Protein 4E21 (pdb70)

Organism: Geobacter metallireducens (strain ATCC 53774 / DSM 7210 / GS-15) (NCBI:txid269799)

B-factor: mean 31.99, std 9.59, range [15.33, 77.96]

Nearest PDB structures (foldseek):
  4e21-assembly1_B-2  TM=1.000E+00  e=9.948E-56  Geobacter metallireducens GS-15
  4e21-assembly1_A-2  TM=9.882E-01  e=4.015E-51  Geobacter metallireducens GS-15
  6vpb-assembly1_B-2  TM=9.529E-01  e=5.854E-33  Gluconacetobacter diazotrophicus PA1 5
  6vpb-assembly1_A-2  TM=9.419E-01  e=1.540E-30  Gluconacetobacter diazotrophicus PA1 5
  6xeq-assembly1_C  TM=8.898E-01  e=8.244E-30  Gluconobacter oxydans

Foldseek 3Di:
DEEEEAQDLVVLVLLQVVVPYAYEYEYPDVVSQVVVVVVVHHYADDPLRRLVVADPLYEYEEHPQVCPVCVVVCPSHAANHEYEYADQYAQVVQVVVQVVVVRNYWYKYKDWADPPNQSPQAIQMTAADPVVVVVCVVVNLSRFRQLVSDDDDVCCVVDDACVSGRYHHQYHRSRNSLVNVVVLVVLLLVVVVVVVVCVCQLCVEVHCRRNDDDQSLVVLVVCCPPHPSHDPVSVVVNVCCVVPVPNVVHLADDDCPLVVSVVVCVVVVHDDVRSVVSVVVSVVSNVVCVVVVVVVVCD/DEEEEDQPLVVLVLLCVVLPYAYEYEYPDVVRQVVVVVVVHHYDDDVQVRLVVADPLYHYEDDPQVCPVCVVSCPSHAAPHEYEYADQHQQVVQVVVQVVVVRNYWYKYKDWADPNNQSVQAIQMTAADPVVVVVCVVVRLSRFRQLVNDDDDVCCVVDDDCVSRRYHHQYHRSRNSLVNVVVLVVLLLVVVVVVLVCVCQLCVLVPPDNVRRRDPDQSLVVLVVCCPDHPSHDPVSVVVNVCCVVPVPNVVHLADDDCSLVVSVVVCVVVVHDDVRSVVSVVVSVVSNVVCVVVVVVVVVCVVD

Secondary structure (DSSP, 8-state):
--B----------HHHHHTT--BB---S-HHHHHHHHTTT-B--SSHHHHHHHSPSSPEEE---GGGS------TT--TT-EEEE-SS--HHHHHHHHH--TTSPEEEE---B-GGGHHHH--B--BS-HHHHHHTHHHHHHHS--GGGSPPPTTGGG--SSGGGT----BSTTHHHHH--HHHHHHH--HHHHHHHHHHTTT---GGG------HHHHHHHHTTTSTT-BHHHHHHHHHHHH-TT-TT------SHHHHHHHHHHHHT---HHHHHHHHHHHHHTTTTHHHHHHHH--/--B----------HHHHHTT--BB---SSHHHHHHHHHTT-B--SSHHHHHHHSPSSPEEE---GGGS------TT--TT-EEEE-S---HHHHHHHHH--TTS-EEEE---B-GGGHHHH--B--BS-HHHHHHTHHHHHHHS--GGGSPPPTTGGG--SSGGGT----BSTTHHHHH--HHHHHHH--HHHHHHHHHHTTT----S-GGGS-----HHHHHHHHTTTSTT-BHHHHHHHHHHHH-TT-TT------SHHHHHHHHHHHHT---HHHHHHHHHHHHHTTTTHHHHHHHH-----

Sequence (604 aa):
SQIGIGLGRGADVRRLRKGGHECVVYDLNVNAVQALEREGIAGARSIEEFCAKLVKPRVVWLVPAAVVDSLQRTPLLAANDIVIDGGNSHYQDDIRRADQRAQGITYVDVGTSGGIFGLERGYCLIGGEKQAVERLDPVFRTLAPGIGAAPRTPGREKREGTAELGYLHCGPSGAGHFVKVHNGIEYGLAAYAEGLNILHHANAGNPDFYRYDLDLADITEVWRRGSVISSWLLDLSATALLDSPDLQEFRVSDSGEGRWTVAAAIDEGVPAHVLSSALYERFSSRGEDDFANRLLSARSQIGIGLGRGADVRRLRKGGHECVVYDLNVNAVQALEREGIAGARSIEEFCAKLVKPRVVWLVPAAVVDSLQRTPLLAANDIVIDGGNSHYQDDIRRADQRAQGITYVDVGTSGGIFGLERGYCLIGGEKQAVERLDPVFRTLAPGIGAAPRTPGREKREGTAELGYLHCGPSGAGHFVKVHNGIEYGLAAYAEGLNILHHANAGPLRNPDFYRYDLDLADITEVWRRGSVISSWLLDLSATALLDSPDLQEFRVSDSGEGRWTVAAAIDEGVPAHVLSSALYERFSSRGEDDFANRLLSARYEF

InterPro domains:
  IPR002204 3-hydroxyisobutyrate dehydrogenase-related, conserved site [PS00895] (5-18)
  IPR004849 6-phosphogluconate dehydrogenase, YqeC-type [TIGR00872] (1-335)
  IPR006114 6-phosphogluconate dehydrogenase, C-terminal [PF00393] (184-212)
  IPR006114 6-phosphogluconate dehydrogenase, C-terminal [PF00393] (234-332)
  IPR006114 6-phosphogluconate dehydrogenase, C-terminal [SM01350] (184-334)
  IPR006115 6-phosphogluconate dehydrogenase, NADP-binding [PF03446] (2-152)
  IPR006183 6-phosphogluconate dehydrogenase [PR00076] (1-24)
  IPR006183 6-phosphogluconate dehydrogenase [PR00076] (173-201)
  IPR006183 6-phosphogluconate dehydrogenase [PTHR11811] (2-316)
  IPR008927 6-phosphogluconate dehydrogenase-like, C-terminal domain superfamily [SSF48179] (182-332)
  IPR013328 6-phosphogluconate dehydrogenase, domain 2 [G3DSA:1.10.1040.10] (183-336)
  IPR036291 NAD(P)-binding domain superfamily [SSF51735] (1-157)

CATH classification: 3.40.50.720 (+1 more: 1.10.1040.10)

Solvent-accessible surface area: 28226 Å² total

Radius of gyration: 28.16 Å; Cα contacts (8 Å, |Δi|>4): 1150; chains: 2; bounding box: 64×90×51 Å

Structure (mmCIF, N/CA/C/O backbone):
data_4E21
#
_entry.id   4E21
#
_cell.length_a   101.297
_cell.length_b   184.832
_cell.length_c   93.496
_cell.angle_alpha   90.00
_cell.angle_beta   90.00
_cell.angle_gamma   90.00
#
_symmetry.space_group_name_H-M   'C 2 2 21'
#
loop_
_entity.id
_entity.type
_entity.pdbx_description
1 polymer '6-phosphogluconate dehydrogenase (Decarboxylating)'
2 non-polymer (4R)-2-METHYLPENTANE-2,4-DIOL
3 water water
#
loop_
_atom_site.group_PDB
_atom_site.id
_atom_site.type_symbol
_atom_site.label_atom_id
_atom_site.label_alt_id
_atom_site.label_comp_id
_atom_site.label_asym_id
_atom_site.label_entity_id
_atom_site.label_seq_id
_atom_site.pdbx_PDB_ins_code
_atom_site.Cartn_x
_atom_site.Cartn_y
_atom_site.Cartn_z
_atom_site.occupancy
_atom_site.B_iso_or_equiv
_atom_site.auth_seq_id
_atom_site.auth_comp_id
_atom_site.auth_asym_id
_atom_site.auth_atom_id
_atom_site.pdbx_PDB_model_num
ATOM 1 N N . SER A 1 22 ? -10.524 51.694 -23.010 1.00 39.52 0 SER A N 1
ATOM 2 C CA . SER A 1 22 ? -10.836 52.059 -21.623 1.00 41.25 0 SER A CA 1
ATOM 3 C C . SER A 1 22 ? -11.756 53.288 -21.490 1.00 45.71 0 SER A C 1
ATOM 4 O O . SER A 1 22 ? -11.528 54.337 -22.106 1.00 45.19 0 SER A O 1
ATOM 15 N N . GLN A 1 24 ? -15.072 55.473 -18.972 1.00 34.70 2 GLN A N 1
ATOM 16 C CA . GLN A 1 24 ? -15.725 55.784 -17.709 1.00 35.74 2 GLN A CA 1
ATOM 17 C C . GLN A 1 24 ? -17.216 55.445 -17.789 1.00 35.89 2 GLN A C 1
ATOM 18 O O . GLN A 1 24 ? -17.936 55.923 -18.677 1.00 33.35 2 GLN A O 1
ATOM 24 N N . ILE A 1 25 ? -17.676 54.632 -16.848 1.00 33.52 3 ILE A N 1
ATOM 25 C CA . ILE A 1 25 ? -19.045 54.164 -16.858 1.00 31.76 3 ILE A CA 1
ATOM 26 C C . ILE A 1 25 ? -19.699 54.504 -15.528 1.00 31.18 3 ILE A C 1
ATOM 27 O O . ILE A 1 25 ? -19.170 54.154 -14.475 1.00 31.64 3 ILE A O 1
ATOM 32 N N . GLY A 1 26 ? -20.830 55.206 -15.569 1.00 26.11 4 GLY A N 1
ATOM 33 C CA . GLY A 1 26 ? -21.608 55.409 -14.365 1.00 28.76 4 GLY A CA 1
ATOM 34 C C . GLY A 1 26 ? -22.572 54.245 -14.220 1.00 30.64 4 GLY A C 1
ATOM 35 O O . GLY A 1 26 ? -23.138 53.793 -15.215 1.00 32.04 4 GLY A O 1
ATOM 44 N N . ILE A 1 28 ? -26.006 53.059 -12.009 1.00 29.97 6 ILE A N 1
ATOM 45 C CA . ILE A 1 28 ? -27.046 53.381 -11.040 1.00 30.86 6 ILE A CA 1
ATOM 46 C C . ILE A 1 28 ? -27.836 52.115 -10.752 1.00 32.90 6 ILE A C 1
ATOM 47 O O . ILE A 1 28 ? -28.408 51.510 -11.667 1.00 32.36 6 ILE A O 1
ATOM 52 N N . GLY A 1 29 ? -27.873 51.709 -9.489 1.00 31.19 7 GLY A N 1
ATOM 53 C CA . GLY A 1 29 ? -28.572 50.494 -9.112 1.00 32.21 7 GLY A CA 1
ATOM 54 C C . GLY A 1 29 ? -27.528 49.492 -8.689 1.00 31.93 7 GLY A C 1
ATOM 55 O O . GLY A 1 29 ? -26.895 48.863 -9.530 1.00 32.04 7 GLY A O 1
ATOM 56 N N . LEU A 1 30 ? -27.345 49.355 -7.379 1.00 32.03 8 LEU A N 1
ATOM 57 C CA . LEU A 1 30 ? -26.205 48.621 -6.853 1.00 34.85 8 LEU A CA 1
ATOM 58 C C . LEU A 1 30 ? -26.630 47.362 -6.108 1.00 35.12 8 LEU A C 1
ATOM 59 O O . LEU A 1 30 ? -26.056 47.008 -5.080 1.00 34.59 8 LEU A O 1
ATOM 64 N N . GLY A 1 31 ? -27.648 46.692 -6.637 1.00 34.10 9 GLY A N 1
ATOM 65 C CA . GLY A 1 31 ? -27.983 45.365 -6.179 1.00 32.76 9 GLY A CA 1
ATOM 66 C C . GLY A 1 31 ? -26.850 44.451 -6.618 1.00 36.04 9 GLY A C 1
ATOM 67 O O . GLY A 1 31 ? -25.798 44.914 -7.092 1.00 36.07 9 GLY A O 1
ATOM 68 N N . ARG A 1 32 ? -27.076 43.151 -6.496 1.00 32.37 10 ARG A N 1
ATOM 69 C CA . ARG A 1 32 ? -26.069 42.154 -6.820 1.00 35.44 10 ARG A CA 1
ATOM 70 C C . ARG A 1 32 ? -25.537 42.268 -8.254 1.00 35.12 10 ARG A C 1
ATOM 71 O O . ARG A 1 32 ? -24.327 42.262 -8.472 1.00 35.32 10 ARG A O 1
ATOM 87 N N . GLY A 1 34 ? -25.807 44.920 -10.487 1.00 33.76 12 GLY A N 1
ATOM 88 C CA . GLY A 1 34 ? -25.154 46.205 -10.703 1.00 34.14 12 GLY A CA 1
ATOM 89 C C . GLY A 1 34 ? -23.760 46.221 -10.102 1.00 35.24 12 GLY A C 1
ATOM 90 O O . GLY A 1 34 ? -22.787 46.585 -10.763 1.00 34.86 12 GLY A O 1
ATOM 91 N N . ALA A 1 35 ? -23.669 45.787 -8.846 1.00 35.15 13 ALA A N 1
ATOM 92 C CA . ALA A 1 35 ? -22.401 45.718 -8.137 1.00 34.75 13 ALA A CA 1
ATOM 93 C C . ALA A 1 35 ? -21.431 44.734 -8.811 1.00 35.03 13 ALA A C 1
ATOM 94 O O . ALA A 1 35 ? -20.245 45.021 -8.948 1.00 34.56 13 ALA A O 1
ATOM 96 N N . ASP A 1 36 ? -21.936 43.585 -9.262 1.00 36.16 14 ASP A N 1
ATOM 97 C CA . ASP A 1 36 ? -21.083 42.613 -9.955 1.00 34.69 14 ASP A CA 1
ATOM 98 C C . ASP A 1 36 ? -20.563 43.123 -11.289 1.00 35.25 14 ASP A C 1
ATOM 99 O O . ASP A 1 36 ? -19.423 42.833 -11.659 1.00 34.68 14 ASP A O 1
ATOM 112 N N . VAL A 1 38 ? -20.071 46.302 -12.050 1.00 35.19 16 VAL A N 1
ATOM 113 C CA . VAL A 1 38 ? -19.044 47.281 -11.691 1.00 36.20 16 VAL A CA 1
ATOM 114 C C . VAL A 1 38 ? -17.735 46.570 -11.355 1.00 35.06 16 VAL A C 1
ATOM 115 O O . VAL A 1 38 ? -16.676 46.999 -11.778 1.00 35.74 16 VAL A O 1
ATOM 119 N N . ARG A 1 39 ? -17.803 45.461 -10.630 1.00 36.75 17 ARG A N 1
ATOM 120 C CA . ARG A 1 39 ? -16.571 44.731 -10.318 1.00 35.78 17 ARG A CA 1
ATOM 121 C C . ARG A 1 39 ? -15.899 44.173 -11.566 1.00 34.76 17 ARG A C 1
ATOM 122 O O . ARG A 1 39 ? -14.680 44.262 -11.717 1.00 34.31 17 ARG A O 1
ATOM 130 N N . ARG A 1 40 ? -16.690 43.623 -12.480 1.00 35.46 18 ARG A N 1
ATOM 131 C CA . ARG A 1 40 ? -16.112 43.083 -13.704 1.00 35.03 18 ARG A CA 1
ATOM 132 C C . ARG A 1 40 ? -15.556 44.187 -14.602 1.00 36.16 18 ARG A C 1
ATOM 133 O O . ARG A 1 40 ? -14.510 44.013 -15.215 1.00 36.98 18 ARG A O 1
ATOM 141 N N . LEU A 1 41 ? -16.260 45.318 -14.681 1.00 35.29 19 LEU A N 1
ATOM 142 C CA . LEU A 1 41 ? -15.860 46.412 -15.566 1.00 35.65 19 LEU A CA 1
ATOM 143 C C . LEU A 1 41 ? -14.504 46.961 -15.125 1.00 36.53 19 LEU A C 1
ATOM 144 O O . LEU A 1 41 ? -13.587 47.129 -15.937 1.00 35.41 19 LEU A O 1
ATOM 149 N N . ARG A 1 42 ? -14.394 47.212 -13.824 1.00 36.25 20 ARG A N 1
ATOM 150 C CA . ARG A 1 42 ? -13.209 47.806 -13.223 1.00 39.18 20 ARG A CA 1
ATOM 151 C C . ARG A 1 42 ? -12.024 46.838 -13.271 1.00 41.32 20 ARG A C 1
ATOM 152 O O . ARG A 1 42 ? -10.913 47.226 -13.639 1.00 40.38 20 ARG A O 1
ATOM 160 N N . LYS A 1 43 ? -12.272 45.575 -12.912 1.00 41.33 21 LYS A N 1
ATOM 161 C CA . LYS A 1 43 ? -11.272 44.516 -13.054 1.00 41.71 21 LYS A CA 1
ATOM 162 C C . LYS A 1 43 ? -10.791 44.442 -14.501 1.00 40.27 21 LYS A C 1
ATOM 163 O O . LYS A 1 43 ? -9.729 43.896 -14.775 1.00 44.24 21 LYS A O 1
ATOM 169 N N . GLY A 1 44 ? -11.578 44.998 -15.420 1.00 39.34 22 GLY A N 1
ATOM 170 C CA . GLY A 1 44 ? -11.236 45.005 -16.833 1.00 36.52 22 GLY A CA 1
ATOM 171 C C . GLY A 1 44 ? -10.662 46.330 -17.302 1.00 39.08 22 GLY A C 1
ATOM 172 O O . GLY A 1 44 ? -10.434 46.531 -18.504 1.00 36.65 22 GLY A O 1
ATOM 173 N N . GLY A 1 45 ? -10.434 47.247 -16.361 1.00 36.32 23 GLY A N 1
ATOM 174 C CA . GLY A 1 45 ? -9.700 48.462 -16.672 1.00 38.42 23 GLY A CA 1
ATOM 175 C C . GLY A 1 45 ? -10.520 49.723 -16.886 1.00 40.37 23 GLY A C 1
ATOM 176 O O . GLY A 1 45 ? -9.968 50.757 -17.245 1.00 42.35 23 GLY A O 1
ATOM 177 N N . HIS A 1 46 ? -11.830 49.649 -16.658 1.00 39.10 24 HIS A N 1
ATOM 178 C CA . HIS A 1 46 ? -12.693 50.802 -16.846 1.00 37.69 24 HIS A CA 1
ATOM 179 C C . HIS A 1 46 ? -12.881 51.545 -15.537 1.00 37.50 24 HIS A C 1
ATOM 180 O O . HIS A 1 46 ? -12.654 51.002 -14.461 1.00 39.55 24 HIS A O 1
ATOM 187 N N . GLU A 1 47 ? -13.304 52.792 -15.639 1.00 38.19 25 GLU A N 1
ATOM 188 C CA . GLU A 1 47 ? -13.500 53.624 -14.467 1.00 39.87 25 GLU A CA 1
ATOM 189 C C . GLU A 1 47 ? -14.984 53.741 -14.178 1.00 35.25 25 GLU A C 1
ATOM 190 O O . GLU A 1 47 ? -15.769 54.052 -15.060 1.00 35.51 25 GLU A O 1
ATOM 196 N N . CYS A 1 48 ? -15.369 53.500 -12.937 1.00 34.70 26 CYS A N 1
ATOM 197 C CA . CYS A 1 48 ? -16.778 53.465 -12.602 1.00 35.57 26 CYS A CA 1
ATOM 198 C C . CYS A 1 48 ? -17.164 54.474 -11.546 1.00 36.46 26 CYS A C 1
ATOM 199 O O . CYS A 1 48 ? -16.462 54.655 -10.556 1.00 41.70 26 CYS A O 1
ATOM 202 N N . VAL A 1 49 ? -18.292 55.129 -11.766 1.00 34.62 27 VAL A N 1
ATOM 203 C CA . VAL A 1 49 ? -18.910 55.938 -10.742 1.00 35.29 27 VAL A CA 1
ATOM 204 C C . VAL A 1 49 ? -20.247 55.272 -10.451 1.00 32.98 27 VAL A C 1
ATOM 205 O O . VAL A 1 49 ? -21.001 54.992 -11.365 1.00 32.60 27 VAL A O 1
ATOM 209 N N . VAL A 1 50 ? -20.534 55.003 -9.186 1.00 32.82 28 VAL A N 1
ATOM 210 C CA . VAL A 1 50 ? -21.763 54.315 -8.832 1.00 33.18 28 VAL A CA 1
ATOM 211 C C . VAL A 1 50 ? -22.696 55.217 -8.052 1.00 32.12 28 VAL A C 1
ATOM 212 O O . VAL A 1 50 ? -22.264 56.147 -7.386 1.00 31.42 28 VAL A O 1
ATOM 216 N N . TYR A 1 51 ? -23.989 54.931 -8.142 1.00 33.12 29 TYR A N 1
ATOM 217 C CA . TYR A 1 51 ? -24.978 55.672 -7.391 1.00 30.75 29 TYR A CA 1
ATOM 218 C C . TYR A 1 51 ? -26.126 54.757 -7.042 1.00 33.03 29 TYR A C 1
ATOM 219 O O . TYR A 1 51 ? -26.416 53.815 -7.774 1.00 33.82 29 TYR A O 1
ATOM 228 N N . ASP A 1 52 ? -26.782 55.037 -5.924 1.00 33.46 30 ASP A N 1
ATOM 229 C CA . ASP A 1 52 ? -27.962 54.286 -5.533 1.00 35.03 30 ASP A CA 1
ATOM 230 C C . ASP A 1 52 ? -28.747 55.096 -4.520 1.00 36.05 30 ASP A C 1
ATOM 231 O O . ASP A 1 52 ? -28.169 55.832 -3.725 1.00 39.65 30 ASP A O 1
ATOM 236 N N . LEU A 1 53 ? -30.068 54.984 -4.566 1.00 37.95 31 LEU A N 1
ATOM 237 C CA . LEU A 1 53 ? -30.926 55.687 -3.623 1.00 38.95 31 LEU A CA 1
ATOM 238 C C . LEU A 1 53 ? -30.564 55.246 -2.210 1.00 39.03 31 LEU A C 1
ATOM 239 O O . LEU A 1 53 ? -30.886 55.912 -1.231 1.00 40.69 31 LEU A O 1
ATOM 244 N N . ASN A 1 54 ? -29.883 54.110 -2.122 1.00 38.47 32 ASN A N 1
ATOM 245 C CA . ASN A 1 54 ? -29.582 53.466 -0.854 1.00 39.72 32 ASN A CA 1
ATOM 246 C C . ASN A 1 54 ? -28.106 53.668 -0.523 1.00 38.51 32 ASN A C 1
ATOM 247 O O . ASN A 1 54 ? -27.242 53.046 -1.131 1.00 40.10 32 ASN A O 1
ATOM 252 N N . VAL A 1 55 ? -27.820 54.544 0.437 1.00 40.78 33 VAL A N 1
ATOM 253 C CA . VAL A 1 55 ? -26.435 54.943 0.731 1.00 40.62 33 VAL A CA 1
ATOM 254 C C . VAL A 1 55 ? -25.547 53.782 1.216 1.00 38.11 33 VAL A C 1
ATOM 255 O O . VAL A 1 55 ? -24.369 53.699 0.862 1.00 38.10 33 VAL A O 1
ATOM 259 N N . ASN A 1 56 ? -26.104 52.871 2.000 1.00 38.13 34 ASN A N 1
ATOM 260 C CA . ASN A 1 56 ? -25.331 51.685 2.381 1.00 40.12 34 ASN A CA 1
ATOM 261 C C . ASN A 1 56 ? -24.798 50.906 1.167 1.00 39.77 34 ASN A C 1
ATOM 262 O O . ASN A 1 56 ? -23.624 50.508 1.126 1.00 37.31 34 ASN A O 1
ATOM 267 N N . ALA A 1 57 ? -25.664 50.718 0.170 1.00 39.80 35 ALA A N 1
ATOM 268 C CA . ALA A 1 57 ? -25.267 50.126 -1.099 1.00 37.06 35 ALA A CA 1
ATOM 269 C C . ALA A 1 57 ? -24.131 50.917 -1.756 1.00 35.77 35 ALA A C 1
ATOM 270 O O . ALA A 1 57 ? -23.115 50.349 -2.144 1.00 34.18 35 ALA A O 1
ATOM 272 N N . VAL A 1 58 ? -24.280 52.235 -1.870 1.00 38.12 36 VAL A N 1
ATOM 273 C CA . VAL A 1 58 ? -23.194 53.031 -2.448 1.00 36.69 36 VAL A CA 1
ATOM 274 C C . VAL A 1 58 ? -21.919 52.860 -1.626 1.00 36.78 36 VAL A C 1
ATOM 275 O O . VAL A 1 58 ? -20.820 52.740 -2.170 1.00 36.23 36 VAL A O 1
ATOM 279 N N . GLN A 1 59 ? -22.078 52.845 -0.307 1.00 37.66 37 GLN A N 1
ATOM 280 C CA . GLN A 1 59 ? -20.933 52.783 0.597 1.00 40.43 37 GLN A CA 1
ATOM 281 C C . GLN A 1 59 ? -20.212 51.422 0.571 1.00 39.49 37 GLN A C 1
ATOM 282 O O . GLN A 1 59 ? -18.984 51.372 0.678 1.00 39.40 37 GLN A O 1
ATOM 288 N N . ALA A 1 60 ? -20.967 50.335 0.400 1.00 36.70 38 ALA A N 1
ATOM 289 C CA . ALA A 1 60 ? -20.352 49.023 0.203 1.00 39.03 38 ALA A CA 1
ATOM 290 C C . ALA A 1 60 ? -19.317 49.082 -0.907 1.00 39.36 38 ALA A C 1
ATOM 291 O O . ALA A 1 60 ? -18.198 48.615 -0.735 1.00 42.28 38 ALA A O 1
ATOM 293 N N . LEU A 1 61 ? -19.677 49.680 -2.038 1.00 39.08 39 LEU A N 1
ATOM 294 C CA . LEU A 1 61 ? -18.759 49.757 -3.177 1.00 38.67 39 LEU A CA 1
ATOM 295 C C . LEU A 1 61 ? -17.618 50.747 -2.958 1.00 42.23 39 LEU A C 1
ATOM 296 O O . LEU A 1 61 ? -16.516 50.565 -3.502 1.00 41.56 39 LEU A O 1
ATOM 301 N N . GLU A 1 62 ? -17.873 51.808 -2.194 1.00 39.74 40 GLU A N 1
ATOM 302 C CA . GLU A 1 62 ? -16.790 52.730 -1.873 1.00 40.90 40 GLU A CA 1
ATOM 303 C C . GLU A 1 62 ? -15.747 52.006 -1.035 1.00 40.23 40 GLU A C 1
ATOM 304 O O . GLU A 1 62 ? -14.553 52.102 -1.299 1.00 42.44 40 GLU A O 1
ATOM 310 N N . ARG A 1 63 ? -16.209 51.237 -0.059 1.00 41.88 41 ARG A N 1
ATOM 311 C CA . ARG A 1 63 ? -15.338 50.325 0.680 1.00 42.21 41 ARG A CA 1
ATOM 312 C C . ARG A 1 63 ? -14.462 49.440 -0.204 1.00 43.05 41 ARG A C 1
ATOM 313 O O . ARG A 1 63 ? -13.477 48.892 0.275 1.00 44.96 41 ARG A O 1
ATOM 321 N N . GLU A 1 64 ? -14.826 49.267 -1.476 1.00 44.62 42 GLU A N 1
ATOM 322 C CA . GLU A 1 64 ? -14.028 48.436 -2.389 1.00 42.25 42 GLU A CA 1
ATOM 323 C C . GLU A 1 64 ? -13.179 49.265 -3.343 1.00 43.10 42 GLU A C 1
ATOM 324 O O . GLU A 1 64 ? -12.565 48.713 -4.254 1.00 39.78 42 GLU A O 1
ATOM 330 N N . GLY A 1 65 ? -13.158 50.585 -3.132 1.00 43.38 43 GLY A N 1
ATOM 331 C CA . GLY A 1 65 ? -12.300 51.481 -3.888 1.00 41.45 43 GLY A CA 1
ATOM 332 C C . GLY A 1 65 ? -12.936 52.079 -5.133 1.00 45.46 43 GLY A C 1
ATOM 333 O O . GLY A 1 65 ? -12.228 52.576 -6.017 1.00 44.62 43 GLY A O 1
ATOM 334 N N . ILE A 1 66 ? -14.269 52.037 -5.204 1.00 44.64 44 ILE A N 1
ATOM 335 C CA . ILE A 1 66 ? -15.007 52.526 -6.377 1.00 43.61 44 ILE A CA 1
ATOM 336 C C . ILE A 1 66 ? -15.649 53.886 -6.072 1.00 39.32 44 ILE A C 1
ATOM 337 O O . ILE A 1 66 ? -16.261 54.069 -5.014 1.00 39.59 44 ILE A O 1
ATOM 342 N N . ALA A 1 67 ? -15.504 54.839 -6.985 1.00 37.24 45 ALA A N 1
ATOM 343 C CA . ALA A 1 67 ? -16.041 56.188 -6.752 1.00 36.88 45 ALA A CA 1
ATOM 344 C C . ALA A 1 67 ? -17.564 56.193 -6.566 1.00 37.35 45 ALA A C 1
ATOM 345 O O . ALA A 1 67 ? -18.297 55.589 -7.346 1.00 37.52 45 ALA A O 1
ATOM 347 N N . GLY A 1 68 ? -18.048 56.865 -5.530 1.00 36.56 46 GLY A N 1
ATOM 348 C CA . GLY A 1 68 ? -19.479 56.964 -5.321 1.00 36.48 46 GLY A CA 1
ATOM 349 C C . GLY A 1 68 ? -20.022 58.351 -5.651 1.00 37.53 46 GLY A C 1
ATOM 350 O O . GLY A 1 68 ? -19.298 59.217 -6.140 1.00 38.91 46 GLY A O 1
ATOM 351 N N . ALA A 1 69 ? -21.306 58.555 -5.384 1.00 32.79 47 ALA A N 1
ATOM 352 C CA . ALA A 1 69 ? -21.940 59.843 -5.574 1.00 35.65 47 ALA A CA 1
ATOM 353 C C . ALA A 1 69 ? -23.132 59.864 -4.652 1.00 36.12 47 ALA A C 1
ATOM 354 O O . ALA A 1 69 ? -23.826 58.854 -4.502 1.00 35.91 47 ALA A O 1
ATOM 356 N N . ARG A 1 70 ? -23.369 60.999 -4.007 1.00 36.33 48 ARG A N 1
ATOM 357 C CA . ARG A 1 70 ? -24.424 61.036 -2.997 1.00 39.83 48 ARG A CA 1
ATOM 358 C C . ARG A 1 70 ? -25.763 61.508 -3.540 1.00 36.62 48 ARG A C 1
ATOM 359 O O . ARG A 1 70 ? -26.745 61.564 -2.808 1.00 36.67 48 ARG A O 1
ATOM 367 N N . SER A 1 71 ? -25.813 61.812 -4.830 1.00 34.45 49 SER A N 1
ATOM 368 C CA . SER A 1 71 ? -27.053 62.276 -5.435 1.00 34.87 49 SER A CA 1
ATOM 369 C C . SER A 1 71 ? -26.925 62.081 -6.911 1.00 34.64 49 SER A C 1
ATOM 370 O O . SER A 1 71 ? -25.835 61.787 -7.403 1.00 33.89 49 SER A O 1
ATOM 373 N N . ILE A 1 72 ? -28.036 62.260 -7.620 1.00 36.75 50 ILE A N 1
ATOM 374 C CA . ILE A 1 72 ? -28.036 62.166 -9.076 1.00 35.84 50 ILE A CA 1
ATOM 375 C C . ILE A 1 72 ? -27.296 63.346 -9.709 1.00 36.58 50 ILE A C 1
ATOM 376 O O . ILE A 1 72 ? -26.771 63.224 -10.821 1.00 33.45 50 ILE A O 1
ATOM 381 N N . GLU A 1 73 ? -27.258 64.476 -8.991 1.00 34.69 51 GLU A N 1
ATOM 382 C CA . GLU A 1 73 ? -26.546 65.682 -9.439 1.00 36.90 51 GLU A CA 1
ATOM 383 C C . GLU A 1 73 ? -25.039 65.493 -9.363 1.00 34.17 51 GLU A C 1
ATOM 384 O O . GLU A 1 73 ? -24.307 65.866 -10.286 1.00 32.56 51 GLU A O 1
ATOM 390 N N . GLU A 1 74 ? -24.575 64.923 -8.256 1.00 32.72 52 GLU A N 1
ATOM 391 C CA . GLU A 1 74 ? -23.156 64.671 -8.122 1.00 34.72 52 GLU A CA 1
ATOM 392 C C . GLU A 1 74 ? -22.712 63.622 -9.129 1.00 33.73 52 GLU A C 1
ATOM 393 O O . GLU A 1 74 ? -21.656 63.747 -9.757 1.00 32.65 52 GLU A O 1
ATOM 399 N N . PHE A 1 75 ? -23.531 62.582 -9.271 1.00 32.69 53 PHE A N 1
ATOM 400 C CA . PHE A 1 75 ? -23.232 61.478 -10.171 1.00 31.83 53 PHE A CA 1
ATOM 401 C C . PHE A 1 75 ? -23.013 62.025 -11.585 1.00 30.54 53 PHE A C 1
ATOM 402 O O . PHE A 1 75 ? -21.977 61.771 -12.206 1.00 29.63 53 PHE A O 1
ATOM 410 N N . CYS A 1 76 ? -23.975 62.807 -12.075 1.00 29.36 54 CYS A N 1
ATOM 411 C CA . CYS A 1 76 ? -23.840 63.446 -13.387 1.00 32.09 54 CYS A CA 1
ATOM 412 C C . CYS A 1 76 ? -22.658 64.414 -13.440 1.00 33.66 54 CYS A C 1
ATOM 413 O O . CYS A 1 76 ? -21.963 64.493 -14.458 1.00 34.45 54 CYS A O 1
ATOM 416 N N . ALA A 1 77 ? -22.442 65.164 -12.361 1.00 30.24 55 ALA A N 1
ATOM 417 C CA . ALA A 1 77 ? -21.244 65.996 -12.271 1.00 34.77 55 ALA A CA 1
ATOM 418 C C . ALA A 1 77 ? -19.941 65.180 -12.443 1.00 33.34 55 ALA A C 1
ATOM 419 O O . ALA A 1 77 ? -19.002 65.620 -13.126 1.00 34.24 55 ALA A O 1
ATOM 421 N N . LYS A 1 78 ? -19.875 63.996 -11.837 1.00 30.66 56 LYS A N 1
ATOM 422 C CA . LYS A 1 78 ? -18.611 63.262 -11.849 1.00 32.13 56 LYS A CA 1
ATOM 423 C C . LYS A 1 78 ? -18.324 62.593 -13.189 1.00 33.14 56 LYS A C 1
ATOM 424 O O . LYS A 1 78 ? -17.200 62.165 -13.427 1.00 34.19 56 LYS A O 1
ATOM 430 N N . LEU A 1 79 ? -19.326 62.501 -14.064 1.00 30.79 57 LEU A N 1
ATOM 431 C CA . LEU A 1 79 ? -19.140 61.803 -15.334 1.00 32.18 57 LEU A CA 1
ATOM 432 C C . LEU A 1 79 ? -18.824 62.755 -16.465 1.00 31.19 57 LEU A C 1
ATOM 433 O O . LEU A 1 79 ? -19.615 63.650 -16.755 1.00 32.84 57 LEU A O 1
ATOM 438 N N . VAL A 1 80 ? -17.682 62.543 -17.114 1.00 31.24 58 VAL A N 1
ATOM 439 C CA . VAL A 1 80 ? -17.219 63.388 -18.224 1.00 29.93 58 VAL A CA 1
ATOM 440 C C . VAL A 1 80 ? -18.037 63.141 -19.494 1.00 32.17 58 VAL A C 1
ATOM 441 O O . VAL A 1 80 ? -18.356 61.988 -19.821 1.00 32.03 58 VAL A O 1
ATOM 445 N N . LYS A 1 81 ? -18.385 64.214 -20.204 1.00 29.75 59 LYS A N 1
ATOM 446 C CA . LYS A 1 81 ? -19.159 64.106 -21.444 1.00 30.30 59 LYS A CA 1
ATOM 447 C C . LYS A 1 81 ? -18.287 63.724 -22.648 1.00 30.75 59 LYS A C 1
ATOM 448 O O . LYS A 1 81 ? -17.146 64.167 -22.743 1.00 31.13 59 LYS A O 1
ATOM 454 N N . PRO A 1 82 ? -18.809 62.880 -23.570 1.00 33.02 60 PRO A N 1
ATOM 455 C CA . PRO A 1 82 ? -20.121 62.215 -23.574 1.00 31.45 60 PRO A CA 1
ATOM 456 C C . PRO A 1 82 ? -20.170 61.163 -22.479 1.00 29.66 60 PRO A C 1
ATOM 457 O O . PRO A 1 82 ? -19.205 60.438 -22.308 1.00 30.69 60 PRO A O 1
ATOM 461 N N . ARG A 1 83 ? -21.261 61.107 -21.731 1.00 27.87 61 ARG A N 1
ATOM 462 C CA . ARG A 1 83 ? -21.385 60.147 -20.650 1.00 27.30 61 ARG A CA 1
ATOM 463 C C . ARG A 1 83 ? -21.921 58.816 -21.150 1.00 28.15 61 ARG A C 1
ATOM 464 O O . ARG A 1 83 ? -22.557 58.740 -22.201 1.00 26.48 61 ARG A O 1
ATOM 472 N N . VAL A 1 84 ? -21.631 57.775 -20.379 1.00 27.60 62 VAL A N 1
ATOM 473 C CA . VAL A 1 84 ? -22.246 56.470 -20.520 1.00 27.18 62 VAL A CA 1
ATOM 474 C C . VAL A 1 84 ? -22.857 56.081 -19.180 1.00 25.42 62 VAL A C 1
ATOM 475 O O . VAL A 1 84 ? -22.138 55.806 -18.232 1.00 26.18 62 VAL A O 1
ATOM 479 N N . VAL A 1 85 ? -24.181 56.064 -19.099 1.00 26.50 63 VAL A N 1
ATOM 480 C CA . VAL A 1 85 ? -24.869 55.696 -17.861 1.00 28.08 63 VAL A CA 1
ATOM 481 C C . VAL A 1 85 ? -25.545 54.328 -17.997 1.00 28.48 63 VAL A C 1
ATOM 482 O O . VAL A 1 85 ? -26.356 54.117 -18.901 1.00 28.58 63 VAL A O 1
ATOM 486 N N . TRP A 1 86 ? -25.204 53.408 -17.100 1.00 27.19 64 TRP A N 1
ATOM 487 C CA . TRP A 1 86 ? -25.810 52.075 -17.081 1.00 28.06 64 TRP A CA 1
ATOM 488 C C . TRP A 1 86 ? -26.811 51.975 -15.929 1.00 29.36 64 TRP A C 1
ATOM 489 O O . TRP A 1 86 ? -26.501 52.342 -14.792 1.00 29.13 64 TRP A O 1
ATOM 500 N N . LEU A 1 87 ? -28.024 51.517 -16.231 1.00 28.27 65 LEU A N 1
ATOM 501 C CA . LEU A 1 87 ? -29.046 51.339 -15.206 1.00 28.36 65 LEU A CA 1
ATOM 502 C C . LEU A 1 87 ? -29.293 49.858 -14.886 1.00 32.01 65 LEU A C 1
ATOM 503 O O . LEU A 1 87 ? -29.504 49.031 -15.789 1.00 29.83 65 LEU A O 1
ATOM 516 N N . VAL A 1 89 ? -31.643 49.071 -12.156 1.00 30.30 67 VAL A N 1
ATOM 517 C CA . VAL A 1 89 ? -32.637 49.334 -11.136 1.00 32.90 67 VAL A CA 1
ATOM 518 C C . VAL A 1 89 ? -33.885 48.503 -11.435 1.00 33.60 67 VAL A C 1
ATOM 519 O O . VAL A 1 89 ? -34.047 47.999 -12.543 1.00 32.21 67 VAL A O 1
ATOM 523 N N . PRO A 1 90 ? -34.757 48.332 -10.432 1.00 34.96 68 PRO A N 1
ATOM 524 C CA . PRO A 1 90 ? -36.048 47.686 -10.664 1.00 33.80 68 PRO A CA 1
ATOM 525 C C . PRO A 1 90 ? -36.761 48.355 -11.820 1.00 33.84 68 PRO A C 1
ATOM 526 O O . PRO A 1 90 ? -36.692 49.572 -11.970 1.00 32.81 68 PRO A O 1
ATOM 530 N N . ALA A 1 91 ? -37.440 47.548 -12.621 1.00 30.80 69 ALA A N 1
ATOM 531 C CA . ALA A 1 91 ? -38.162 48.015 -13.789 1.00 31.84 69 ALA A CA 1
ATOM 532 C C . ALA A 1 91 ? -39.076 49.205 -13.495 1.00 32.31 69 ALA A C 1
ATOM 533 O O . ALA A 1 91 ? -39.145 50.149 -14.281 1.00 32.90 69 ALA A O 1
ATOM 535 N N . ALA A 1 92 ? -39.772 49.157 -12.365 1.00 30.32 70 ALA A N 1
ATOM 536 C CA . ALA A 1 92 ? -40.789 50.153 -12.044 1.00 33.55 70 ALA A CA 1
ATOM 537 C C . ALA A 1 92 ? -40.173 51.486 -11.605 1.00 32.65 70 ALA A C 1
ATOM 538 O O . ALA A 1 92 ? -40.871 52.477 -11.439 1.00 32.67 70 ALA A O 1
ATOM 540 N N . VAL A 1 93 ? -38.860 51.489 -11.441 1.00 33.34 71 VAL A N 1
ATOM 541 C CA . VAL A 1 93 ? -38.106 52.658 -11.002 1.00 35.26 71 VAL A CA 1
ATOM 542 C C . VAL A 1 93 ? -37.492 53.445 -12.181 1.00 34.54 71 VAL A C 1
ATOM 543 O O . VAL A 1 93 ? -36.983 54.557 -12.018 1.00 34.23 71 VAL A O 1
ATOM 547 N N . VAL A 1 94 ? -37.540 52.865 -13.373 1.00 32.92 72 VAL A N 1
ATOM 548 C CA . VAL A 1 94 ? -36.760 53.383 -14.493 1.00 33.41 72 VAL A CA 1
ATOM 549 C C . VAL A 1 94 ? -37.210 54.760 -14.993 1.00 33.52 72 VAL A C 1
ATOM 550 O O . VAL A 1 94 ? -36.396 55.665 -15.153 1.00 33.55 72 VAL A O 1
ATOM 554 N N . ASP A 1 95 ? -38.499 54.914 -15.252 1.00 33.03 73 ASP A N 1
ATOM 555 C CA . ASP A 1 95 ? -39.007 56.170 -15.781 1.00 33.71 73 ASP A CA 1
ATOM 556 C C . ASP A 1 95 ? -38.772 57.357 -14.846 1.00 37.15 73 ASP A C 1
ATOM 557 O O . ASP A 1 95 ? -38.454 58.455 -15.302 1.00 37.44 73 ASP A O 1
ATOM 562 N N . SER A 1 96 ? -38.945 57.128 -13.549 1.00 37.12 74 SER A N 1
ATOM 563 C CA . SER A 1 96 ? -38.708 58.151 -12.540 1.00 38.04 74 SER A CA 1
ATOM 564 C C . SER A 1 96 ? -37.215 58.484 -12.509 1.00 39.25 74 SER A C 1
ATOM 565 O O . SER A 1 96 ? -36.813 59.654 -12.388 1.00 37.09 74 SER A O 1
ATOM 576 N N . LEU A 1 98 ? -35.114 58.246 -15.100 1.00 33.93 76 LEU A N 1
ATOM 577 C CA . LEU A 1 98 ? -34.843 59.055 -16.277 1.00 34.37 76 LEU A CA 1
ATOM 578 C C . LEU A 1 98 ? -35.349 60.494 -16.114 1.00 35.78 76 LEU A C 1
ATOM 579 O O . LEU A 1 98 ? -34.738 61.431 -16.612 1.00 33.81 76 LEU A O 1
ATOM 584 N N . GLN A 1 99 ? -36.461 60.666 -15.412 1.00 36.60 77 GLN A N 1
ATOM 585 C CA . GLN A 1 99 ? -37.036 61.993 -15.253 1.00 38.51 77 GLN A CA 1
ATOM 586 C C . GLN A 1 99 ? -36.151 62.854 -14.371 1.00 38.10 77 GLN A C 1
ATOM 587 O O . GLN A 1 99 ? -35.916 64.025 -14.662 1.00 37.65 77 GLN A O 1
ATOM 593 N N . ARG A 1 100 ? -35.642 62.259 -13.306 1.00 37.39 78 ARG A N 1
ATOM 594 C CA . ARG A 1 100 ? -34.829 62.983 -12.354 1.00 38.34 78 ARG A CA 1
ATOM 595 C C . ARG A 1 100 ? -33.478 63.348 -12.962 1.00 39.36 78 ARG A C 1
ATOM 596 O O . ARG A 1 100 ? -32.867 64.355 -12.604 1.00 42.15 78 ARG A O 1
ATOM 612 N N . THR A 1 102 ? -32.410 63.247 -16.648 1.00 31.88 80 THR A N 1
ATOM 613 C CA . THR A 1 102 ? -32.270 63.820 -17.981 1.00 32.65 80 THR A CA 1
ATOM 614 C C . THR A 1 102 ? -31.972 65.343 -18.003 1.00 32.10 80 THR A C 1
ATOM 615 O O . THR A 1 102 ? -31.237 65.810 -18.862 1.00 30.53 80 THR A O 1
ATOM 619 N N . PRO A 1 103 ? -32.530 66.116 -17.055 1.00 32.38 81 PRO A N 1
ATOM 620 C CA . PRO A 1 103 ? -32.212 67.549 -17.116 1.00 34.20 81 PRO A CA 1
ATOM 621 C C . PRO A 1 103 ? -30.736 67.873 -16.825 1.00 33.25 81 PRO A C 1
ATOM 622 O O . PRO A 1 103 ? -30.309 68.973 -17.143 1.00 31.74 81 PRO A O 1
ATOM 626 N N . LEU A 1 104 ? -29.968 66.939 -16.267 1.00 32.11 82 LEU A N 1
ATOM 627 C CA . LEU A 1 104 ? -28.542 67.187 -16.062 1.00 32.61 82 LEU A CA 1
ATOM 628 C C . LEU A 1 104 ? -27.707 66.514 -17.143 1.00 33.75 82 LEU A C 1
ATOM 629 O O . LEU A 1 104 ? -26.479 66.632 -17.147 1.00 34.66 82 LEU A O 1
ATOM 634 N N . LEU A 1 105 ? -28.356 65.790 -18.047 1.00 30.10 83 LEU A N 1
ATOM 635 C CA . LEU A 1 105 ? -27.615 65.089 -19.089 1.00 30.17 83 LEU A CA 1
ATOM 636 C C . LEU A 1 105 ? -27.443 66.009 -20.288 1.00 28.61 83 LEU A C 1
ATOM 637 O O . LEU A 1 105 ? -28.034 67.091 -20.341 1.00 27.97 83 LEU A O 1
ATOM 642 N N . ALA A 1 106 ? -26.644 65.572 -21.254 1.00 26.49 84 ALA A N 1
ATOM 643 C CA . ALA A 1 106 ? -26.314 66.400 -22.405 1.00 27.55 84 ALA A CA 1
ATOM 644 C C . ALA A 1 106 ? -26.433 65.611 -23.689 1.00 27.76 84 ALA A C 1
ATOM 645 O O . ALA A 1 106 ? -26.197 64.401 -23.696 1.00 28.57 84 ALA A O 1
ATOM 647 N N . ALA A 1 107 ? -26.780 66.286 -24.777 1.00 25.59 85 ALA A N 1
ATOM 648 C CA . ALA A 1 107 ? -26.709 65.662 -26.089 1.00 27.80 85 ALA A CA 1
ATOM 649 C C . ALA A 1 107 ? -25.404 64.859 -26.270 1.00 28.92 85 ALA A C 1
ATOM 650 O O . ALA A 1 107 ? -24.351 65.232 -25.755 1.00 27.74 85 ALA A O 1
ATOM 652 N N . ASN A 1 108 ? -25.487 63.751 -27.007 1.00 31.14 86 ASN A N 1
ATOM 653 C CA . ASN A 1 108 ? -24.363 62.823 -27.203 1.00 28.35 86 ASN A CA 1
ATOM 654 C C . ASN A 1 108 ? -24.136 61.863 -26.048 1.00 27.85 86 ASN A C 1
ATOM 655 O O . ASN A 1 108 ? -23.382 60.897 -26.196 1.00 30.95 86 ASN A O 1
ATOM 660 N N . ASP A 1 109 ? -24.766 62.106 -24.903 1.00 25.71 87 ASP A N 1
ATOM 661 C CA . ASP A 1 109 ? -24.736 61.100 -23.828 1.00 27.98 87 ASP A CA 1
ATOM 662 C C . ASP A 1 109 ? -25.434 59.798 -24.264 1.00 26.88 87 ASP A C 1
ATOM 663 O O . ASP A 1 109 ? -26.321 59.794 -25.115 1.00 26.40 87 ASP A O 1
ATOM 668 N N . ILE A 1 110 ? -24.996 58.692 -23.690 1.00 25.91 88 ILE A N 1
ATOM 669 C CA . ILE A 1 110 ? -25.640 57.411 -23.888 1.00 26.24 88 ILE A CA 1
ATOM 670 C C . ILE A 1 110 ? -26.156 56.930 -22.536 1.00 27.04 88 ILE A C 1
ATOM 671 O O . ILE A 1 110 ? -25.417 56.949 -21.547 1.00 25.18 88 ILE A O 1
ATOM 676 N N . VAL A 1 111 ? -27.425 56.525 -22.496 1.00 25.92 89 VAL A N 1
ATOM 677 C CA . VAL A 1 111 ? -28.000 55.876 -21.322 1.00 24.98 89 VAL A CA 1
ATOM 678 C C . VAL A 1 111 ? -28.375 54.433 -21.703 1.00 26.87 89 VAL A C 1
ATOM 679 O O . VAL A 1 111 ? -28.989 54.185 -22.750 1.00 24.00 89 VAL A O 1
ATOM 683 N N . ILE A 1 112 ? -27.959 53.487 -20.867 1.00 26.52 90 ILE A N 1
ATOM 684 C CA . ILE A 1 112 ? -28.246 52.073 -21.078 1.00 27.26 90 ILE A CA 1
ATOM 685 C C . ILE A 1 112 ? -29.121 51.504 -19.957 1.00 26.46 90 ILE A C 1
ATOM 686 O O . ILE A 1 112 ? -28.803 51.667 -18.781 1.00 26.69 90 ILE A O 1
ATOM 691 N N . ASP A 1 113 ? -30.225 50.864 -20.319 1.00 23.79 91 ASP A N 1
ATOM 692 C CA . ASP A 1 113 ? -31.034 50.153 -19.339 1.00 26.47 91 ASP A CA 1
ATOM 693 C C . ASP A 1 113 ? -30.725 48.668 -19.460 1.00 25.86 91 ASP A C 1
ATOM 694 O O . ASP A 1 113 ? -31.121 48.015 -20.429 1.00 25.80 91 ASP A O 1
ATOM 699 N N . GLY A 1 114 ? -30.006 48.137 -18.488 1.00 27.95 92 GLY A N 1
ATOM 700 C CA . GLY A 1 114 ? -29.574 46.756 -18.548 1.00 26.45 92 GLY A CA 1
ATOM 701 C C . GLY A 1 114 ? -30.507 45.851 -17.774 1.00 29.03 92 GLY A C 1
ATOM 702 O O . GLY A 1 114 ? -30.287 44.652 -17.718 1.00 28.91 92 GLY A O 1
ATOM 703 N N . GLY A 1 115 ? -31.561 46.420 -17.195 1.00 27.34 93 GLY A N 1
ATOM 704 C CA . GLY A 1 115 ? -32.429 45.666 -16.318 1.00 29.87 93 GLY A CA 1
ATOM 705 C C . GLY A 1 115 ? -33.516 44.866 -17.010 1.00 30.55 93 GLY A C 1
ATOM 706 O O . GLY A 1 115 ? -33.474 44.614 -18.208 1.00 28.32 93 GLY A O 1
ATOM 707 N N . ASN A 1 116 ? -34.509 44.471 -16.226 1.00 32.38 94 ASN A N 1
ATOM 708 C CA . ASN A 1 116 ? -35.618 43.672 -16.721 1.00 33.67 94 ASN A CA 1
ATOM 709 C C . ASN A 1 116 ? -36.821 44.518 -17.112 1.00 30.36 94 ASN A C 1
ATOM 710 O O . ASN A 1 116 ? -37.878 44.441 -16.503 1.00 32.87 94 ASN A O 1
ATOM 715 N N . SER A 1 117 ? -36.644 45.343 -18.129 1.00 27.65 95 SER A N 1
ATOM 716 C CA . SER A 1 117 ? -37.717 46.183 -18.608 1.00 27.91 95 SER A CA 1
ATOM 717 C C . SER A 1 117 ? -38.334 45.542 -19.832 1.00 23.86 95 SER A C 1
ATOM 718 O O . SER A 1 117 ? -37.658 44.816 -20.557 1.00 25.26 95 SER A O 1
ATOM 721 N N . HIS A 1 118 ? -39.614 45.798 -20.048 1.00 24.03 96 HIS A N 1
ATOM 722 C CA . HIS A 1 118 ? -40.300 45.298 -21.234 1.00 23.57 96 HIS A CA 1
ATOM 723 C C . HIS A 1 118 ? -39.906 46.154 -22.439 1.00 24.13 96 HIS A C 1
ATOM 724 O O . HIS A 1 118 ? -39.792 47.372 -22.319 1.00 26.00 96 HIS A O 1
ATOM 731 N N . TYR A 1 119 ? -39.706 45.530 -23.593 1.00 21.81 97 TYR A N 1
ATOM 732 C CA . TYR A 1 119 ? -39.142 46.219 -24.752 1.00 21.81 97 TYR A CA 1
ATOM 733 C C . TYR A 1 119 ? -40.010 47.348 -25.308 1.00 22.69 97 TYR A C 1
ATOM 734 O O . TYR A 1 119 ? -39.510 48.256 -25.963 1.00 22.10 97 TYR A O 1
ATOM 743 N N . GLN A 1 120 ? -41.308 47.310 -25.065 1.00 23.17 98 GLN A N 1
ATOM 744 C CA . GLN A 1 120 ? -42.154 48.407 -25.532 1.00 24.03 98 GLN A CA 1
ATOM 745 C C . GLN A 1 120 ? -41.889 49.688 -24.741 1.00 26.42 98 GLN A C 1
ATOM 746 O O . GLN A 1 120 ? -42.006 50.800 -25.280 1.00 26.55 98 GLN A O 1
ATOM 752 N N . ASP A 1 121 ? -41.512 49.540 -23.473 1.00 24.47 99 ASP A N 1
ATOM 753 C CA . ASP A 1 121 ? -41.069 50.692 -22.712 1.00 25.95 99 ASP A CA 1
ATOM 754 C C . ASP A 1 121 ? -39.782 51.267 -23.291 1.00 26.58 99 ASP A C 1
ATOM 755 O O . ASP A 1 121 ? -39.650 52.493 -23.370 1.00 27.46 99 ASP A O 1
ATOM 760 N N . ASP A 1 122 ? -38.847 50.406 -23.695 1.00 23.77 100 ASP A N 1
ATOM 761 C CA . ASP A 1 122 ? -37.616 50.881 -24.345 1.00 25.02 100 ASP A CA 1
ATOM 762 C C . ASP A 1 122 ? -37.930 51.742 -25.560 1.00 25.40 100 ASP A C 1
ATOM 763 O O . ASP A 1 122 ? -37.253 52.733 -25.811 1.00 27.10 100 ASP A O 1
ATOM 768 N N . ILE A 1 123 ? -38.928 51.342 -26.340 1.00 24.30 101 ILE A N 1
ATOM 769 C CA . ILE A 1 123 ? -39.205 52.032 -27.591 1.00 26.40 101 ILE A CA 1
ATOM 770 C C . ILE A 1 123 ? -39.716 53.445 -27.331 1.00 28.45 101 ILE A C 1
ATOM 771 O O . ILE A 1 123 ? -39.353 54.388 -28.045 1.00 27.68 101 ILE A O 1
ATOM 776 N N . ARG A 1 124 ? -40.558 53.569 -26.310 1.00 26.53 102 ARG A N 1
ATOM 777 C CA . ARG A 1 124 ? -41.086 54.848 -25.911 1.00 27.70 102 ARG A CA 1
ATOM 778 C C . ARG A 1 124 ? -39.951 55.680 -25.300 1.00 30.28 102 ARG A C 1
ATOM 779 O O . ARG A 1 124 ? -39.739 56.845 -25.684 1.00 30.68 102 ARG A O 1
ATOM 787 N N . ARG A 1 125 ? -39.219 55.084 -24.363 1.00 27.29 103 ARG A N 1
ATOM 788 C CA . ARG A 1 125 ? -38.131 55.798 -23.702 1.00 29.82 103 ARG A CA 1
ATOM 789 C C . ARG A 1 125 ? -37.087 56.310 -24.678 1.00 29.65 103 ARG A C 1
ATOM 790 O O . ARG A 1 125 ? -36.613 57.436 -24.538 1.00 27.94 103 ARG A O 1
ATOM 798 N N . ALA A 1 126 ? -36.717 55.473 -25.652 1.00 28.40 104 ALA A N 1
ATOM 799 C CA . ALA A 1 126 ? -35.656 55.830 -26.591 1.00 28.08 104 ALA A CA 1
ATOM 800 C C . ALA A 1 126 ? -36.109 57.024 -27.400 1.00 27.16 104 ALA A C 1
ATOM 801 O O . ALA A 1 126 ? -35.321 57.879 -27.761 1.00 27.08 104 ALA A O 1
ATOM 803 N N . ASP A 1 127 ? -37.397 57.069 -27.673 1.00 27.97 105 ASP A N 1
ATOM 804 C CA . ASP A 1 127 ? -37.979 58.197 -28.374 1.00 32.50 105 ASP A CA 1
ATOM 805 C C . ASP A 1 127 ? -37.848 59.516 -27.631 1.00 31.32 105 ASP A C 1
ATOM 806 O O . ASP A 1 127 ? -37.435 60.516 -28.205 1.00 32.41 105 ASP A O 1
ATOM 811 N N . GLN A 1 128 ? -38.219 59.513 -26.359 1.00 30.54 106 GLN A N 1
ATOM 812 C CA . GLN A 1 128 ? -38.178 60.720 -25.550 1.00 31.07 106 GLN A CA 1
ATOM 813 C C . GLN A 1 128 ? -36.744 61.220 -25.370 1.00 30.27 106 GLN A C 1
ATOM 814 O O . GLN A 1 128 ? -36.500 62.417 -25.404 1.00 32.29 106 GLN A O 1
ATOM 828 N N . ARG A 1 130 ? -34.262 60.699 -27.399 1.00 27.80 108 ARG A N 1
ATOM 829 C CA . ARG A 1 130 ? -33.741 61.156 -28.670 1.00 31.34 108 ARG A CA 1
ATOM 830 C C . ARG A 1 130 ? -34.110 62.614 -28.900 1.00 31.92 108 ARG A C 1
ATOM 831 O O . ARG A 1 130 ? -33.355 63.356 -29.536 1.00 32.96 108 ARG A O 1
ATOM 839 N N . ALA A 1 131 ? -35.267 63.017 -28.381 1.00 30.21 109 ALA A N 1
ATOM 840 C CA . ALA A 1 131 ? -35.702 64.410 -28.469 1.00 31.72 109 ALA A CA 1
ATOM 841 C C . ALA A 1 131 ? -34.773 65.341 -27.705 1.00 30.82 109 ALA A C 1
ATOM 842 O O . ALA A 1 131 ? -34.896 66.538 -27.809 1.00 33.64 109 ALA A O 1
ATOM 844 N N . GLN A 1 132 ? -33.845 64.788 -26.933 1.00 31.32 110 GLN A N 1
ATOM 845 C CA . GLN A 1 132 ? -32.864 65.611 -26.257 1.00 28.97 110 GLN A CA 1
ATOM 846 C C . GLN A 1 132 ? -31.461 65.229 -26.635 1.00 29.79 110 GLN A C 1
ATOM 847 O O . GLN A 1 132 ? -30.530 65.503 -25.871 1.00 28.66 110 GLN A O 1
ATOM 853 N N . GLY A 1 133 ? -31.307 64.577 -27.786 1.00 26.79 111 GLY A N 1
ATOM 854 C CA . GLY A 1 133 ? -29.989 64.227 -28.276 1.00 27.41 111 GLY A CA 1
ATOM 855 C C . GLY A 1 133 ? -29.264 63.163 -27.466 1.00 28.70 111 GLY A C 1
ATOM 856 O O . GLY A 1 133 ? -28.047 62.988 -27.601 1.00 29.31 111 GLY A O 1
ATOM 857 N N . ILE A 1 134 ? -30.006 62.444 -26.627 1.00 27.98 112 ILE A N 1
ATOM 858 C CA . ILE A 1 134 ? -29.444 61.352 -25.836 1.00 27.40 112 ILE A CA 1
ATOM 859 C C . ILE A 1 134 ? -29.830 59.977 -26.413 1.00 25.94 112 ILE A C 1
ATOM 860 O O . ILE A 1 134 ? -30.996 59.713 -26.661 1.00 24.89 112 ILE A O 1
ATOM 865 N N . THR A 1 135 ? -28.849 59.112 -26.644 1.00 25.39 113 THR A N 1
ATOM 866 C CA . THR A 1 135 ? -29.140 57.810 -27.222 1.00 27.77 113 THR A CA 1
ATOM 867 C C . THR A 1 135 ? -29.411 56.785 -26.131 1.00 27.19 113 THR A C 1
ATOM 868 O O . THR A 1 135 ? -28.592 56.599 -25.230 1.00 29.82 113 THR A O 1
ATOM 872 N N . TYR A 1 136 ? -30.553 56.128 -26.222 1.00 23.81 114 TYR A N 1
ATOM 873 C CA . TYR A 1 136 ? -30.978 55.145 -25.219 1.00 27.51 114 TYR A CA 1
ATOM 874 C C . TYR A 1 136 ? -30.784 53.720 -25.725 1.00 23.94 114 TYR A C 1
ATOM 875 O O . TYR A 1 136 ? -31.370 53.342 -26.728 1.00 22.10 114 TYR A O 1
ATOM 884 N N . VAL A 1 137 ? -29.954 52.951 -25.020 1.00 24.10 115 VAL A N 1
ATOM 885 C CA . VAL A 1 137 ? -29.595 51.585 -25.406 1.00 22.10 115 VAL A CA 1
ATOM 886 C C . VAL A 1 137 ? -30.196 50.567 -24.446 1.00 23.62 115 VAL A C 1
ATOM 887 O O . VAL A 1 137 ? -30.052 50.697 -23.228 1.00 25.40 115 VAL A O 1
ATOM 891 N N . ASP A 1 138 ? -30.896 49.571 -24.984 1.00 22.65 116 ASP A N 1
ATOM 892 C CA . ASP A 1 138 ? -31.418 48.493 -24.136 1.00 23.64 116 ASP A CA 1
ATOM 893 C C . ASP A 1 138 ? -30.506 47.259 -24.151 1.00 23.82 116 ASP A C 1
ATOM 894 O O . ASP A 1 138 ? -30.041 46.813 -25.205 1.00 22.56 116 ASP A O 1
ATOM 899 N N . VAL A 1 139 ? -30.228 46.727 -22.970 1.00 22.45 117 VAL A N 1
ATOM 900 C CA . VAL A 1 139 ? -29.419 45.522 -22.882 1.00 23.50 117 VAL A CA 1
ATOM 901 C C . VAL A 1 139 ? -30.113 44.426 -22.050 1.00 25.12 117 VAL A C 1
ATOM 902 O O . VAL A 1 139 ? -30.501 44.644 -20.900 1.00 25.02 117 VAL A O 1
ATOM 906 N N . GLY A 1 140 ? -30.323 43.269 -22.669 1.00 23.22 118 GLY A N 1
ATOM 907 C CA . GLY A 1 140 ? -30.788 42.101 -21.950 1.00 22.35 118 GLY A CA 1
ATOM 908 C C . GLY A 1 140 ? -29.564 41.338 -21.482 1.00 23.88 118 GLY A C 1
ATOM 909 O O . GLY A 1 140 ? -28.673 41.029 -22.273 1.00 24.05 118 GLY A O 1
ATOM 910 N N . THR A 1 141 ? -29.513 41.046 -20.192 1.00 23.74 119 THR A N 1
ATOM 911 C CA . THR A 1 141 ? -28.331 40.442 -19.607 1.00 25.37 119 THR A CA 1
ATOM 912 C C . THR A 1 141 ? -28.651 39.024 -19.174 1.00 29.35 119 THR A C 1
ATOM 913 O O . THR A 1 141 ? -29.671 38.777 -18.530 1.00 31.80 119 THR A O 1
ATOM 917 N N . SER A 1 142 ? -27.806 38.075 -19.547 1.00 29.07 120 SER A N 1
ATOM 918 C CA . SER A 1 142 ? -27.982 36.720 -19.069 1.00 27.08 120 SER A CA 1
ATOM 919 C C . SER A 1 142 ? -26.716 36.298 -18.323 1.00 28.50 120 SER A C 1
ATOM 920 O O . SER A 1 142 ? -25.610 36.738 -18.649 1.00 29.12 120 SER A O 1
ATOM 923 N N . GLY A 1 143 ? -26.861 35.457 -17.308 1.00 31.82 121 GLY A N 1
ATOM 924 C CA . GLY A 1 143 ? -25.688 34.968 -16.608 1.00 31.55 121 GLY A CA 1
ATOM 925 C C . GLY A 1 143 ? -25.735 35.113 -15.104 1.00 31.39 121 GLY A C 1
ATOM 926 O O . GLY A 1 143 ? -25.072 34.364 -14.393 1.00 33.46 121 GLY A O 1
ATOM 927 N N . GLY A 1 144 ? -26.512 36.066 -14.610 1.00 30.75 122 GLY A N 1
ATOM 928 C CA . GLY A 1 144 ? -26.689 36.229 -13.176 1.00 30.57 122 GLY A CA 1
ATOM 929 C C . GLY A 1 144 ? -25.382 36.238 -12.414 1.00 33.40 122 GLY A C 1
ATOM 930 O O . GLY A 1 144 ? -24.393 36.810 -12.870 1.00 33.33 122 GLY A O 1
ATOM 931 N N . ILE A 1 145 ? -25.367 35.586 -11.258 1.00 34.65 123 ILE A N 1
ATOM 932 C CA . ILE A 1 145 ? -24.199 35.602 -10.378 1.00 35.94 123 ILE A CA 1
ATOM 933 C C . ILE A 1 145 ? -22.915 35.050 -11.008 1.00 35.01 123 ILE A C 1
ATOM 934 O O . ILE A 1 145 ? -21.817 35.277 -10.498 1.00 34.61 123 ILE A O 1
ATOM 939 N N . PHE A 1 146 ? -23.052 34.325 -12.112 1.00 34.33 124 PHE A N 1
ATOM 940 C CA . PHE A 1 146 ? -21.907 33.672 -12.746 1.00 34.30 124 PHE A CA 1
ATOM 941 C C . PHE A 1 146 ? -21.176 34.629 -13.672 1.00 34.42 124 PHE A C 1
ATOM 942 O O . PHE A 1 146 ? -20.068 34.336 -14.118 1.00 33.96 124 PHE A O 1
ATOM 950 N N . GLY A 1 147 ? -21.817 35.758 -13.973 1.00 31.68 125 GLY A N 1
ATOM 951 C CA . GLY A 1 147 ? -21.295 36.698 -14.943 1.00 32.83 125 GLY A CA 1
ATOM 952 C C . GLY A 1 147 ? -20.011 37.381 -14.492 1.00 32.64 125 GLY A C 1
ATOM 953 O O . GLY A 1 147 ? -19.113 37.632 -15.308 1.00 31.70 125 GLY A O 1
ATOM 954 N N . LEU A 1 148 ? -19.925 37.670 -13.195 1.00 31.98 126 LEU A N 1
ATOM 955 C CA . LEU A 1 148 ? -18.726 38.277 -12.604 1.00 34.07 126 LEU A CA 1
ATOM 956 C C . LEU A 1 148 ? -17.454 37.666 -13.196 1.00 37.07 126 LEU A C 1
ATOM 957 O O . LEU A 1 148 ? -16.637 38.378 -13.787 1.00 36.14 126 LEU A O 1
ATOM 962 N N . GLU A 1 149 ? -17.308 36.338 -13.058 1.00 39.42 127 GLU A N 1
ATOM 963 C CA . GLU A 1 149 ? -16.106 35.625 -13.516 1.00 38.11 127 GLU A CA 1
ATOM 964 C C . GLU A 1 149 ? -16.159 35.100 -14.956 1.00 38.10 127 GLU A C 1
ATOM 965 O O . GLU A 1 149 ? -15.136 35.062 -15.648 1.00 40.13 127 GLU A O 1
ATOM 971 N N . ARG A 1 150 ? -17.337 34.694 -15.414 1.00 35.68 128 ARG A N 1
ATOM 972 C CA . ARG A 1 150 ? -17.438 34.081 -16.733 1.00 35.36 128 ARG A CA 1
ATOM 973 C C . ARG A 1 150 ? -17.982 35.022 -17.798 1.00 36.14 128 ARG A C 1
ATOM 974 O O . ARG A 1 150 ? -18.010 34.665 -18.976 1.00 36.57 128 ARG A O 1
ATOM 982 N N . GLY A 1 151 ? -18.395 36.228 -17.402 1.00 31.62 129 GLY A N 1
ATOM 983 C CA . GLY A 1 151 ? -18.961 37.151 -18.358 1.00 30.39 129 GLY A CA 1
ATOM 984 C C . GLY A 1 151 ? -20.447 36.908 -18.570 1.00 32.04 129 GLY A C 1
ATOM 985 O O . GLY A 1 151 ? -20.954 35.808 -18.333 1.00 31.89 129 GLY A O 1
ATOM 986 N N . TYR A 1 152 ? -21.141 37.945 -19.019 1.00 27.94 130 TYR A N 1
ATOM 987 C CA . TYR A 1 152 ? -22.576 37.907 -19.207 1.00 27.01 130 TYR A CA 1
ATOM 988 C C . TYR A 1 152 ? -22.878 37.805 -20.693 1.00 27.06 130 TYR A C 1
ATOM 989 O O . TYR A 1 152 ? -22.176 38.402 -21.506 1.00 28.32 130 TYR A O 1
ATOM 998 N N . CYS A 1 153 ? -23.897 37.030 -21.055 1.00 26.49 131 CYS A N 1
ATOM 999 C CA . CYS A 1 153 ? -24.416 37.062 -22.419 1.00 26.24 131 CYS A CA 1
ATOM 1000 C C . CYS A 1 153 ? -25.247 38.355 -22.590 1.00 25.01 131 CYS A C 1
ATOM 1001 O O . CYS A 1 153 ? -26.076 38.669 -21.736 1.00 26.34 131 CYS A O 1
ATOM 1004 N N . LEU A 1 154 ? -25.022 39.107 -23.660 1.00 21.39 132 LEU A N 1
ATOM 1005 C CA . LEU A 1 154 ? -25.636 40.449 -23.784 1.00 27.25 132 LEU A CA 1
ATOM 1006 C C . LEU A 1 154 ? -26.418 40.626 -25.064 1.00 25.79 132 LEU A C 1
ATOM 1007 O O . LEU A 1 154 ? -25.900 40.411 -26.152 1.00 25.59 132 LEU A O 1
ATOM 1020 N N . ILE A 1 156 ? -28.401 43.323 -27.244 1.00 22.27 134 ILE A N 1
ATOM 1021 C CA . ILE A 1 156 ? -28.313 44.773 -27.299 1.00 22.79 134 ILE A CA 1
ATOM 1022 C C . ILE A 1 156 ? -29.225 45.378 -28.355 1.00 21.84 134 ILE A C 1
ATOM 1023 O O . ILE A 1 156 ? -29.196 44.980 -29.514 1.00 22.55 134 ILE A O 1
ATOM 1028 N N . GLY A 1 157 ? -30.055 46.325 -27.935 1.00 21.96 135 GLY A N 1
ATOM 1029 C CA . GLY A 1 157 ? -30.894 47.064 -28.861 1.00 22.23 135 GLY A CA 1
ATOM 1030 C C . GLY A 1 157 ? -30.568 48.543 -28.851 1.00 24.15 135 GLY A C 1
ATOM 1031 O O . GLY A 1 157 ? -30.209 49.093 -27.799 1.00 24.64 135 GLY A O 1
ATOM 1032 N N . GLY A 1 158 ? -30.697 49.200 -30.008 1.00 25.55 136 GLY A N 1
ATOM 1033 C CA . GLY A 1 158 ? -30.495 50.643 -30.090 1.00 25.48 136 GLY A CA 1
ATOM 1034 C C . GLY A 1 158 ? -29.797 51.101 -31.360 1.00 27.18 136 GLY A C 1
ATOM 1035 O O . GLY A 1 158 ? -29.539 50.299 -32.252 1.00 26.92 136 GLY A O 1
ATOM 1036 N N . GLU A 1 159 ? -29.474 52.389 -31.437 1.00 27.75 137 GLU A N 1
ATOM 1037 C CA . GLU A 1 159 ? -28.808 52.948 -32.614 1.00 28.56 137 GLU A CA 1
ATOM 1038 C C . GLU A 1 159 ? -27.400 52.402 -32.807 1.00 26.40 137 GLU A C 1
ATOM 1039 O O . GLU A 1 159 ? -26.613 52.341 -31.870 1.00 26.26 137 GLU A O 1
ATOM 1045 N N . LYS A 1 160 ? -27.060 52.062 -34.037 1.00 27.01 138 LYS A N 1
ATOM 1046 C CA . LYS A 1 160 ? -25.742 51.489 -34.315 1.00 32.12 138 LYS A CA 1
ATOM 1047 C C . LYS A 1 160 ? -24.530 52.286 -33.763 1.00 32.22 138 LYS A C 1
ATOM 1048 O O . LYS A 1 160 ? -23.569 51.697 -33.244 1.00 30.04 138 LYS A O 1
ATOM 1054 N N . GLN A 1 161 ? -24.584 53.614 -33.864 1.00 29.99 139 GLN A N 1
ATOM 1055 C CA . GLN A 1 161 ? -23.458 54.464 -33.471 1.00 33.44 139 GLN A CA 1
ATOM 1056 C C . GLN A 1 161 ? -23.155 54.351 -31.985 1.00 31.78 139 GLN A C 1
ATOM 1057 O O . GLN A 1 161 ? -21.999 54.258 -31.571 1.00 30.84 139 GLN A O 1
ATOM 1063 N N . ALA A 1 162 ? -24.210 54.412 -31.183 1.00 31.60 140 ALA A N 1
ATOM 1064 C CA . ALA A 1 162 ? -24.080 54.262 -29.749 1.00 30.90 140 ALA A CA 1
ATOM 1065 C C . ALA A 1 162 ? -23.493 52.883 -29.448 1.00 28.72 140 ALA A C 1
ATOM 1066 O O . ALA A 1 162 ? -22.530 52.745 -28.694 1.00 28.93 140 ALA A O 1
ATOM 1068 N N . VAL A 1 163 ? -24.065 51.859 -30.061 1.00 29.41 141 VAL A N 1
ATOM 1069 C CA . VAL A 1 163 ? -23.665 50.492 -29.733 1.00 29.02 141 VAL A CA 1
ATOM 1070 C C . VAL A 1 163 ? -22.202 50.258 -30.090 1.00 29.56 141 VAL A C 1
ATOM 1071 O O . VAL A 1 163 ? -21.487 49.582 -29.352 1.00 31.58 141 VAL A O 1
ATOM 1075 N N . GLU A 1 164 ? -21.763 50.827 -31.210 1.00 29.60 142 GLU A N 1
ATOM 1076 C CA . GLU A 1 164 ? -20.359 50.745 -31.613 1.00 32.31 142 GLU A CA 1
ATOM 1077 C C . GLU A 1 164 ? -19.435 51.502 -30.655 1.00 31.12 142 GLU A C 1
ATOM 1078 O O . GLU A 1 164 ? -18.356 51.017 -30.313 1.00 31.21 142 GLU A O 1
ATOM 1084 N N . ARG A 1 165 ? -19.865 52.673 -30.202 1.00 29.46 143 ARG A N 1
ATOM 1085 C CA . ARG A 1 165 ? -19.107 53.398 -29.184 1.00 31.90 143 ARG A CA 1
ATOM 1086 C C . ARG A 1 165 ? -19.036 52.609 -27.881 1.00 32.29 143 ARG A C 1
ATOM 1087 O O . ARG A 1 165 ? -18.104 52.779 -27.099 1.00 32.08 143 ARG A O 1
ATOM 1095 N N . LEU A 1 166 ? -20.031 51.758 -27.645 1.00 31.07 144 LEU A N 1
ATOM 1096 C CA . LEU A 1 166 ? -20.111 50.995 -26.400 1.00 30.03 144 LEU A CA 1
ATOM 1097 C C . LEU A 1 166 ? -19.254 49.735 -26.458 1.00 29.01 144 LEU A C 1
ATOM 1098 O O . LEU A 1 166 ? -19.038 49.075 -25.442 1.00 29.13 144 LEU A O 1
ATOM 1103 N N . ASP A 1 167 ? -18.760 49.413 -27.644 1.00 27.89 145 ASP A N 1
ATOM 1104 C CA . ASP A 1 167 ? -18.049 48.158 -27.847 1.00 29.51 145 ASP A CA 1
ATOM 1105 C C . ASP A 1 167 ? -17.052 47.767 -26.743 1.00 30.50 145 ASP A C 1
ATOM 1106 O O . ASP A 1 167 ? -17.056 46.630 -26.284 1.00 32.44 145 ASP A O 1
ATOM 1111 N N . PRO A 1 168 ? -16.193 48.697 -26.302 1.00 31.17 146 PRO A N 1
ATOM 1112 C CA . PRO A 1 168 ? -15.245 48.271 -25.270 1.00 30.51 146 PRO A CA 1
ATOM 1113 C C . PRO A 1 168 ? -15.920 47.832 -23.970 1.00 31.15 146 PRO A C 1
ATOM 1114 O O . PRO A 1 168 ? -15.395 46.968 -23.275 1.00 31.04 146 PRO A O 1
ATOM 1118 N N . VAL A 1 169 ? -17.054 48.426 -23.627 1.00 30.40 147 VAL A N 1
ATOM 1119 C CA . VAL A 1 169 ? -17.761 47.998 -22.427 1.00 30.28 147 VAL A CA 1
ATOM 1120 C C . VAL A 1 169 ? -18.321 46.571 -22.599 1.00 30.20 147 VAL A C 1
ATOM 1121 O O . VAL A 1 169 ? -18.203 45.724 -21.698 1.00 29.13 147 VAL A O 1
ATOM 1125 N N . PHE A 1 170 ? -18.894 46.303 -23.769 1.00 29.00 148 PHE A N 1
ATOM 1126 C CA . PHE A 1 170 ? -19.496 45.002 -24.031 1.00 30.47 148 PHE A CA 1
ATOM 1127 C C . PHE A 1 170 ? -18.432 43.908 -24.049 1.00 31.18 148 PHE A C 1
ATOM 1128 O O . PHE A 1 170 ? -18.661 42.811 -23.540 1.00 29.56 148 PHE A O 1
ATOM 1136 N N . ARG A 1 171 ? -17.268 44.219 -24.614 1.00 31.74 149 ARG A N 1
ATOM 1137 C CA . ARG A 1 171 ? -16.178 43.249 -24.678 1.00 33.46 149 ARG A CA 1
ATOM 1138 C C . ARG A 1 171 ? -15.715 42.797 -23.297 1.00 33.16 149 ARG A C 1
ATOM 1139 O O . ARG A 1 171 ? -15.474 41.607 -23.078 1.00 37.24 149 ARG A O 1
ATOM 1147 N N . THR A 1 172 ? -15.600 43.739 -22.368 1.00 31.60 150 THR A N 1
ATOM 1148 C CA . THR A 1 172 ? -15.260 43.407 -20.987 1.00 31.03 150 THR A CA 1
ATOM 1149 C C . THR A 1 172 ? -16.348 42.560 -20.335 1.00 34.05 150 THR A C 1
ATOM 1150 O O . THR A 1 172 ? -16.055 41.619 -19.586 1.00 36.04 150 THR A O 1
ATOM 1154 N N . LEU A 1 173 ? -17.607 42.900 -20.596 1.00 32.16 151 LEU A N 1
ATOM 1155 C CA . LEU A 1 173 ? -18.707 42.228 -19.913 1.00 31.65 151 LEU A CA 1
ATOM 1156 C C . LEU A 1 173 ? -18.941 40.807 -20.437 1.00 30.25 151 LEU A C 1
ATOM 1157 O O . LEU A 1 173 ? -19.259 39.916 -19.665 1.00 29.42 151 LEU A O 1
ATOM 1162 N N . ALA A 1 174 ? -18.749 40.609 -21.739 1.00 28.77 152 ALA A N 1
ATOM 1163 C CA . ALA A 1 174 ? -19.035 39.337 -22.384 1.00 30.10 152 ALA A CA 1
ATOM 1164 C C . ALA A 1 174 ? -17.994 38.264 -22.045 1.00 32.40 152 ALA A C 1
ATOM 1165 O O . ALA A 1 174 ? -16.895 38.579 -21.558 1.00 32.32 152 ALA A O 1
ATOM 1167 N N . PRO A 1 175 ? -18.348 36.986 -22.278 1.00 32.84 153 PRO A N 1
ATOM 1168 C CA . PRO A 1 175 ? -17.455 35.857 -21.983 1.00 31.56 153 PRO A CA 1
ATOM 1169 C C . PRO A 1 175 ? -16.211 35.831 -22.874 1.00 31.50 153 PRO A C 1
ATOM 1170 O O . PRO A 1 175 ? -15.151 35.436 -22.411 1.00 36.80 153 PRO A O 1
ATOM 1174 N N . GLY A 1 176 ? -16.326 36.245 -24.127 1.00 30.30 154 GLY A N 1
ATOM 1175 C CA . GLY A 1 176 ? -15.221 36.097 -25.052 1.00 28.44 154 GLY A CA 1
ATOM 1176 C C . GLY A 1 176 ? -15.329 34.741 -25.721 1.00 32.93 154 GLY A C 1
ATOM 1177 O O . GLY A 1 176 ? -15.937 33.830 -25.168 1.00 31.59 154 GLY A O 1
ATOM 1178 N N . ILE A 1 177 ? -14.750 34.612 -26.911 1.00 31.25 155 ILE A N 1
ATOM 1179 C CA . ILE A 1 177 ? -14.972 33.454 -27.765 1.00 32.88 155 ILE A CA 1
ATOM 1180 C C . ILE A 1 177 ? -14.542 32.134 -27.092 1.00 34.39 155 ILE A C 1
ATOM 1181 O O . ILE A 1 177 ? -15.126 31.072 -27.342 1.00 33.66 155 ILE A O 1
ATOM 1186 N N . GLY A 1 178 ? -13.546 32.216 -26.213 1.00 33.37 156 GLY A N 1
ATOM 1187 C CA . GLY A 1 178 ? -13.024 31.046 -25.524 1.00 33.40 156 GLY A CA 1
ATOM 1188 C C . GLY A 1 178 ? -14.027 30.312 -24.656 1.00 35.50 156 GLY A C 1
ATOM 1189 O O . GLY A 1 178 ? -13.785 29.181 -24.229 1.00 36.03 156 GLY A O 1
ATOM 1190 N N . ALA A 1 179 ? -15.170 30.939 -24.402 1.00 34.48 157 ALA A N 1
ATOM 1191 C CA . ALA A 1 179 ? -16.183 30.325 -23.548 1.00 34.43 157 ALA A CA 1
ATOM 1192 C C . ALA A 1 179 ? -16.814 29.046 -24.157 1.00 34.60 157 ALA A C 1
ATOM 1193 O O . ALA A 1 179 ? -17.520 28.306 -23.476 1.00 34.86 157 ALA A O 1
ATOM 1195 N N . ALA A 1 180 ? -16.547 28.786 -25.434 1.00 34.87 158 ALA A N 1
ATOM 1196 C CA . ALA A 1 180 ? -17.111 27.622 -26.117 1.00 33.23 158 ALA A CA 1
ATOM 1197 C C . ALA A 1 180 ? -16.429 27.351 -27.453 1.00 34.64 158 ALA A C 1
ATOM 1198 O O . ALA A 1 180 ? -15.993 28.285 -28.135 1.00 35.24 158 ALA A O 1
ATOM 1200 N N . PRO A 1 181 ? -16.389 26.070 -27.859 1.00 35.95 159 PRO A N 1
ATOM 1201 C CA . PRO A 1 181 ? -15.881 25.693 -29.183 1.00 35.82 159 PRO A CA 1
ATOM 1202 C C . PRO A 1 181 ? -16.553 26.507 -30.284 1.00 34.94 159 PRO A C 1
ATOM 1203 O O . PRO A 1 181 ? -17.736 26.855 -30.169 1.00 35.52 159 PRO A O 1
ATOM 1207 N N . ARG A 1 182 ? -15.809 26.807 -31.344 1.00 33.75 160 ARG A N 1
ATOM 1208 C CA . ARG A 1 182 ? -16.378 27.532 -32.461 1.00 33.95 160 ARG A CA 1
ATOM 1209 C C . ARG A 1 182 ? -17.341 26.674 -33.260 1.00 35.59 160 ARG A C 1
ATOM 1210 O O . ARG A 1 182 ? -17.131 25.477 -33.454 1.00 38.04 160 ARG A O 1
ATOM 1218 N N . THR A 1 183 ? -18.408 27.302 -33.720 1.00 33.79 161 THR A N 1
ATOM 1219 C CA . THR A 1 183 ? -19.311 26.669 -34.656 1.00 34.94 161 THR A CA 1
ATOM 1220 C C . THR A 1 183 ? -18.648 26.590 -36.020 1.00 39.32 161 THR A C 1
ATOM 1221 O O . THR A 1 183 ? -18.291 27.614 -36.604 1.00 36.51 161 THR A O 1
ATOM 1225 N N . PRO A 1 184 ? -18.459 25.359 -36.522 1.00 41.15 162 PRO A N 1
ATOM 1226 C CA . PRO A 1 184 ? -17.939 25.080 -37.866 1.00 41.75 162 PRO A CA 1
ATOM 1227 C C . PRO A 1 184 ? -18.544 26.010 -38.910 1.00 41.65 162 PRO A C 1
ATOM 1228 O O . PRO A 1 184 ? -19.746 25.936 -39.169 1.00 39.60 162 PRO A O 1
ATOM 1232 N N . GLY A 1 185 ? -17.717 26.872 -39.495 1.00 42.28 163 GLY A N 1
ATOM 1233 C CA . GLY A 1 185 ? -18.164 27.743 -40.569 1.00 44.99 163 GLY A CA 1
ATOM 1234 C C . GLY A 1 185 ? -18.423 29.169 -40.125 1.00 43.68 163 GLY A C 1
ATOM 1235 O O . GLY A 1 185 ? -18.759 30.034 -40.939 1.00 43.92 163 GLY A O 1
ATOM 1236 N N . ARG A 1 186 ? -18.248 29.410 -38.830 1.00 43.20 164 ARG A N 1
ATOM 1237 C CA . ARG A 1 186 ? -18.557 30.695 -38.212 1.00 40.53 164 ARG A CA 1
ATOM 1238 C C . ARG A 1 186 ? -17.645 31.764 -38.814 1.00 45.75 164 ARG A C 1
ATOM 1239 O O . ARG A 1 186 ? -17.978 32.958 -38.854 1.00 45.77 164 ARG A O 1
ATOM 1247 N N . GLU A 1 187 ? -16.489 31.321 -39.294 1.00 47.19 165 GLU A N 1
ATOM 1248 C CA . GLU A 1 187 ? -15.548 32.203 -39.970 1.00 48.84 165 GLU A CA 1
ATOM 1249 C C . GLU A 1 187 ? -16.133 32.802 -41.256 1.00 48.64 165 GLU A C 1
ATOM 1250 O O . GLU A 1 187 ? -15.586 33.744 -41.813 1.00 48.25 165 GLU A O 1
ATOM 1256 N N . LYS A 1 188 ? -17.261 32.258 -41.701 1.00 49.30 166 LYS A N 1
ATOM 1257 C CA . LYS A 1 188 ? -17.969 32.741 -42.881 1.00 46.94 166 LYS A CA 1
ATOM 1258 C C . LYS A 1 188 ? -18.741 34.037 -42.570 1.00 47.73 166 LYS A C 1
ATOM 1259 O O . LYS A 1 188 ? -19.257 34.713 -43.46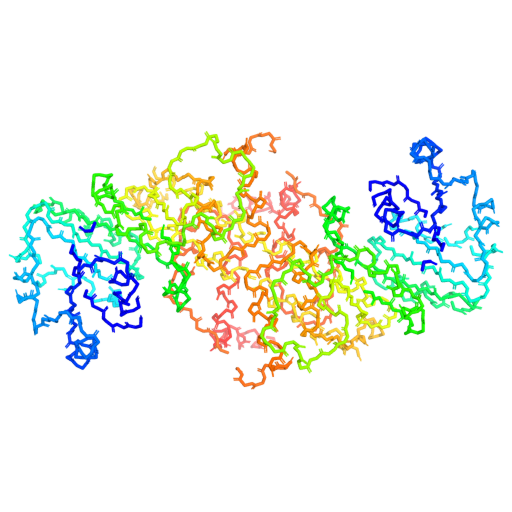9 1.00 43.26 166 LYS A O 1
ATOM 1265 N N . ARG A 1 189 ? -18.830 34.379 -41.288 1.00 45.62 167 ARG A N 1
ATOM 1266 C CA . ARG A 1 189 ? -19.623 35.529 -40.874 1.00 43.55 167 ARG A CA 1
ATOM 1267 C C . ARG A 1 189 ? -18.789 36.528 -40.086 1.00 44.15 167 ARG A C 1
ATOM 1268 O O . ARG A 1 189 ? -17.740 36.186 -39.522 1.00 43.33 167 ARG A O 1
ATOM 1276 N N . GLU A 1 190 ? -19.260 37.769 -40.052 1.00 40.00 168 GLU A N 1
ATOM 1277 C CA . GLU A 1 190 ? -18.651 38.770 -39.193 1.00 42.92 168 GLU A CA 1
ATOM 1278 C C . GLU A 1 190 ? -19.585 39.138 -38.038 1.00 40.38 168 GLU A C 1
ATOM 1279 O O . GLU A 1 190 ? -20.601 38.484 -37.826 1.00 43.40 168 GLU A O 1
ATOM 1285 N N . GLY A 1 191 ? -19.242 40.185 -37.297 1.00 38.64 169 GLY A N 1
ATOM 1286 C CA . GLY A 1 191 ? -20.031 40.592 -36.148 1.00 32.55 169 GLY A CA 1
ATOM 1287 C C . GLY A 1 191 ? -19.483 39.971 -34.880 1.00 31.15 169 GLY A C 1
ATOM 1288 O O . GLY A 1 191 ? -18.470 39.278 -34.894 1.00 31.51 169 GLY A O 1
ATOM 1289 N N . THR A 1 192 ? -20.172 40.183 -33.776 1.00 28.63 170 THR A N 1
ATOM 1290 C CA . THR A 1 192 ? -19.624 39.814 -32.487 1.00 25.38 170 THR A CA 1
ATOM 1291 C C . THR A 1 192 ? -20.327 38.613 -31.874 1.00 26.55 170 THR A C 1
ATOM 1292 O O . THR A 1 192 ? -20.034 38.264 -30.743 1.00 27.38 170 THR A O 1
ATOM 1296 N N . ALA A 1 193 ? -21.236 37.970 -32.606 1.00 24.13 171 ALA A N 1
ATOM 1297 C CA . ALA A 1 193 ? -22.050 36.924 -31.993 1.00 26.10 171 ALA A CA 1
ATOM 1298 C C . ALA A 1 193 ? -21.193 35.900 -31.233 1.00 28.10 171 ALA A C 1
ATOM 1299 O O . ALA A 1 193 ? -21.577 35.472 -30.151 1.00 26.58 171 ALA A O 1
ATOM 1301 N N . GLU A 1 194 ? -20.017 35.556 -31.768 1.00 28.48 172 GLU A N 1
ATOM 1302 C CA . GLU A 1 194 ? -19.133 34.562 -31.128 1.00 29.98 172 GLU A CA 1
ATOM 1303 C C . GLU A 1 194 ? -18.466 35.016 -29.842 1.00 30.30 172 GLU A C 1
ATOM 1304 O O . GLU A 1 194 ? -17.830 34.216 -29.153 1.00 31.54 172 GLU A O 1
ATOM 1310 N N . LEU A 1 195 ? -18.586 36.295 -29.521 1.00 29.61 173 LEU A N 1
ATOM 1311 C CA . LEU A 1 195 ? -17.938 36.810 -28.334 1.00 29.72 173 LEU A CA 1
ATOM 1312 C C . LEU A 1 195 ? -18.880 36.770 -27.136 1.00 30.80 173 LEU A C 1
ATOM 1313 O O . LEU A 1 195 ? -18.450 37.036 -26.003 1.00 29.90 173 LEU A O 1
ATOM 1318 N N . GLY A 1 196 ? -20.155 36.434 -27.384 1.00 29.93 174 GLY A N 1
ATOM 1319 C CA . GLY A 1 196 ? -21.174 36.435 -26.335 1.00 27.58 174 GLY A CA 1
ATOM 1320 C C . GLY A 1 196 ? -22.016 37.710 -26.151 1.00 27.67 174 GLY A C 1
ATOM 1321 O O . GLY A 1 196 ? -22.794 37.829 -25.185 1.00 25.84 174 GLY A O 1
ATOM 1322 N N . TYR A 1 197 ? -21.881 38.666 -27.065 1.00 26.46 175 TYR A N 1
ATOM 1323 C CA . TYR A 1 197 ? -22.781 39.822 -27.072 1.00 25.86 175 TYR A CA 1
ATOM 1324 C C . TYR A 1 197 ? -23.167 40.158 -28.503 1.00 27.42 175 TYR A C 1
ATOM 1325 O O . TYR A 1 197 ? -22.409 39.885 -29.427 1.00 26.32 175 TYR A O 1
ATOM 1334 N N . LEU A 1 198 ? -24.333 40.766 -28.685 1.00 24.62 176 LEU A N 1
ATOM 1335 C CA . LEU A 1 198 ? -24.913 40.866 -30.012 1.00 25.10 176 LEU A CA 1
ATOM 1336 C C . LEU A 1 198 ? -25.812 42.080 -30.109 1.00 25.48 176 LEU A C 1
ATOM 1337 O O . LEU A 1 198 ? -26.730 42.251 -29.291 1.00 25.35 176 LEU A O 1
ATOM 1342 N N . HIS A 1 199 ? -25.576 42.897 -31.128 1.00 24.00 177 HIS A N 1
ATOM 1343 C CA . HIS A 1 199 ? -26.471 43.987 -31.436 1.00 22.00 177 HIS A CA 1
ATOM 1344 C C . HIS A 1 199 ? -27.620 43.358 -32.201 1.00 24.59 177 HIS A C 1
ATOM 1345 O O . HIS A 1 199 ? -27.463 42.916 -33.346 1.00 24.68 177 HIS A O 1
ATOM 1352 N N . CYS A 1 200 ? -28.772 43.281 -31.543 1.00 22.30 178 CYS A N 1
ATOM 1353 C CA . CYS A 1 200 ? -29.897 42.541 -32.084 1.00 23.28 178 CYS A CA 1
ATOM 1354 C C . CYS A 1 200 ? -30.768 43.344 -33.038 1.00 24.77 178 CYS A C 1
ATOM 1355 O O . CYS A 1 200 ? -31.485 42.772 -33.852 1.00 25.21 178 CYS A O 1
ATOM 1358 N N . GLY A 1 201 ? -30.719 44.668 -32.937 1.00 23.06 179 GLY A N 1
ATOM 1359 C CA . GLY A 1 201 ? -31.602 45.494 -33.731 1.00 20.86 179 GLY A CA 1
ATOM 1360 C C . GLY A 1 201 ? -31.765 46.873 -33.129 1.00 23.27 179 GLY A C 1
ATOM 1361 O O . GLY A 1 201 ? -30.998 47.278 -32.242 1.00 22.71 179 GLY A O 1
ATOM 1362 N N . PRO A 1 202 ? -32.764 47.612 -33.623 1.00 22.38 180 PRO A N 1
ATOM 1363 C CA . PRO A 1 202 ? -33.066 48.953 -33.120 1.00 22.18 180 PRO A CA 1
ATOM 1364 C C . PRO A 1 202 ? -33.639 48.849 -31.714 1.00 23.11 180 PRO A C 1
ATOM 1365 O O . PRO A 1 202 ? -33.801 47.748 -31.195 1.00 23.07 180 PRO A O 1
ATOM 1369 N N . SER A 1 203 ? -33.951 49.994 -31.117 1.00 24.67 181 SER A N 1
ATOM 1370 C CA . SER A 1 203 ? -34.412 50.064 -29.741 1.00 23.82 181 SER A CA 1
ATOM 1371 C C . SER A 1 203 ? -35.470 48.983 -29.362 1.00 21.65 181 SER A C 1
ATOM 1372 O O . SER A 1 203 ? -36.455 48.775 -30.066 1.00 20.76 181 SER A O 1
ATOM 1375 N N . GLY A 1 204 ? -35.244 48.299 -28.245 1.00 21.70 182 GLY A N 1
ATOM 1376 C CA . GLY A 1 204 ? -36.133 47.235 -27.796 1.00 22.06 182 GLY A CA 1
ATOM 1377 C C . GLY A 1 204 ? -35.665 45.827 -28.155 1.00 20.69 182 GLY A C 1
ATOM 1378 O O . GLY A 1 204 ? -35.898 44.874 -27.410 1.00 22.90 182 GLY A O 1
ATOM 1379 N N . ALA A 1 205 ? -34.989 45.685 -29.288 1.00 20.67 183 ALA A N 1
ATOM 1380 C CA . ALA A 1 205 ? -34.589 44.366 -29.779 1.00 21.02 183 ALA A CA 1
ATOM 1381 C C . ALA A 1 205 ? -33.777 43.551 -28.758 1.00 21.10 183 ALA A C 1
ATOM 1382 O O . ALA A 1 205 ? -33.864 42.312 -28.718 1.00 19.61 183 ALA A O 1
ATOM 1384 N N . GLY A 1 206 ? -32.975 44.244 -27.950 1.00 21.38 184 GLY A N 1
ATOM 1385 C CA . GLY A 1 206 ? -32.160 43.593 -26.938 1.00 21.14 184 GLY A CA 1
ATOM 1386 C C . GLY A 1 206 ? -33.057 42.954 -25.898 1.00 23.16 184 GLY A C 1
ATOM 1387 O O . GLY A 1 206 ? -32.946 41.751 -25.634 1.00 21.74 184 GLY A O 1
ATOM 1388 N N . HIS A 1 207 ? -33.951 43.749 -25.298 1.00 22.55 185 HIS A N 1
ATOM 1389 C CA . HIS A 1 207 ? -34.854 43.199 -24.291 1.00 21.93 185 HIS A CA 1
ATOM 1390 C C . HIS A 1 207 ? -35.836 42.200 -24.917 1.00 20.51 185 HIS A C 1
ATOM 1391 O O . HIS A 1 207 ? -36.277 41.267 -24.267 1.00 20.46 185 HIS A O 1
ATOM 1398 N N . PHE A 1 208 ? -36.171 42.396 -26.181 1.00 20.36 186 PHE A N 1
ATOM 1399 C CA . PHE A 1 208 ? -37.063 41.465 -26.846 1.00 21.22 186 PHE A CA 1
ATOM 1400 C C . PHE A 1 208 ? -36.405 40.076 -26.959 1.00 21.69 186 PHE A C 1
ATOM 1401 O O . PHE A 1 208 ? -37.047 39.038 -26.721 1.00 22.61 186 PHE A O 1
ATOM 1409 N N . VAL A 1 209 ? -35.124 40.043 -27.295 1.00 19.64 187 VAL A N 1
ATOM 1410 C CA . VAL A 1 209 ? -34.439 38.757 -27.420 1.00 20.19 187 VAL A CA 1
ATOM 1411 C C . VAL A 1 209 ? -34.195 38.110 -26.038 1.00 22.04 187 VAL A C 1
ATOM 1412 O O . VAL A 1 209 ? -34.261 36.883 -25.894 1.00 21.04 187 VAL A O 1
ATOM 1416 N N . LYS A 1 210 ? -33.921 38.944 -25.033 1.00 20.36 188 LYS A N 1
ATOM 1417 C CA . LYS A 1 210 ? -33.769 38.512 -23.645 1.00 20.25 188 LYS A CA 1
ATOM 1418 C C . LYS A 1 210 ? -35.049 37.895 -23.085 1.00 20.65 188 LYS A C 1
ATOM 1419 O O . LYS A 1 210 ? -35.007 36.879 -22.388 1.00 21.39 188 LYS A O 1
ATOM 1433 N N . VAL A 1 212 ? -37.475 36.389 -24.789 1.00 17.76 190 VAL A N 1
ATOM 1434 C CA . VAL A 1 212 ? -37.699 35.101 -25.401 1.00 20.89 190 VAL A CA 1
ATOM 1435 C C . VAL A 1 212 ? -36.692 34.057 -24.880 1.00 20.24 190 VAL A C 1
ATOM 1436 O O . VAL A 1 212 ? -37.056 32.913 -24.642 1.00 18.34 190 VAL A O 1
ATOM 1440 N N . HIS A 1 213 ? -35.449 34.482 -24.671 1.00 19.17 191 HIS A N 1
ATOM 1441 C CA . HIS A 1 213 ? -34.461 33.697 -23.950 1.00 19.87 191 HIS A CA 1
ATOM 1442 C C . HIS A 1 213 ? -35.018 33.083 -22.665 1.00 21.03 191 HIS A C 1
ATOM 1443 O O . HIS A 1 213 ? -34.842 31.876 -22.419 1.00 18.90 191 HIS A O 1
ATOM 1450 N N . ASN A 1 214 ? -35.684 33.903 -21.851 1.00 18.94 192 ASN A N 1
ATOM 1451 C CA . ASN A 1 214 ? -36.225 33.437 -20.581 1.00 19.73 192 ASN A CA 1
ATOM 1452 C C . ASN A 1 214 ? -37.407 32.506 -20.794 1.00 19.88 192 ASN A C 1
ATOM 1453 O O . ASN A 1 214 ? -37.558 31.529 -20.079 1.00 18.44 192 ASN A O 1
ATOM 1458 N N . GLY A 1 215 ? -38.241 32.820 -21.784 1.00 19.75 193 GLY A N 1
ATOM 1459 C CA . GLY A 1 215 ? -39.378 31.983 -22.118 1.00 18.38 193 GLY A CA 1
ATOM 1460 C C . GLY A 1 215 ? -38.879 30.594 -22.463 1.00 19.14 193 GLY A C 1
ATOM 1461 O O . GLY A 1 215 ? -39.371 29.604 -21.922 1.00 19.61 193 GLY A O 1
ATOM 1462 N N . ILE A 1 216 ? -37.890 30.529 -23.351 1.00 18.22 194 ILE A N 1
ATOM 1463 C CA . ILE A 1 216 ? -37.244 29.270 -23.723 1.00 18.76 194 ILE A CA 1
ATOM 1464 C C . ILE A 1 216 ? -36.685 28.576 -22.471 1.00 19.34 194 ILE A C 1
ATOM 1465 O O . ILE A 1 216 ? -36.906 27.380 -22.250 1.00 18.79 194 ILE A O 1
ATOM 1470 N N . GLU A 1 217 ? -35.991 29.335 -21.628 1.00 20.05 195 GLU A N 1
ATOM 1471 C CA . GLU A 1 217 ? -35.464 28.786 -20.375 1.00 19.44 195 GLU A CA 1
ATOM 1472 C C . GLU A 1 217 ? -36.529 28.085 -19.517 1.00 19.80 195 GLU A C 1
ATOM 1473 O O . GLU A 1 217 ? -36.249 27.053 -18.920 1.00 18.19 195 GLU A O 1
ATOM 1479 N N . TYR A 1 218 ? -37.730 28.662 -19.444 1.00 18.53 196 TYR A N 1
ATOM 1480 C CA . TYR A 1 218 ? -38.820 28.065 -18.717 1.00 20.01 196 TYR A CA 1
ATOM 1481 C C . TYR A 1 218 ? -39.176 26.709 -19.320 1.00 16.70 196 TYR A C 1
ATOM 1482 O O . TYR A 1 218 ? -39.368 25.751 -18.599 1.00 16.46 196 TYR A O 1
ATOM 1491 N N . GLY A 1 219 ? -39.301 26.680 -20.648 1.00 18.08 197 GLY A N 1
ATOM 1492 C CA . GLY A 1 219 ? -39.601 25.486 -21.423 1.00 16.90 197 GLY A CA 1
ATOM 1493 C C . GLY A 1 219 ? -38.575 24.399 -21.188 1.00 17.80 197 GLY A C 1
ATOM 1494 O O . GLY A 1 219 ? -38.953 23.248 -20.966 1.00 16.21 197 GLY A O 1
ATOM 1495 N N . LEU A 1 220 ? -37.285 24.753 -21.214 1.00 17.43 198 LEU A N 1
ATOM 1496 C CA . LEU A 1 220 ? -36.229 23.754 -20.999 1.00 17.98 198 LEU A CA 1
ATOM 1497 C C . LEU A 1 220 ? -36.322 23.170 -19.599 1.00 18.72 198 LEU A C 1
ATOM 1498 O O . LEU A 1 220 ? -36.275 21.934 -19.423 1.00 16.80 198 LEU A O 1
ATOM 1511 N N . ALA A 1 222 ? -38.923 23.094 -17.620 1.00 18.29 200 ALA A N 1
ATOM 1512 C CA . ALA A 1 222 ? -40.146 22.289 -17.551 1.00 19.35 200 ALA A CA 1
ATOM 1513 C C . ALA A 1 222 ? -39.967 20.902 -18.152 1.00 19.02 200 ALA A C 1
ATOM 1514 O O . ALA A 1 222 ? -40.518 19.922 -17.623 1.00 20.84 200 ALA A O 1
ATOM 1516 N N . ALA A 1 223 ? -39.234 20.819 -19.268 1.00 16.79 201 ALA A N 1
ATOM 1517 C CA . ALA A 1 223 ? -39.011 19.545 -19.950 1.00 18.74 201 ALA A CA 1
ATOM 1518 C C . ALA A 1 223 ? -38.187 18.557 -19.089 1.00 19.93 201 ALA A C 1
ATOM 1519 O O . ALA A 1 223 ? -38.558 17.386 -18.929 1.00 19.85 201 ALA A O 1
ATOM 1521 N N . TYR A 1 224 ? -37.082 19.034 -18.519 1.00 19.25 202 TYR A N 1
ATOM 1522 C CA . TYR A 1 224 ? -36.319 18.237 -17.565 1.00 19.27 202 TYR A CA 1
ATOM 1523 C C . TYR A 1 224 ? -37.160 17.849 -16.365 1.00 19.95 202 TYR A C 1
ATOM 1524 O O . TYR A 1 224 ? -37.184 16.683 -15.994 1.00 22.03 202 TYR A O 1
ATOM 1533 N N . ALA A 1 225 ? -37.842 18.831 -15.766 1.00 18.69 203 ALA A N 1
ATOM 1534 C CA . ALA A 1 225 ? -38.654 18.630 -14.561 1.00 19.79 203 ALA A CA 1
ATOM 1535 C C . ALA A 1 225 ? -39.718 17.558 -14.732 1.00 19.66 203 ALA A C 1
ATOM 1536 O O . ALA A 1 225 ? -39.821 16.657 -13.889 1.00 24.18 203 ALA A O 1
ATOM 1538 N N . GLU A 1 226 ? -40.515 17.658 -15.799 1.00 17.75 204 GLU A N 1
ATOM 1539 C CA . GLU A 1 226 ? -41.536 16.662 -16.095 1.00 19.85 204 GLU A CA 1
ATOM 1540 C C . GLU A 1 226 ? -40.885 15.299 -16.301 1.00 20.80 204 GLU A C 1
ATOM 1541 O O . GLU A 1 226 ? -41.346 14.300 -15.739 1.00 17.43 204 GLU A O 1
ATOM 1547 N N . GLY A 1 227 ? -39.810 15.275 -17.093 1.00 19.15 205 GLY A N 1
ATOM 1548 C CA . GLY A 1 227 ? -39.138 14.021 -17.403 1.00 20.71 205 GLY A CA 1
ATOM 1549 C C . GLY A 1 227 ? -38.621 13.335 -16.154 1.00 21.23 205 GLY A C 1
ATOM 1550 O O . GLY A 1 227 ? -38.902 12.169 -15.928 1.00 20.03 205 GLY A O 1
ATOM 1551 N N . LEU A 1 228 ? -37.871 14.062 -15.334 1.00 21.21 206 LEU A N 1
ATOM 1552 C CA . LEU A 1 228 ? -37.413 13.510 -14.066 1.00 20.80 206 LEU A CA 1
ATOM 1553 C C . LEU A 1 228 ? -38.579 13.109 -13.146 1.00 21.67 206 LEU A C 1
ATOM 1554 O O . LEU A 1 228 ? -38.459 12.163 -12.370 1.00 23.76 206 LEU A O 1
ATOM 1559 N N . ASN A 1 229 ? -39.711 13.806 -13.238 1.00 22.08 207 ASN A N 1
ATOM 1560 C CA . ASN A 1 229 ? -40.873 13.423 -12.438 1.00 21.77 207 ASN A CA 1
ATOM 1561 C C . ASN A 1 229 ? -41.444 12.052 -12.853 1.00 21.95 207 ASN A C 1
ATOM 1562 O O . ASN A 1 229 ? -41.974 11.300 -12.024 1.00 21.74 207 ASN A O 1
ATOM 1567 N N . ILE A 1 230 ? -41.351 11.747 -14.144 1.00 20.57 208 ILE A N 1
ATOM 1568 C CA . ILE A 1 230 ? -41.744 10.436 -14.648 1.00 21.45 208 ILE A CA 1
ATOM 1569 C C . ILE A 1 230 ? -40.797 9.342 -14.098 1.00 21.76 208 ILE A C 1
ATOM 1570 O O . ILE A 1 230 ? -41.244 8.264 -13.700 1.00 20.05 208 ILE A O 1
ATOM 1575 N N . LEU A 1 231 ? -39.497 9.625 -14.077 1.00 20.18 209 LEU A N 1
ATOM 1576 C CA . LEU A 1 231 ? -38.533 8.708 -13.450 1.00 21.91 209 LEU A CA 1
ATOM 1577 C C . LEU A 1 231 ? -38.824 8.518 -11.954 1.00 22.11 209 LEU A C 1
ATOM 1578 O O . LEU A 1 231 ? -38.821 7.401 -11.435 1.00 23.42 209 LEU A O 1
ATOM 1583 N N . HIS A 1 232 ? -39.104 9.622 -11.277 1.00 22.69 210 HIS A N 1
ATOM 1584 C CA . HIS A 1 232 ? -39.352 9.640 -9.848 1.00 23.63 210 HIS A CA 1
ATOM 1585 C C . HIS A 1 232 ? -40.563 8.776 -9.477 1.00 23.01 210 HIS A C 1
ATOM 1586 O O . HIS A 1 232 ? -40.642 8.224 -8.387 1.00 25.44 210 HIS A O 1
ATOM 1593 N N . HIS A 1 233 ? -41.504 8.656 -10.396 1.00 21.38 211 HIS A N 1
ATOM 1594 C CA . HIS A 1 233 ? -42.718 7.875 -10.174 1.00 22.92 211 HIS A CA 1
ATOM 1595 C C . HIS A 1 233 ? -42.654 6.481 -10.825 1.00 23.70 211 HIS A C 1
ATOM 1596 O O . HIS A 1 233 ? -43.694 5.829 -10.970 1.00 24.57 211 HIS A O 1
ATOM 1603 N N . ALA A 1 234 ? -41.458 6.052 -11.243 1.00 23.01 212 ALA A N 1
ATOM 1604 C CA . ALA A 1 234 ? -41.290 4.803 -11.996 1.00 26.25 212 ALA A CA 1
ATOM 1605 C C . ALA A 1 234 ? -41.451 3.588 -11.077 1.00 29.43 212 ALA A C 1
ATOM 1606 O O . ALA A 1 234 ? -41.460 2.448 -11.524 1.00 29.57 212 ALA A O 1
ATOM 1608 N N . ASN A 1 235 ? -41.589 3.859 -9.784 1.00 30.13 213 ASN A N 1
ATOM 1609 C CA . ASN A 1 235 ? -41.897 2.835 -8.801 1.00 31.31 213 ASN A CA 1
ATOM 1610 C C . ASN A 1 235 ? -43.378 2.853 -8.408 1.00 32.45 213 ASN A C 1
ATOM 1611 O O . ASN A 1 235 ? -43.746 2.326 -7.360 1.00 33.06 213 ASN A O 1
ATOM 1616 N N . ALA A 1 236 ? -44.222 3.465 -9.235 1.00 29.07 214 ALA A N 1
ATOM 1617 C CA . ALA A 1 236 ? -45.640 3.598 -8.891 1.00 30.90 214 ALA A CA 1
ATOM 1618 C C . ALA A 1 236 ? -46.269 2.255 -8.571 1.00 33.81 214 ALA A C 1
ATOM 1619 O O . ALA A 1 236 ? -47.143 2.178 -7.720 1.00 34.29 214 ALA A O 1
ATOM 1621 N N . GLY A 1 237 ? -45.846 1.201 -9.269 1.00 35.33 215 GLY A N 1
ATOM 1622 C CA . GLY A 1 237 ? -46.282 -0.154 -8.953 1.00 36.09 215 GLY A CA 1
ATOM 1623 C C . GLY A 1 237 ? -45.695 -0.591 -7.621 1.00 38.81 215 GLY A C 1
ATOM 1624 O O . GLY A 1 237 ? -46.375 -1.214 -6.810 1.00 47.45 215 GLY A O 1
ATOM 1625 N N . ASN A 1 252 ? -50.959 -2.766 -14.883 1.00 47.76 230 ASN A N 1
ATOM 1626 C CA . ASN A 1 252 ? -49.781 -3.623 -14.716 1.00 44.42 230 ASN A CA 1
ATOM 1627 C C . ASN A 1 252 ? -48.697 -3.043 -13.824 1.00 41.71 230 ASN A C 1
ATOM 1628 O O . ASN A 1 252 ? -47.670 -2.568 -14.318 1.00 40.06 230 ASN A O 1
ATOM 1633 N N . PRO A 1 253 ? -48.911 -3.096 -12.505 1.00 42.87 231 PRO A N 1
ATOM 1634 C CA . PRO A 1 253 ? -47.961 -2.530 -11.543 1.00 40.90 231 PRO A CA 1
ATOM 1635 C C . PRO A 1 253 ? -46.564 -3.100 -11.739 1.00 39.74 231 PRO A C 1
ATOM 1636 O O . PRO A 1 253 ? -45.589 -2.416 -11.429 1.00 38.89 231 PRO A O 1
ATOM 1640 N N . ASP A 1 254 ? -46.470 -4.322 -12.254 1.00 40.46 232 ASP A N 1
ATOM 1641 C CA . ASP A 1 254 ? -45.179 -4.948 -12.538 1.00 40.85 232 ASP A CA 1
ATOM 1642 C C . ASP A 1 254 ? -44.300 -4.169 -13.512 1.00 39.95 232 ASP A C 1
ATOM 1643 O O . ASP A 1 254 ? -43.092 -4.404 -13.581 1.00 40.29 232 ASP A O 1
ATOM 1648 N N . PHE A 1 255 ? -44.892 -3.257 -14.277 1.00 35.18 233 PHE A N 1
ATOM 1649 C CA . PHE A 1 255 ? -44.107 -2.458 -15.209 1.00 33.52 233 PHE A CA 1
ATOM 1650 C C . PHE A 1 255 ? -43.653 -1.115 -14.604 1.00 31.43 233 PHE A C 1
ATOM 1651 O O . PHE A 1 255 ? -43.031 -0.300 -15.281 1.00 28.76 233 PHE A O 1
ATOM 1659 N N . TYR A 1 256 ? -43.963 -0.898 -13.331 1.00 28.62 234 TYR A N 1
ATOM 1660 C CA . TYR A 1 256 ? -43.576 0.323 -12.646 1.00 30.18 234 TYR A CA 1
ATOM 1661 C C . TYR A 1 256 ? -43.008 0.001 -11.281 1.00 31.52 234 TYR A C 1
ATOM 1662 O O . TYR A 1 256 ? -43.536 0.401 -10.248 1.00 31.06 234 TYR A O 1
ATOM 1671 N N . ARG A 1 257 ? -41.918 -0.749 -11.287 1.00 34.07 235 ARG A N 1
ATOM 1672 C CA . ARG A 1 257 ? -41.275 -1.137 -10.045 1.00 35.78 235 ARG A CA 1
ATOM 1673 C C . ARG A 1 257 ? -39.807 -0.780 -10.099 1.00 32.86 235 ARG A C 1
ATOM 1674 O O . ARG A 1 257 ? -38.969 -1.477 -9.537 1.00 33.84 235 ARG A O 1
ATOM 1682 N N . TYR A 1 258 ? -39.499 0.308 -10.796 1.00 30.62 236 TYR A N 1
ATOM 1683 C CA . TYR A 1 258 ? -38.129 0.770 -10.881 1.00 28.35 236 TYR A CA 1
ATOM 1684 C C . TYR A 1 258 ? -37.844 1.807 -9.800 1.00 29.59 236 TYR A C 1
ATOM 1685 O O . TYR A 1 258 ? -38.584 2.786 -9.637 1.00 32.08 236 TYR A O 1
ATOM 1694 N N . ASP A 1 259 ? -36.764 1.594 -9.067 1.00 28.34 237 ASP A N 1
ATOM 1695 C CA . ASP A 1 259 ? -36.274 2.572 -8.110 1.00 32.46 237 ASP A CA 1
ATOM 1696 C C . ASP A 1 259 ? -35.061 3.258 -8.716 1.00 30.04 237 ASP A C 1
ATOM 1697 O O . ASP A 1 259 ? -33.941 2.791 -8.549 1.00 28.07 237 ASP A O 1
ATOM 1702 N N . LEU A 1 260 ? -35.272 4.362 -9.420 1.00 26.62 238 LEU A N 1
ATOM 1703 C CA . LEU A 1 260 ? -34.191 4.937 -10.205 1.00 26.40 238 LEU A CA 1
ATOM 1704 C C . LEU A 1 260 ? -33.372 5.919 -9.389 1.00 25.53 238 LEU A C 1
ATOM 1705 O O . LEU A 1 260 ? -33.877 6.527 -8.458 1.00 28.15 238 LEU A O 1
ATOM 1710 N N . ASP A 1 261 ? -32.098 6.055 -9.727 1.00 25.77 239 ASP A N 1
ATOM 1711 C CA . ASP A 1 261 ? -31.239 7.029 -9.051 1.00 28.50 239 ASP A CA 1
ATOM 1712 C C . ASP A 1 261 ? -31.139 8.308 -9.884 1.00 25.57 239 ASP A C 1
ATOM 1713 O O . ASP A 1 261 ? -30.363 8.379 -10.836 1.00 23.96 239 ASP A O 1
ATOM 1718 N N . LEU A 1 262 ? -31.954 9.304 -9.544 1.00 26.82 240 LEU A N 1
ATOM 1719 C CA . LEU A 1 262 ? -32.069 10.499 -10.370 1.00 25.39 240 LEU A CA 1
ATOM 1720 C C . LEU A 1 262 ? -30.745 11.271 -10.419 1.00 28.12 240 LEU A C 1
ATOM 1721 O O . LEU A 1 262 ? -30.345 11.779 -11.489 1.00 27.43 240 LEU A O 1
ATOM 1726 N N . ALA A 1 263 ? -30.043 11.324 -9.287 1.00 25.94 241 ALA A N 1
ATOM 1727 C CA . ALA A 1 263 ? -28.770 12.029 -9.250 1.00 26.98 241 ALA A CA 1
ATOM 1728 C C . ALA A 1 263 ? -27.825 11.395 -10.237 1.00 26.99 241 ALA A C 1
ATOM 1729 O O . ALA A 1 263 ? -27.153 12.097 -11.004 1.00 26.16 241 ALA A O 1
ATOM 1731 N N . ASP A 1 264 ? -27.776 10.064 -10.226 1.00 25.54 242 ASP A N 1
ATOM 1732 C CA . ASP A 1 264 ? -26.879 9.355 -11.119 1.00 27.48 242 ASP A CA 1
ATOM 1733 C C . ASP A 1 264 ? -27.307 9.462 -12.574 1.00 26.25 242 ASP A C 1
ATOM 1734 O O . ASP A 1 264 ? -26.474 9.622 -13.470 1.00 26.25 242 ASP A O 1
ATOM 1739 N N . ILE A 1 265 ? -28.610 9.381 -12.802 1.00 24.70 243 ILE A N 1
ATOM 1740 C CA . ILE A 1 265 ? -29.138 9.481 -14.148 1.00 23.90 243 ILE A CA 1
ATOM 1741 C C . ILE A 1 265 ? -28.848 10.845 -14.766 1.00 24.21 243 ILE A C 1
ATOM 1742 O O . ILE A 1 265 ? -28.321 10.924 -15.871 1.00 25.08 243 ILE A O 1
ATOM 1747 N N . THR A 1 266 ? -29.138 11.926 -14.052 1.00 23.61 244 THR A N 1
ATOM 1748 C CA . THR A 1 266 ? -28.765 13.234 -14.576 1.00 23.55 244 THR A CA 1
ATOM 1749 C C . THR A 1 266 ? -27.245 13.360 -14.772 1.00 25.91 244 THR A C 1
ATOM 1750 O O . THR A 1 266 ? -26.782 13.998 -15.735 1.00 24.38 244 THR A O 1
ATOM 1754 N N . GLU A 1 267 ? -26.465 12.745 -13.885 1.00 23.53 245 GLU A N 1
ATOM 1755 C CA . GLU A 1 267 ? -25.013 12.774 -14.069 1.00 25.33 245 GLU A CA 1
ATOM 1756 C C . GLU A 1 267 ? -24.614 12.082 -15.372 1.00 26.25 245 GLU A C 1
ATOM 1757 O O . GLU A 1 267 ? -23.862 12.644 -16.177 1.00 25.95 245 GLU A O 1
ATOM 1763 N N . VAL A 1 268 ? -25.127 10.865 -15.584 1.00 23.32 246 VAL A N 1
ATOM 1764 C CA . VAL A 1 268 ? -24.826 10.122 -16.805 1.00 23.28 246 VAL A CA 1
ATOM 1765 C C . VAL A 1 268 ? -25.247 10.876 -18.081 1.00 23.72 246 VAL A C 1
ATOM 1766 O O . VAL A 1 268 ? -24.561 10.817 -19.100 1.00 25.09 246 VAL A O 1
ATOM 1770 N N . TRP A 1 269 ? -26.366 11.598 -18.033 1.00 24.11 247 TRP A N 1
ATOM 1771 C CA . TRP A 1 269 ? -26.789 12.377 -19.205 1.00 23.86 247 TRP A CA 1
ATOM 1772 C C . TRP A 1 269 ? -25.854 13.531 -19.586 1.00 24.20 247 TRP A C 1
ATOM 1773 O O . TRP A 1 269 ? -25.930 14.036 -20.692 1.00 24.96 247 TRP A O 1
ATOM 1784 N N . ARG A 1 270 ? -24.984 13.958 -18.679 1.00 23.93 248 ARG A N 1
ATOM 1785 C CA . ARG A 1 270 ? -24.059 15.064 -18.975 1.00 24.16 248 ARG A CA 1
ATOM 1786 C C . ARG A 1 270 ? -23.002 14.690 -20.009 1.00 26.21 248 ARG A C 1
ATOM 1787 O O . ARG A 1 270 ? -22.347 15.572 -20.573 1.0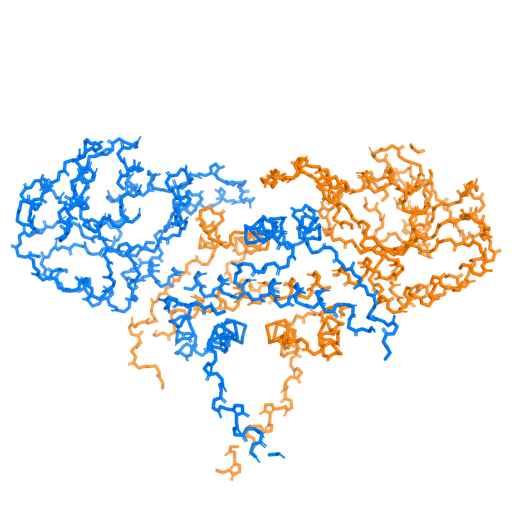0 25.83 248 ARG A O 1
ATOM 1795 N N . ARG A 1 271 ? -22.842 13.384 -20.261 1.00 25.41 249 ARG A N 1
ATOM 1796 C CA . ARG A 1 271 ? -21.794 12.902 -21.151 1.00 26.78 249 ARG A CA 1
ATOM 1797 C C . ARG A 1 271 ? -22.305 11.955 -22.248 1.00 27.95 249 ARG A C 1
ATOM 1798 O O . ARG A 1 271 ? -22.743 10.830 -21.980 1.00 29.12 249 ARG A O 1
ATOM 1806 N N . GLY A 1 272 ? -22.247 12.407 -23.490 1.00 25.76 250 GLY A N 1
ATOM 1807 C CA . GLY A 1 272 ? -22.654 11.580 -24.600 1.00 25.75 250 GLY A CA 1
ATOM 1808 C C . GLY A 1 272 ? -24.123 11.646 -24.986 1.00 27.00 250 GLY A C 1
ATOM 1809 O O . GLY A 1 272 ? -24.485 11.206 -26.074 1.00 29.73 250 GLY A O 1
ATOM 1810 N N . SER A 1 273 ? -24.989 12.181 -24.132 1.00 25.58 251 SER A N 1
ATOM 1811 C CA . SER A 1 273 ? -26.404 12.227 -24.503 1.00 24.89 251 SER A CA 1
ATOM 1812 C C . SER A 1 273 ? -26.764 13.457 -25.356 1.00 24.90 251 SER A C 1
ATOM 1813 O O . SER A 1 273 ? -25.990 14.393 -25.483 1.00 27.58 251 SER A O 1
ATOM 1816 N N . VAL A 1 274 ? -27.954 13.436 -25.928 1.00 25.87 252 VAL A N 1
ATOM 1817 C CA . VAL A 1 274 ? -28.462 14.538 -26.728 1.00 24.93 252 VAL A CA 1
ATOM 1818 C C . VAL A 1 274 ? -28.917 15.723 -25.857 1.00 25.29 252 VAL A C 1
ATOM 1819 O O . VAL A 1 274 ? -28.987 16.861 -26.326 1.00 26.21 252 VAL A O 1
ATOM 1823 N N . ILE A 1 275 ? -29.219 15.467 -24.592 1.00 22.87 253 ILE A N 1
ATOM 1824 C CA . ILE A 1 275 ? -29.829 16.495 -23.757 1.00 21.49 253 ILE A CA 1
ATOM 1825 C C . ILE A 1 275 ? -28.875 17.137 -22.733 1.00 23.05 253 ILE A C 1
ATOM 1826 O O . ILE A 1 275 ? -29.311 17.672 -21.721 1.00 21.14 253 ILE A O 1
ATOM 1831 N N . SER A 1 276 ? -27.572 17.061 -22.975 1.00 22.80 254 SER A N 1
ATOM 1832 C CA . SER A 1 276 ? -26.641 17.713 -22.075 1.00 24.66 254 SER A CA 1
ATOM 1833 C C . SER A 1 276 ? -26.779 19.253 -22.209 1.00 23.85 254 SER A C 1
ATOM 1834 O O . SER A 1 276 ? -27.005 19.774 -23.307 1.00 20.70 254 SER A O 1
ATOM 1837 N N . SER A 1 277 ? -26.663 19.962 -21.087 1.00 20.92 255 SER A N 1
ATOM 1838 C CA . SER A 1 277 ? -26.892 21.407 -21.076 1.00 24.95 255 SER A CA 1
ATOM 1839 C C . SER A 1 277 ? -26.486 21.971 -19.730 1.00 26.09 255 SER A C 1
ATOM 1840 O O . SER A 1 277 ? -26.317 21.224 -18.754 1.00 25.61 255 SER A O 1
ATOM 1843 N N . TRP A 1 278 ? -26.358 23.293 -19.675 1.00 25.49 256 TRP A N 1
ATOM 1844 C CA . TRP A 1 278 ? -26.084 23.978 -18.425 1.00 25.25 256 TRP A CA 1
ATOM 1845 C C . TRP A 1 278 ? -27.175 23.681 -17.397 1.00 25.58 256 TRP A C 1
ATOM 1846 O O . TRP A 1 278 ? -26.890 23.315 -16.246 1.00 27.47 256 TRP A O 1
ATOM 1857 N N . LEU A 1 279 ? -28.431 23.802 -17.820 1.00 25.08 257 LEU A N 1
ATOM 1858 C CA . LEU A 1 279 ? -29.558 23.438 -16.964 1.00 25.76 257 LEU A CA 1
ATOM 1859 C C . LEU A 1 279 ? -29.481 21.981 -16.438 1.00 26.51 257 LEU A C 1
ATOM 1860 O O . LEU A 1 279 ? -29.825 21.719 -15.270 1.00 26.49 257 LEU A O 1
ATOM 1865 N N . LEU A 1 280 ? -29.010 21.046 -17.269 1.00 23.04 258 LEU A N 1
ATOM 1866 C CA . LEU A 1 280 ? -28.817 19.665 -16.797 1.00 25.57 258 LEU A CA 1
ATOM 1867 C C . LEU A 1 280 ? -27.712 19.620 -15.750 1.00 26.16 258 LEU A C 1
ATOM 1868 O O . LEU A 1 280 ? -27.834 18.956 -14.722 1.00 25.38 258 LEU A O 1
ATOM 1873 N N . ASP A 1 281 ? -26.631 20.342 -16.021 1.00 26.43 259 ASP A N 1
ATOM 1874 C CA . ASP A 1 281 ? -25.533 20.450 -15.070 1.00 27.06 259 ASP A CA 1
ATOM 1875 C C . ASP A 1 281 ? -26.022 20.933 -13.713 1.00 28.44 259 ASP A C 1
ATOM 1876 O O . ASP A 1 281 ? -25.573 20.449 -12.681 1.00 30.10 259 ASP A O 1
ATOM 1881 N N . LEU A 1 282 ? -26.937 21.894 -13.712 1.00 27.76 260 LEU A N 1
ATOM 1882 C CA . LEU A 1 282 ? -27.462 22.423 -12.458 1.00 27.89 260 LEU A CA 1
ATOM 1883 C C . LEU A 1 282 ? -28.361 21.416 -11.748 1.00 30.44 260 LEU A C 1
ATOM 1884 O O . LEU A 1 282 ? -28.320 21.285 -10.517 1.00 31.97 260 LEU A O 1
ATOM 1889 N N . SER A 1 283 ? -29.191 20.719 -12.522 1.00 27.98 261 SER A N 1
ATOM 1890 C CA . SER A 1 283 ? -30.038 19.649 -11.987 1.00 29.77 261 SER A CA 1
ATOM 1891 C C . SER A 1 283 ? -29.210 18.566 -11.320 1.00 28.63 261 SER A C 1
ATOM 1892 O O . SER A 1 283 ? -29.534 18.116 -10.214 1.00 27.76 261 SER A O 1
ATOM 1895 N N . ALA A 1 284 ? -28.149 18.136 -11.996 1.00 27.25 262 ALA A N 1
ATOM 1896 C CA . ALA A 1 284 ? -27.288 17.104 -11.427 1.00 28.30 262 ALA A CA 1
ATOM 1897 C C . ALA A 1 284 ? -26.668 17.556 -10.093 1.00 31.66 262 ALA A C 1
ATOM 1898 O O . ALA A 1 284 ? -26.602 16.766 -9.145 1.00 29.79 262 ALA A O 1
ATOM 1900 N N . THR A 1 285 ? -26.247 18.825 -10.010 1.00 30.19 263 THR A N 1
ATOM 1901 C CA . THR A 1 285 ? -25.663 19.365 -8.769 1.00 29.78 263 THR A CA 1
ATOM 1902 C C . THR A 1 285 ? -26.650 19.334 -7.604 1.00 31.81 263 THR A C 1
ATOM 1903 O O . THR A 1 285 ? -26.341 18.815 -6.538 1.00 35.04 263 THR A O 1
ATOM 1907 N N . ALA A 1 286 ? -27.840 19.880 -7.824 1.00 33.78 264 ALA A N 1
ATOM 1908 C CA . ALA A 1 286 ? -28.887 19.922 -6.805 1.00 33.10 264 ALA A CA 1
ATOM 1909 C C . ALA A 1 286 ? -29.279 18.536 -6.333 1.00 34.34 264 ALA A C 1
ATOM 1910 O O . ALA A 1 286 ? -29.419 18.288 -5.135 1.00 37.32 264 ALA A O 1
ATOM 1912 N N . LEU A 1 287 ? -29.485 17.639 -7.287 1.00 32.39 265 LEU A N 1
ATOM 1913 C CA . LEU A 1 287 ? -29.885 16.285 -6.976 1.00 33.06 265 LEU A CA 1
ATOM 1914 C C . LEU A 1 287 ? -28.784 15.530 -6.226 1.00 35.10 265 LEU A C 1
ATOM 1915 O O . LEU A 1 287 ? -29.075 14.659 -5.403 1.00 35.79 265 LEU A O 1
ATOM 1920 N N . LEU A 1 288 ? -27.525 15.865 -6.505 1.00 35.37 266 LEU A N 1
ATOM 1921 C CA . LEU A 1 288 ? -26.413 15.251 -5.779 1.00 37.89 266 LEU A CA 1
ATOM 1922 C C . LEU A 1 288 ? -26.556 15.579 -4.296 1.00 42.29 266 LEU A C 1
ATOM 1923 O O . LEU A 1 288 ? -26.493 14.687 -3.445 1.00 44.80 266 LEU A O 1
ATOM 1928 N N . ASP A 1 289 ? -26.785 16.861 -4.002 1.00 43.14 267 ASP A N 1
ATOM 1929 C CA . ASP A 1 289 ? -26.918 17.339 -2.628 1.00 42.75 267 ASP A CA 1
ATOM 1930 C C . ASP A 1 289 ? -28.135 16.757 -1.962 1.00 44.26 267 ASP A C 1
ATOM 1931 O O . ASP A 1 289 ? -28.094 16.389 -0.794 1.00 47.64 267 ASP A O 1
ATOM 1936 N N . SER A 1 290 ? -29.231 16.687 -2.704 1.00 41.58 268 SER A N 1
ATOM 1937 C CA . SER A 1 290 ? -30.496 16.372 -2.090 1.00 40.64 268 SER A CA 1
ATOM 1938 C C . SER A 1 290 ? -31.358 15.522 -3.005 1.00 42.15 268 SER A C 1
ATOM 1939 O O . SER A 1 290 ? -32.256 16.031 -3.659 1.00 44.09 268 SER A O 1
ATOM 1942 N N . PRO A 1 291 ? -31.096 14.212 -3.041 1.00 42.92 269 PRO A N 1
ATOM 1943 C CA . PRO A 1 291 ? -31.745 13.290 -3.984 1.00 45.61 269 PRO A CA 1
ATOM 1944 C C . PRO A 1 291 ? -33.267 13.388 -3.991 1.00 46.36 269 PRO A C 1
ATOM 1945 O O . PRO A 1 291 ? -33.892 12.951 -4.963 1.00 47.29 269 PRO A O 1
ATOM 1949 N N . ASP A 1 292 ? -33.849 13.932 -2.926 1.00 45.89 270 ASP A N 1
ATOM 1950 C CA . ASP A 1 292 ? -35.299 14.097 -2.852 1.00 44.69 270 ASP A CA 1
ATOM 1951 C C . ASP A 1 292 ? -35.732 15.562 -2.725 1.00 44.41 270 ASP A C 1
ATOM 1952 O O . ASP A 1 292 ? -36.909 15.843 -2.481 1.00 45.08 270 ASP A O 1
ATOM 1957 N N . LEU A 1 293 ? -34.783 16.483 -2.889 1.00 41.78 271 LEU A N 1
ATOM 1958 C CA . LEU A 1 293 ? -35.084 17.915 -2.916 1.00 42.12 271 LEU A CA 1
ATOM 1959 C C . LEU A 1 293 ? -35.999 18.341 -1.772 1.00 43.30 271 LEU A C 1
ATOM 1960 O O . LEU A 1 293 ? -36.858 19.197 -1.952 1.00 41.38 271 LEU A O 1
ATOM 1965 N N . GLN A 1 294 ? -35.831 17.739 -0.599 1.00 44.92 272 GLN A N 1
ATOM 1966 C CA . GLN A 1 294 ? -36.778 17.967 0.486 1.00 46.02 272 GLN A CA 1
ATOM 1967 C C . GLN A 1 294 ? -36.628 19.338 1.133 1.00 46.36 272 GLN A C 1
ATOM 1968 O O . GLN A 1 294 ? -37.524 19.791 1.843 1.00 47.94 272 GLN A O 1
ATOM 1974 N N . GLU A 1 295 ? -35.510 20.009 0.895 1.00 45.87 273 GLU A N 1
ATOM 1975 C CA . GLU A 1 295 ? -35.368 21.363 1.431 1.00 47.83 273 GLU A CA 1
ATOM 1976 C C . GLU A 1 295 ? -35.681 22.455 0.398 1.00 48.25 273 GLU A C 1
ATOM 1977 O O . GLU A 1 295 ? -35.194 23.585 0.514 1.00 49.46 273 GLU A O 1
ATOM 1983 N N . PHE A 1 296 ? -36.491 22.123 -0.605 1.00 44.82 274 PHE A N 1
ATOM 1984 C CA . PHE A 1 296 ? -36.880 23.096 -1.624 1.00 44.38 274 PHE A CA 1
ATOM 1985 C C . PHE A 1 296 ? -38.387 23.260 -1.646 1.00 41.26 274 PHE A C 1
ATOM 1986 O O . PHE A 1 296 ? -39.106 22.332 -1.272 1.00 45.89 274 PHE A O 1
ATOM 1994 N N . ARG A 1 299 ? -43.355 25.501 -4.724 1.00 28.98 277 ARG A N 1
ATOM 1995 C CA . ARG A 1 299 ? -43.816 26.877 -5.048 1.00 27.87 277 ARG A CA 1
ATOM 1996 C C . ARG A 1 299 ? -42.779 27.660 -5.828 1.00 26.19 277 ARG A C 1
ATOM 1997 O O . ARG A 1 299 ? -41.756 28.061 -5.296 1.00 30.48 277 ARG A O 1
ATOM 2005 N N . VAL A 1 300 ? -43.040 27.838 -7.113 1.00 24.52 278 VAL A N 1
ATOM 2006 C CA . VAL A 1 300 ? -42.054 28.404 -8.022 1.00 26.34 278 VAL A CA 1
ATOM 2007 C C . VAL A 1 300 ? -42.517 29.777 -8.474 1.00 27.04 278 VAL A C 1
ATOM 2008 O O . VAL A 1 300 ? -43.606 29.923 -9.033 1.00 26.72 278 VAL A O 1
ATOM 2012 N N . SER A 1 301 ? -41.709 30.795 -8.225 1.00 29.02 279 SER A N 1
ATOM 2013 C CA . SER A 1 301 ? -42.084 32.139 -8.647 1.00 31.54 279 SER A CA 1
ATOM 2014 C C . SER A 1 301 ? -41.661 32.356 -10.104 1.00 29.61 279 SER A C 1
ATOM 2015 O O . SER A 1 301 ? -41.011 31.504 -10.695 1.00 28.03 279 SER A O 1
ATOM 2018 N N . ASP A 1 302 ? -42.054 33.482 -10.690 1.00 28.83 280 ASP A N 1
ATOM 2019 C CA . ASP A 1 302 ? -41.664 33.794 -12.063 1.00 29.63 280 ASP A CA 1
ATOM 2020 C C . ASP A 1 302 ? -41.519 35.307 -12.145 1.00 30.43 280 ASP A C 1
ATOM 2021 O O . ASP A 1 302 ? -42.212 36.013 -11.427 1.00 32.28 280 ASP A O 1
ATOM 2026 N N . SER A 1 303 ? -40.639 35.817 -13.003 1.00 31.19 281 SER A N 1
ATOM 2027 C CA . SER A 1 303 ? -40.270 37.238 -12.921 1.00 31.77 281 SER A CA 1
ATOM 2028 C C . SER A 1 303 ? -40.798 38.157 -14.018 1.00 31.33 281 SER A C 1
ATOM 2029 O O . SER A 1 303 ? -40.549 39.366 -13.981 1.00 34.65 281 SER A O 1
ATOM 2032 N N . GLY A 1 304 ? -41.509 37.617 -15.000 1.00 30.82 282 GLY A N 1
ATOM 2033 C CA . GLY A 1 304 ? -42.102 38.486 -16.002 1.00 29.29 282 GLY A CA 1
ATOM 2034 C C . GLY A 1 304 ? -41.777 38.140 -17.446 1.00 29.28 282 GLY A C 1
ATOM 2035 O O . GLY A 1 304 ? -42.679 38.078 -18.281 1.00 28.08 282 GLY A O 1
ATOM 2036 N N . GLU A 1 305 ? -40.503 37.926 -17.759 1.00 29.88 283 GLU A N 1
ATOM 2037 C CA . GLU A 1 305 ? -40.123 37.627 -19.142 1.00 26.54 283 GLU A CA 1
ATOM 2038 C C . GLU A 1 305 ? -40.858 36.404 -19.707 1.00 26.57 283 GLU A C 1
ATOM 2039 O O . GLU A 1 305 ? -41.211 36.376 -20.880 1.00 24.14 283 GLU A O 1
ATOM 2045 N N . GLY A 1 306 ? -41.102 35.406 -18.863 1.00 25.19 284 GLY A N 1
ATOM 2046 C CA . GLY A 1 306 ? -41.856 34.246 -19.283 1.00 25.40 284 GLY A CA 1
ATOM 2047 C C . GLY A 1 306 ? -43.231 34.677 -19.725 1.00 24.39 284 GLY A C 1
ATOM 2048 O O . GLY A 1 306 ? -43.677 34.326 -20.825 1.00 23.38 284 GLY A O 1
ATOM 2049 N N . ARG A 1 307 ? -43.887 35.453 -18.864 1.00 24.21 285 ARG A N 1
ATOM 2050 C CA . ARG A 1 307 ? -45.191 36.026 -19.156 1.00 23.66 285 ARG A CA 1
ATOM 2051 C C . ARG A 1 307 ? -45.167 36.864 -20.429 1.00 21.62 285 ARG A C 1
ATOM 2052 O O . ARG A 1 307 ? -46.038 36.717 -21.282 1.00 22.35 285 ARG A O 1
ATOM 2060 N N . TRP A 1 308 ? -44.148 37.697 -20.591 1.00 21.45 286 TRP A N 1
ATOM 2061 C CA . TRP A 1 308 ? -44.122 38.605 -21.730 1.00 23.59 286 TRP A CA 1
ATOM 2062 C C . TRP A 1 308 ? -43.894 37.831 -23.019 1.00 20.15 286 TRP A C 1
ATOM 2063 O O . TRP A 1 308 ? -44.378 38.228 -24.077 1.00 18.93 286 TRP A O 1
ATOM 2074 N N . THR A 1 309 ? -43.156 36.733 -22.921 1.00 19.78 287 THR A N 1
ATOM 2075 C CA . THR A 1 309 ? -42.920 35.860 -24.072 1.00 22.20 287 THR A CA 1
ATOM 2076 C C . THR A 1 309 ? -44.229 35.304 -24.640 1.00 20.55 287 THR A C 1
ATOM 2077 O O . THR A 1 309 ? -44.443 35.314 -25.849 1.00 19.69 287 THR A O 1
ATOM 2081 N N . VAL A 1 310 ? -45.098 34.819 -23.761 1.00 18.19 288 VAL A N 1
ATOM 2082 C CA . VAL A 1 310 ? -46.351 34.245 -24.211 1.00 20.31 288 VAL A CA 1
ATOM 2083 C C . VAL A 1 310 ? -47.232 35.338 -24.825 1.00 20.48 288 VAL A C 1
ATOM 2084 O O . VAL A 1 310 ? -47.870 35.096 -25.846 1.00 19.34 288 VAL A O 1
ATOM 2088 N N . ALA A 1 311 ? -47.242 36.534 -24.220 1.00 17.68 289 ALA A N 1
ATOM 2089 C CA . ALA A 1 311 ? -48.004 37.654 -24.762 1.00 19.40 289 ALA A CA 1
ATOM 2090 C C . ALA A 1 311 ? -47.549 38.002 -26.166 1.00 20.74 289 ALA A C 1
ATOM 2091 O O . ALA A 1 311 ? -48.374 38.326 -27.007 1.00 21.48 289 ALA A O 1
ATOM 2093 N N . ALA A 1 312 ? -46.238 37.948 -26.420 1.00 21.13 290 ALA A N 1
ATOM 2094 C CA . ALA A 1 312 ? -45.713 38.245 -27.751 1.00 20.01 290 ALA A CA 1
ATOM 2095 C C . ALA A 1 312 ? -46.098 37.129 -28.717 1.00 19.12 290 ALA A C 1
ATOM 2096 O O . ALA A 1 312 ? -46.488 37.400 -29.846 1.00 19.10 290 ALA A O 1
ATOM 2098 N N . ALA A 1 313 ? -46.024 35.879 -28.267 1.00 18.59 291 ALA A N 1
ATOM 2099 C CA . ALA A 1 313 ? -46.515 34.761 -29.095 1.00 20.59 291 ALA A CA 1
ATOM 2100 C C . ALA A 1 313 ? -47.951 34.986 -29.549 1.00 19.89 291 ALA A C 1
ATOM 2101 O O . ALA A 1 313 ? -48.310 34.754 -30.711 1.00 18.62 291 ALA A O 1
ATOM 2103 N N . ILE A 1 314 ? -48.780 35.408 -28.609 1.00 19.39 292 ILE A N 1
ATOM 2104 C CA . ILE A 1 314 ? -50.186 35.595 -28.900 1.00 21.17 292 ILE A CA 1
ATOM 2105 C C . ILE A 1 314 ? -50.446 36.747 -29.866 1.00 22.20 292 ILE A C 1
ATOM 2106 O O . ILE A 1 314 ? -51.277 36.621 -30.780 1.00 21.74 292 ILE A O 1
ATOM 2111 N N . ASP A 1 315 ? -49.743 37.864 -29.673 1.00 22.16 293 ASP A N 1
ATOM 2112 C CA . ASP A 1 315 ? -49.805 38.962 -30.637 1.00 22.14 293 ASP A CA 1
ATOM 2113 C C . ASP A 1 315 ? -49.394 38.518 -32.037 1.00 20.45 293 ASP A C 1
ATOM 2114 O O . ASP A 1 315 ? -49.986 38.936 -33.010 1.00 22.86 293 ASP A O 1
ATOM 2119 N N . GLU A 1 316 ? -48.360 37.689 -32.130 1.00 19.79 294 GLU A N 1
ATOM 2120 C CA . GLU A 1 316 ? -47.808 37.288 -33.420 1.00 21.92 294 GLU A CA 1
ATOM 2121 C C . GLU A 1 316 ? -48.555 36.102 -34.047 1.00 22.66 294 GLU A C 1
ATOM 2122 O O . GLU A 1 316 ? -48.365 35.807 -35.224 1.00 23.97 294 GLU A O 1
ATOM 2128 N N . GLY A 1 317 ? -49.387 35.423 -33.258 1.00 21.74 295 GLY A N 1
ATOM 2129 C CA . GLY A 1 317 ? -50.080 34.214 -33.706 1.00 20.27 295 GLY A CA 1
ATOM 2130 C C . GLY A 1 317 ? -49.146 33.032 -33.842 1.00 21.28 295 GLY A C 1
ATOM 2131 O O . GLY A 1 317 ? -49.313 32.192 -34.716 1.00 22.87 295 GLY A O 1
ATOM 2132 N N . VAL A 1 318 ? -48.139 32.969 -32.983 1.00 20.93 296 VAL A N 1
ATOM 2133 C CA . VAL A 1 318 ? -47.221 31.847 -32.994 1.00 20.04 296 VAL A CA 1
ATOM 2134 C C . VAL A 1 318 ? -47.654 30.797 -31.946 1.00 21.51 296 VAL A C 1
ATOM 2135 O O . VAL A 1 318 ? -47.848 31.142 -30.771 1.00 20.56 296 VAL A O 1
ATOM 2139 N N . PRO A 1 319 ? -47.789 29.514 -32.353 1.00 20.15 297 PRO A N 1
ATOM 2140 C CA . PRO A 1 319 ? -48.193 28.505 -31.368 1.00 18.77 297 PRO A CA 1
ATOM 2141 C C . PRO A 1 319 ? -47.129 28.405 -30.285 1.00 20.48 297 PRO A C 1
ATOM 2142 O O . PRO A 1 319 ? -45.939 28.397 -30.617 1.00 20.33 297 PRO A O 1
ATOM 2146 N N . ALA A 1 320 ? -47.535 28.337 -29.019 1.00 19.68 298 ALA A N 1
ATOM 2147 C CA . ALA A 1 320 ? -46.573 28.379 -27.919 1.00 18.41 298 ALA A CA 1
ATOM 2148 C C . ALA A 1 320 ? -46.914 27.401 -26.791 1.00 18.00 298 ALA A C 1
ATOM 2149 O O . ALA A 1 320 ? -46.715 27.705 -25.614 1.00 17.83 298 ALA A O 1
ATOM 2151 N N . HIS A 1 321 ? -47.429 26.230 -27.159 1.00 18.43 299 HIS A N 1
ATOM 2152 C CA . HIS A 1 321 ? -47.861 25.221 -26.192 1.00 17.22 299 HIS A CA 1
ATOM 2153 C C . HIS A 1 321 ? -46.859 24.993 -25.063 1.00 17.36 299 HIS A C 1
ATOM 2154 O O . HIS A 1 321 ? -47.206 25.020 -23.885 1.00 15.55 299 HIS A O 1
ATOM 2161 N N . VAL A 1 322 ? -45.608 24.784 -25.430 1.00 15.94 300 VAL A N 1
ATOM 2162 C CA . VAL A 1 322 ? -44.621 24.333 -24.475 1.00 17.10 300 VAL A CA 1
ATOM 2163 C C . VAL A 1 322 ? -44.213 25.457 -23.550 1.00 18.08 300 VAL A C 1
ATOM 2164 O O . VAL A 1 322 ? -44.206 25.312 -22.321 1.00 17.39 300 VAL A O 1
ATOM 2168 N N . LEU A 1 323 ? -43.879 26.588 -24.150 1.00 18.25 301 LEU A N 1
ATOM 2169 C CA . LEU A 1 323 ? -43.561 27.785 -23.388 1.00 19.91 301 LEU A CA 1
ATOM 2170 C C . LEU A 1 323 ? -44.706 28.220 -22.420 1.00 18.25 301 LEU A C 1
ATOM 2171 O O . LEU A 1 323 ? -44.449 28.585 -21.270 1.00 18.54 301 LEU A O 1
ATOM 2176 N N . SER A 1 324 ? -45.951 28.166 -22.876 1.00 16.72 302 SER A N 1
ATOM 2177 C CA . SER A 1 324 ? -47.088 28.578 -22.031 1.00 19.61 302 SER A CA 1
ATOM 2178 C C . SER A 1 324 ? -47.354 27.580 -20.897 1.00 19.13 302 SER A C 1
ATOM 2179 O O . SER A 1 324 ? -47.588 27.980 -19.745 1.00 17.32 302 SER A O 1
ATOM 2182 N N . SER A 1 325 ? -47.325 26.291 -21.228 1.00 17.12 303 SER A N 1
ATOM 2183 C CA . SER A 1 325 ? -47.503 25.260 -20.214 1.00 17.09 303 SER A CA 1
ATOM 2184 C C . SER A 1 325 ? -46.407 25.295 -19.149 1.00 18.01 303 SER A C 1
ATOM 2185 O O . SER A 1 325 ? -46.691 25.079 -17.974 1.00 17.63 303 SER A O 1
ATOM 2188 N N . ALA A 1 326 ? -45.171 25.594 -19.539 1.00 16.91 304 ALA A N 1
ATOM 2189 C CA . ALA A 1 326 ? -44.118 25.788 -18.536 1.00 18.92 304 ALA A CA 1
ATOM 2190 C C . ALA A 1 326 ? -44.520 26.883 -17.548 1.00 18.74 304 ALA A C 1
ATOM 2191 O O . ALA A 1 326 ? -44.478 26.699 -16.321 1.00 18.88 304 ALA A O 1
ATOM 2193 N N . LEU A 1 327 ? -44.949 28.013 -18.096 1.00 18.16 305 LEU A N 1
ATOM 2194 C CA . LEU A 1 327 ? -45.420 29.131 -17.297 1.00 18.27 305 LEU A CA 1
ATOM 2195 C C . LEU A 1 327 ? -46.563 28.708 -16.369 1.00 19.39 305 LEU A C 1
ATOM 2196 O O . LEU A 1 327 ? -46.526 29.001 -15.149 1.00 19.17 305 LEU A O 1
ATOM 2201 N N . TYR A 1 328 ? -47.563 28.023 -16.935 1.00 16.44 306 TYR A N 1
ATOM 2202 C CA . TYR A 1 328 ? -48.773 27.672 -16.178 1.00 19.05 306 TYR A CA 1
ATOM 2203 C C . TYR A 1 328 ? -48.449 26.683 -15.069 1.00 19.96 306 TYR A C 1
ATOM 2204 O O . TYR A 1 328 ? -49.114 26.658 -14.022 1.00 19.84 306 TYR A O 1
ATOM 2213 N N . GLU A 1 329 ? -47.407 25.892 -15.285 1.00 17.63 307 GLU A N 1
ATOM 2214 C CA . GLU A 1 329 ? -46.965 24.982 -14.241 1.00 20.09 307 GLU A CA 1
ATOM 2215 C C . GLU A 1 329 ? -46.451 25.755 -13.035 1.00 19.79 307 GLU A C 1
ATOM 2216 O O . GLU A 1 329 ? -46.756 25.396 -11.894 1.00 20.38 307 GLU A O 1
ATOM 2222 N N . ARG A 1 330 ? -45.695 26.823 -13.277 1.00 18.90 308 ARG A N 1
ATOM 2223 C CA . ARG A 1 330 ? -45.308 27.705 -12.176 1.00 20.44 308 ARG A CA 1
ATOM 2224 C C . ARG A 1 330 ? -46.501 28.333 -11.468 1.00 20.59 308 ARG A C 1
ATOM 2225 O O . ARG A 1 330 ? -46.512 28.374 -10.246 1.00 22.41 308 ARG A O 1
ATOM 2233 N N . PHE A 1 331 ? -47.503 28.804 -12.212 1.00 19.85 309 PHE A N 1
ATOM 2234 C CA . PHE A 1 331 ? -48.705 29.359 -11.584 1.00 19.59 309 PHE A CA 1
ATOM 2235 C C . PHE A 1 331 ? -49.374 28.294 -10.689 1.00 23.13 309 PHE A C 1
ATOM 2236 O O . PHE A 1 331 ? -49.746 28.573 -9.540 1.00 23.24 309 PHE A O 1
ATOM 2244 N N . SER A 1 332 ? -49.573 27.088 -11.216 1.00 19.87 310 SER A N 1
ATOM 2245 C CA . SER A 1 332 ? -50.301 26.085 -10.442 1.00 21.18 310 SER A CA 1
ATOM 2246 C C . SER A 1 332 ? -49.495 25.644 -9.227 1.00 23.21 310 SER A C 1
ATOM 2247 O O . SER A 1 332 ? -50.070 25.259 -8.209 1.00 22.84 310 SER A O 1
ATOM 2250 N N . SER A 1 333 ? -48.168 25.736 -9.325 1.00 21.94 311 SER A N 1
ATOM 2251 C CA . SER A 1 333 ? -47.299 25.356 -8.217 1.00 22.07 311 SER A CA 1
ATOM 2252 C C . SER A 1 333 ? -47.501 26.311 -7.041 1.00 24.66 311 SER A C 1
ATOM 2253 O O . SER A 1 333 ? -47.111 26.020 -5.903 1.00 24.89 311 SER A O 1
ATOM 2256 N N . ARG A 1 334 ? -48.123 27.451 -7.303 1.00 23.20 312 ARG A N 1
ATOM 2257 C CA . ARG A 1 334 ? -48.409 28.347 -6.205 1.00 25.69 312 ARG A CA 1
ATOM 2258 C C . ARG A 1 334 ? -49.847 28.210 -5.778 1.00 23.34 312 ARG A C 1
ATOM 2259 O O . ARG A 1 334 ? -50.303 28.956 -4.936 1.00 25.24 312 ARG A O 1
ATOM 2267 N N . GLY A 1 335 ? -50.563 27.248 -6.348 1.00 24.26 313 GLY A N 1
ATOM 2268 C CA . GLY A 1 335 ? -51.941 27.035 -5.951 1.00 21.32 313 GLY A CA 1
ATOM 2269 C C . GLY A 1 335 ? -52.954 27.909 -6.666 1.00 24.32 313 GLY A C 1
ATOM 2270 O O . GLY A 1 335 ? -54.131 27.895 -6.306 1.00 24.03 313 GLY A O 1
ATOM 2271 N N . GLU A 1 336 ? -52.519 28.663 -7.679 1.00 24.49 314 GLU A N 1
ATOM 2272 C CA . GLU A 1 336 ? -53.443 29.492 -8.463 1.00 23.56 314 GLU A CA 1
ATOM 2273 C C . GLU A 1 336 ? -54.474 28.661 -9.239 1.00 25.32 314 GLU A C 1
ATOM 2274 O O . GLU A 1 336 ? -55.473 29.201 -9.712 1.00 27.84 314 GLU A O 1
ATOM 2280 N N . ASP A 1 337 ? -54.237 27.363 -9.377 1.00 22.87 315 ASP A N 1
ATOM 2281 C CA . ASP A 1 337 ? -55.232 26.475 -9.993 1.00 25.59 315 ASP A CA 1
ATOM 2282 C C . ASP A 1 337 ? -56.392 26.154 -9.055 1.00 25.95 315 ASP A C 1
ATOM 2283 O O . ASP A 1 337 ? -57.406 25.582 -9.472 1.00 26.24 315 ASP A O 1
ATOM 2288 N N . ASP A 1 338 ? -56.241 26.513 -7.785 1.00 26.92 316 ASP A N 1
ATOM 2289 C CA . ASP A 1 338 ? -57.145 26.029 -6.754 1.00 26.35 316 ASP A CA 1
ATOM 2290 C C . ASP A 1 338 ? -58.627 26.186 -7.063 1.00 27.78 316 ASP A C 1
ATOM 2291 O O . ASP A 1 338 ? -59.394 25.242 -6.931 1.00 27.38 316 ASP A O 1
ATOM 2296 N N . PHE A 1 339 ? -59.043 27.375 -7.465 1.00 28.40 317 PHE A N 1
ATOM 2297 C CA . PHE A 1 339 ? -60.465 27.597 -7.724 1.00 26.33 317 PHE A CA 1
ATOM 2298 C C . PHE A 1 339 ? -61.001 26.778 -8.916 1.00 25.25 317 PHE A C 1
ATOM 2299 O O . PHE A 1 339 ? -62.149 26.316 -8.913 1.00 25.54 317 PHE A O 1
ATOM 2307 N N . ALA A 1 340 ? -60.185 26.616 -9.948 1.00 24.08 318 ALA A N 1
ATOM 2308 C CA . ALA A 1 340 ? -60.567 25.752 -11.064 1.00 24.90 318 ALA A CA 1
ATOM 2309 C C . ALA A 1 340 ? -60.758 24.307 -10.567 1.00 26.89 318 ALA A C 1
ATOM 2310 O O . ALA A 1 340 ? -61.659 23.594 -11.035 1.00 27.08 318 ALA A O 1
ATOM 2312 N N . ASN A 1 341 ? -59.917 23.884 -9.619 1.00 25.91 319 ASN A N 1
ATOM 2313 C CA . ASN A 1 341 ? -59.971 22.512 -9.091 1.00 26.34 319 ASN A CA 1
ATOM 2314 C C . ASN A 1 341 ? -61.220 22.284 -8.272 1.00 27.94 319 ASN A C 1
ATOM 2315 O O . ASN A 1 341 ? -61.810 21.209 -8.318 1.00 27.27 319 ASN A O 1
ATOM 2320 N N . ARG A 1 342 ? -61.620 23.297 -7.512 1.00 27.11 320 ARG A N 1
ATOM 2321 C CA . ARG A 1 342 ? -62.828 23.179 -6.719 1.00 30.33 320 ARG A CA 1
ATOM 2322 C C . ARG A 1 342 ? -64.058 23.100 -7.613 1.00 30.74 320 ARG A C 1
ATOM 2323 O O . ARG A 1 342 ? -64.992 22.361 -7.338 1.00 32.71 320 ARG A O 1
ATOM 2331 N N . LEU A 1 343 ? -64.059 23.855 -8.691 1.00 27.66 321 LEU A N 1
ATOM 2332 C CA . LEU A 1 343 ? -65.174 23.786 -9.608 1.00 30.52 321 LEU A CA 1
ATOM 2333 C C . LEU A 1 343 ? -65.230 22.391 -10.232 1.00 31.46 321 LEU A C 1
ATOM 2334 O O . LEU A 1 343 ? -66.312 21.815 -10.387 1.00 33.20 321 LEU A O 1
ATOM 2339 N N . LEU A 1 344 ? -64.073 21.838 -10.583 1.00 28.70 322 LEU A N 1
ATOM 2340 C CA . LEU A 1 344 ? -64.056 20.478 -11.122 1.00 30.61 322 LEU A CA 1
ATOM 2341 C C . LEU A 1 344 ? -64.675 19.496 -10.123 1.00 32.35 322 LEU A C 1
ATOM 2342 O O . LEU A 1 344 ? -65.515 18.683 -10.500 1.00 32.78 322 LEU A O 1
ATOM 2347 N N . SER A 1 345 ? -64.276 19.582 -8.852 1.00 30.88 323 SER A N 1
ATOM 2348 C CA . SER A 1 345 ? -64.860 18.717 -7.813 1.00 33.48 323 SER A CA 1
ATOM 2349 C C . SER A 1 345 ? -66.359 18.928 -7.687 1.00 36.75 323 SER A C 1
ATOM 2350 O O . SER A 1 345 ? -67.123 17.970 -7.552 1.00 39.30 323 SER A O 1
ATOM 2353 N N . ALA A 1 346 ? -66.761 20.198 -7.734 1.00 37.62 324 ALA A N 1
ATOM 2354 C CA . ALA A 1 346 ? -68.159 20.589 -7.666 1.00 38.33 324 ALA A CA 1
ATOM 2355 C C . ALA A 1 346 ? -68.968 19.900 -8.757 1.00 38.83 324 ALA A C 1
ATOM 2356 O O . ALA A 1 346 ? -69.880 19.147 -8.459 1.00 42.61 324 ALA A O 1
ATOM 2366 N N . ARG A 1 348 ? -68.614 17.561 -10.172 1.00 39.15 326 ARG A N 1
ATOM 2367 C CA . ARG A 1 348 ? -68.453 16.131 -10.099 1.00 39.34 326 ARG A CA 1
ATOM 2368 C C . ARG A 1 348 ? -68.345 15.659 -8.658 1.00 45.10 326 ARG A C 1
ATOM 2369 O O . ARG A 1 348 ? -68.967 14.665 -8.283 1.00 48.80 326 ARG A O 1
ATOM 2377 N N . SER B 1 22 ? -9.997 -6.865 -22.292 1.00 39.32 0 SER B N 1
ATOM 2378 C CA . SER B 1 22 ? -10.220 -7.022 -23.738 1.00 40.41 0 SER B CA 1
ATOM 2379 C C . SER B 1 22 ? -11.082 -8.235 -24.114 1.00 43.72 0 SER B C 1
ATOM 2380 O O . SER B 1 22 ? -10.812 -9.369 -23.692 1.00 46.74 0 SER B O 1
ATOM 2391 N N . GLN B 1 24 ? -14.166 -10.440 -26.766 1.00 39.74 2 GLN B N 1
ATOM 2392 C CA . GLN B 1 24 ? -14.760 -10.770 -28.049 1.00 40.85 2 GLN B CA 1
ATOM 2393 C C . GLN B 1 24 ? -16.237 -10.447 -27.969 1.00 39.93 2 GLN B C 1
ATOM 2394 O O . GLN B 1 24 ? -16.920 -10.883 -27.041 1.00 40.01 2 GLN B O 1
ATOM 2400 N N . ILE B 1 25 ? -16.718 -9.679 -28.938 1.00 36.34 3 ILE B N 1
ATOM 2401 C CA . ILE B 1 25 ? -18.088 -9.222 -28.960 1.00 35.29 3 ILE B CA 1
ATOM 2402 C C . ILE B 1 25 ? -18.639 -9.540 -30.336 1.00 35.62 3 ILE B C 1
ATOM 2403 O O . ILE B 1 25 ? -18.032 -9.188 -31.351 1.00 37.90 3 ILE B O 1
ATOM 2408 N N . GLY B 1 26 ? -19.782 -10.208 -30.381 1.00 30.70 4 GLY B N 1
ATOM 2409 C CA . GLY B 1 26 ? -20.470 -10.383 -31.640 1.00 32.76 4 GLY B CA 1
ATOM 2410 C C . GLY B 1 26 ? -21.468 -9.251 -31.771 1.00 34.24 4 GLY B C 1
ATOM 2411 O O . GLY B 1 26 ? -22.083 -8.847 -30.783 1.00 31.32 4 GLY B O 1
ATOM 2420 N N . ILE B 1 28 ? -24.779 -8.021 -34.126 1.00 29.97 6 ILE B N 1
ATOM 2421 C CA . ILE B 1 28 ? -25.731 -8.295 -35.196 1.00 32.37 6 ILE B CA 1
ATOM 2422 C C . ILE B 1 28 ? -26.493 -7.028 -35.513 1.00 32.50 6 ILE B C 1
ATOM 2423 O O . ILE B 1 28 ? -27.020 -6.383 -34.606 1.00 33.27 6 ILE B O 1
ATOM 2428 N N . GLY B 1 29 ? -26.593 -6.687 -36.794 1.00 34.58 7 GLY B N 1
ATOM 2429 C CA . GLY B 1 29 ? -27.227 -5.441 -37.200 1.00 37.77 7 GLY B CA 1
ATOM 2430 C C . GLY B 1 29 ? -26.143 -4.436 -37.532 1.00 38.43 7 GLY B C 1
ATOM 2431 O O . GLY B 1 29 ? -25.536 -3.839 -36.636 1.00 37.48 7 GLY B O 1
ATOM 2432 N N . LEU B 1 30 ? -25.889 -4.265 -38.827 1.00 39.60 8 LEU B N 1
ATOM 2433 C CA . LEU B 1 30 ? -24.698 -3.559 -39.276 1.00 42.04 8 LEU B CA 1
ATOM 2434 C C . LEU B 1 30 ? -25.070 -2.293 -40.026 1.00 42.03 8 LEU B C 1
ATOM 2435 O O . LEU B 1 30 ? -24.422 -1.928 -41.010 1.00 42.13 8 LEU B O 1
ATOM 2440 N N . GLY B 1 31 ? -26.136 -1.646 -39.566 1.00 40.43 9 GLY B N 1
ATOM 2441 C CA . GLY B 1 31 ? -26.448 -0.296 -39.993 1.00 40.64 9 GLY B CA 1
ATOM 2442 C C . GLY B 1 31 ? -25.457 0.683 -39.384 1.00 39.65 9 GLY B C 1
ATOM 2443 O O . GLY B 1 31 ? -24.479 0.293 -38.725 1.00 38.92 9 GLY B O 1
ATOM 2444 N N . ARG B 1 32 ? -25.718 1.965 -39.591 1.00 40.27 10 ARG B N 1
ATOM 2445 C CA . ARG B 1 32 ? -24.777 3.000 -39.183 1.00 41.30 10 ARG B CA 1
ATOM 2446 C C . ARG B 1 32 ? -24.357 2.840 -37.722 1.00 38.08 10 ARG B C 1
ATOM 2447 O O . ARG B 1 32 ? -23.163 2.878 -37.400 1.00 39.83 10 ARG B O 1
ATOM 2463 N N . GLY B 1 34 ? -24.671 0.161 -35.553 1.00 35.44 12 GLY B N 1
ATOM 2464 C CA . GLY B 1 34 ? -23.977 -1.094 -35.276 1.00 36.21 12 GLY B CA 1
ATOM 2465 C C . GLY B 1 34 ? -22.545 -1.099 -35.794 1.00 36.17 12 GLY B C 1
ATOM 2466 O O . GLY B 1 34 ? -21.606 -1.479 -35.078 1.00 33.39 12 GLY B O 1
ATOM 2467 N N . ALA B 1 35 ? -22.375 -0.652 -37.040 1.00 36.17 13 ALA B N 1
ATOM 2468 C CA . ALA B 1 35 ? -21.052 -0.527 -37.645 1.00 35.86 13 ALA B CA 1
ATOM 2469 C C . ALA B 1 35 ? -20.128 0.397 -36.829 1.00 36.87 13 ALA B C 1
ATOM 2470 O O . ALA B 1 35 ? -18.954 0.077 -36.608 1.00 35.75 13 ALA B O 1
ATOM 2472 N N . ASP B 1 36 ? -20.674 1.525 -36.371 1.00 34.35 14 ASP B N 1
ATOM 2473 C CA . ASP B 1 36 ? -19.912 2.521 -35.614 1.00 36.13 14 ASP B CA 1
ATOM 2474 C C . ASP B 1 36 ? -19.451 2.037 -34.251 1.00 35.53 14 ASP B C 1
ATOM 2475 O O . ASP B 1 36 ? -18.354 2.373 -33.798 1.00 35.42 14 ASP B O 1
ATOM 2488 N N . VAL B 1 38 ? -18.941 -1.122 -33.541 1.00 35.00 16 VAL B N 1
ATOM 2489 C CA . VAL B 1 38 ? -17.903 -2.112 -33.829 1.00 37.78 16 VAL B CA 1
ATOM 2490 C C . VAL B 1 38 ? -16.593 -1.381 -34.096 1.00 37.55 16 VAL B C 1
ATOM 2491 O O . VAL B 1 38 ? -15.552 -1.761 -33.558 1.00 36.70 16 VAL B O 1
ATOM 2495 N N . ARG B 1 39 ? -16.652 -0.309 -34.893 1.00 35.84 17 ARG B N 1
ATOM 2496 C CA . ARG B 1 39 ? -15.436 0.446 -35.195 1.00 35.74 17 ARG B CA 1
ATOM 2497 C C . ARG B 1 39 ? -14.840 0.999 -33.921 1.00 36.72 17 ARG B C 1
ATOM 2498 O O . ARG B 1 39 ? -13.632 0.935 -33.717 1.00 38.35 17 ARG B O 1
ATOM 2506 N N . ARG B 1 40 ? -15.694 1.515 -33.043 1.00 37.93 18 ARG B N 1
ATOM 2507 C CA . ARG B 1 40 ? -15.218 2.049 -31.773 1.00 38.09 18 ARG B CA 1
ATOM 2508 C C . ARG B 1 40 ? -14.683 0.931 -30.887 1.00 35.80 18 ARG B C 1
ATOM 2509 O O . ARG B 1 40 ? -13.620 1.058 -30.283 1.00 37.58 18 ARG B O 1
ATOM 2517 N N . LEU B 1 41 ? -15.441 -0.156 -30.806 1.00 36.64 19 LEU B N 1
ATOM 2518 C CA . LEU B 1 41 ? -15.046 -1.353 -30.055 1.00 37.57 19 LEU B CA 1
ATOM 2519 C C . LEU B 1 41 ? -13.667 -1.857 -30.510 1.00 37.41 19 LEU B C 1
ATOM 2520 O O . LEU B 1 41 ? -12.766 -2.045 -29.691 1.00 37.40 19 LEU B O 1
ATOM 2525 N N . ARG B 1 42 ? -13.517 -2.080 -31.817 1.00 36.10 20 ARG B N 1
ATOM 2526 C CA . ARG B 1 42 ? -12.248 -2.531 -32.387 1.00 41.73 20 ARG B CA 1
ATOM 2527 C C . ARG B 1 42 ? -11.122 -1.564 -32.030 1.00 43.47 20 ARG B C 1
ATOM 2528 O O . ARG B 1 42 ? -10.118 -1.942 -31.417 1.00 42.33 20 ARG B O 1
ATOM 2536 N N . LYS B 1 43 ? -11.330 -0.303 -32.401 1.00 43.24 21 LYS B N 1
ATOM 2537 C CA . LYS B 1 43 ? -10.372 0.773 -32.189 1.00 42.32 21 LYS B CA 1
ATOM 2538 C C . LYS B 1 43 ? -9.988 0.889 -30.721 1.00 41.25 21 LYS B C 1
ATOM 2539 O O . LYS B 1 43 ? -8.970 1.478 -30.391 1.00 42.51 21 LYS B O 1
ATOM 2545 N N . GLY B 1 44 ? -10.802 0.329 -29.835 1.00 39.89 22 GLY B N 1
ATOM 2546 C CA . GLY B 1 44 ? -10.527 0.400 -28.407 1.00 37.78 22 GLY B CA 1
ATOM 2547 C C . GLY B 1 44 ? -9.958 -0.907 -27.870 1.00 40.89 22 GLY B C 1
ATOM 2548 O O . GLY B 1 44 ? -9.754 -1.054 -26.658 1.00 35.28 22 GLY B O 1
ATOM 2549 N N . GLY B 1 45 ? -9.722 -1.866 -28.770 1.00 40.10 23 GLY B N 1
ATOM 2550 C CA . GLY B 1 45 ? -8.977 -3.073 -28.433 1.00 41.00 23 GLY B CA 1
ATOM 2551 C C . GLY B 1 45 ? -9.750 -4.364 -28.227 1.00 40.97 23 GLY B C 1
ATOM 2552 O O . GLY B 1 45 ? -9.220 -5.318 -27.664 1.00 44.37 23 GLY B O 1
ATOM 2553 N N . HIS B 1 46 ? -10.995 -4.407 -28.685 1.00 40.56 24 HIS B N 1
ATOM 2554 C CA . HIS B 1 46 ? -11.833 -5.585 -28.516 1.00 40.30 24 HIS B CA 1
ATOM 2555 C C . HIS B 1 46 ? -11.909 -6.356 -29.827 1.00 41.89 24 HIS B C 1
ATOM 2556 O O . HIS B 1 46 ? -11.611 -5.807 -30.886 1.00 41.68 24 HIS B O 1
ATOM 2563 N N . GLU B 1 47 ? -12.339 -7.615 -29.753 1.00 42.26 25 GLU B N 1
ATOM 2564 C CA . GLU B 1 47 ? -12.437 -8.482 -30.930 1.00 44.61 25 GLU B CA 1
ATOM 2565 C C . GLU B 1 47 ? -13.876 -8.671 -31.368 1.00 43.58 25 GLU B C 1
ATOM 2566 O O . GLU B 1 47 ? -14.665 -9.316 -30.673 1.00 44.79 25 GLU B O 1
ATOM 2572 N N . CYS B 1 48 ? -14.216 -8.154 -32.538 1.00 42.62 26 CYS B N 1
ATOM 2573 C CA . CYS B 1 48 ? -15.600 -8.192 -32.979 1.00 41.74 26 CYS B CA 1
ATOM 2574 C C . CYS B 1 48 ? -15.824 -9.182 -34.107 1.00 43.18 26 CYS B C 1
ATOM 2575 O O . CYS B 1 48 ? -14.981 -9.335 -34.992 1.00 45.30 26 CYS B O 1
ATOM 2578 N N . VAL B 1 49 ? -16.971 -9.851 -34.064 1.00 38.53 27 VAL B N 1
ATOM 2579 C CA . VAL B 1 49 ? -17.415 -10.686 -35.160 1.00 39.39 27 VAL B CA 1
ATOM 2580 C C . VAL B 1 49 ? -18.773 -10.124 -35.462 1.00 37.99 27 VAL B C 1
ATOM 2581 O O . VAL B 1 49 ? -19.553 -9.923 -34.542 1.00 37.77 27 VAL B O 1
ATOM 2585 N N . VAL B 1 50 ? -19.063 -9.865 -36.732 1.00 38.23 28 VAL B N 1
ATOM 2586 C CA . VAL B 1 50 ? -20.317 -9.216 -37.081 1.00 40.92 28 VAL B CA 1
ATOM 2587 C C . VAL B 1 50 ? -21.163 -10.059 -38.011 1.00 41.95 28 VAL B C 1
ATOM 2588 O O . VAL B 1 50 ? -20.684 -11.014 -38.623 1.00 43.12 28 VAL B O 1
ATOM 2592 N N . TYR B 1 51 ? -22.432 -9.690 -38.114 1.00 40.12 29 TYR B N 1
ATOM 2593 C CA . TYR B 1 51 ? -23.355 -10.419 -38.952 1.00 39.76 29 TYR B CA 1
ATOM 2594 C C . TYR B 1 51 ? -24.596 -9.577 -39.260 1.00 41.58 29 TYR B C 1
ATOM 2595 O O . TYR B 1 51 ? -25.063 -8.801 -38.421 1.00 39.26 29 TYR B O 1
ATOM 2604 N N . ASP B 1 52 ? -25.133 -9.746 -40.460 1.00 42.22 30 ASP B N 1
ATOM 2605 C CA . ASP B 1 52 ? -26.344 -9.053 -40.852 1.00 46.44 30 ASP B CA 1
ATOM 2606 C C . ASP B 1 52 ? -27.065 -9.838 -41.951 1.00 48.46 30 ASP B C 1
ATOM 2607 O O . ASP B 1 52 ? -26.430 -10.366 -42.869 1.00 47.21 30 ASP B O 1
ATOM 2612 N N . LEU B 1 53 ? -28.390 -9.911 -41.849 1.00 49.72 31 LEU B N 1
ATOM 2613 C CA . LEU B 1 53 ? -29.203 -10.580 -42.861 1.00 49.78 31 LEU B CA 1
ATOM 2614 C C . LEU B 1 53 ? -28.854 -10.062 -44.257 1.00 53.82 31 LEU B C 1
ATOM 2615 O O . LEU B 1 53 ? -29.018 -10.776 -45.249 1.00 56.74 31 LEU B O 1
ATOM 2620 N N . ASN B 1 54 ? -28.369 -8.819 -44.320 1.00 53.25 32 ASN B N 1
ATOM 2621 C CA . ASN B 1 54 ? -27.949 -8.185 -45.574 1.00 53.81 32 ASN B CA 1
ATOM 2622 C C . ASN B 1 54 ? -26.438 -8.335 -45.829 1.00 54.50 32 ASN B C 1
ATOM 2623 O O . ASN B 1 54 ? -25.605 -7.692 -45.179 1.00 52.37 32 ASN B O 1
ATOM 2628 N N . VAL B 1 55 ? -26.098 -9.190 -46.791 1.00 55.99 33 VAL B N 1
ATOM 2629 C CA . VAL B 1 55 ? -24.711 -9.572 -47.022 1.00 54.48 33 VAL B CA 1
ATOM 2630 C C . VAL B 1 55 ? -23.842 -8.401 -47.455 1.00 53.20 33 VAL B C 1
ATOM 2631 O O . VAL B 1 55 ? -22.672 -8.317 -47.066 1.00 52.63 33 VAL B O 1
ATOM 2635 N N . ASN B 1 56 ? -24.411 -7.505 -48.262 1.00 54.90 34 ASN B N 1
ATOM 2636 C CA . ASN B 1 56 ? -23.692 -6.309 -48.704 1.00 53.90 34 ASN B CA 1
ATOM 2637 C C . ASN B 1 56 ? -23.131 -5.572 -47.489 1.00 52.97 34 ASN B C 1
ATOM 2638 O O . ASN B 1 56 ? -21.996 -5.100 -47.514 1.00 49.86 34 ASN B O 1
ATOM 2643 N N . ALA B 1 57 ? -23.921 -5.519 -46.415 1.00 53.23 35 ALA B N 1
ATOM 2644 C CA . ALA B 1 57 ? -23.523 -4.839 -45.176 1.00 53.03 35 ALA B CA 1
ATOM 2645 C C . ALA B 1 57 ? -22.350 -5.517 -44.461 1.00 51.89 35 ALA B C 1
ATOM 2646 O O . ALA B 1 57 ? -21.407 -4.846 -44.024 1.00 49.41 35 ALA B O 1
ATOM 2648 N N . VAL B 1 58 ? -22.412 -6.844 -44.333 1.00 52.38 36 VAL B N 1
ATOM 2649 C CA . VAL B 1 58 ? -21.316 -7.596 -43.715 1.00 50.34 36 VAL B CA 1
ATOM 2650 C C . VAL B 1 58 ? -20.036 -7.404 -44.509 1.00 50.73 36 VAL B C 1
ATOM 2651 O O . VAL B 1 58 ? -18.969 -7.150 -43.946 1.00 49.34 36 VAL B O 1
ATOM 2655 N N . GLN B 1 59 ? -20.155 -7.541 -45.827 1.00 52.40 37 GLN B N 1
ATOM 2656 C CA . GLN B 1 59 ? -19.003 -7.416 -46.709 1.00 55.06 37 GLN B CA 1
ATOM 2657 C C . GLN B 1 59 ? -18.314 -6.067 -46.521 1.00 55.05 37 GLN B C 1
ATOM 2658 O O . GLN B 1 59 ? -17.084 -5.996 -46.376 1.00 53.42 37 GLN B O 1
ATOM 2664 N N . ALA B 1 60 ? -19.114 -5.004 -46.493 1.00 51.66 38 ALA B N 1
ATOM 2665 C CA . ALA B 1 60 ? -18.583 -3.673 -46.269 1.00 51.20 38 ALA B CA 1
ATOM 2666 C C . ALA B 1 60 ? -17.726 -3.601 -44.985 1.00 53.19 38 ALA B C 1
ATOM 2667 O O . ALA B 1 60 ? -16.676 -2.947 -44.961 1.00 52.20 38 ALA B O 1
ATOM 2669 N N . LEU B 1 61 ? -18.155 -4.281 -43.923 1.00 50.83 39 LEU B N 1
ATOM 2670 C CA . LEU B 1 61 ? -17.350 -4.307 -42.699 1.00 53.14 39 LEU B CA 1
ATOM 2671 C C . LEU B 1 61 ? -16.148 -5.240 -42.840 1.00 53.15 39 LEU B C 1
ATOM 2672 O O . LEU B 1 61 ? -15.085 -5.006 -42.242 1.00 50.40 39 LEU B O 1
ATOM 2677 N N . GLU B 1 62 ? -16.337 -6.304 -43.621 1.00 52.91 40 GLU B N 1
ATOM 2678 C CA . GLU B 1 62 ? -15.250 -7.227 -43.935 1.00 54.53 40 GLU B CA 1
ATOM 2679 C C . GLU B 1 62 ? -14.130 -6.522 -44.699 1.00 53.38 40 GLU B C 1
ATOM 2680 O O . GLU B 1 62 ? -12.950 -6.731 -44.400 1.00 51.67 40 GLU B O 1
ATOM 2686 N N . ARG B 1 63 ? -14.506 -5.670 -45.657 1.00 52.61 41 ARG B N 1
ATOM 2687 C CA . ARG B 1 63 ? -13.543 -4.810 -46.343 1.00 53.09 41 ARG B CA 1
ATOM 2688 C C . ARG B 1 63 ? -12.760 -3.950 -45.342 1.00 55.99 41 ARG B C 1
ATOM 2689 O O . ARG B 1 63 ? -11.560 -3.736 -45.508 1.00 55.20 41 ARG B O 1
ATOM 2697 N N . GLU B 1 64 ? -13.431 -3.465 -44.299 1.00 53.81 42 GLU B N 1
ATOM 2698 C CA . GLU B 1 64 ? -12.721 -2.773 -43.228 1.00 55.32 42 GLU B CA 1
ATOM 2699 C C . GLU B 1 64 ? -11.833 -3.714 -42.406 1.00 55.93 42 GLU B C 1
ATOM 2700 O O . GLU B 1 64 ? -11.142 -3.279 -41.485 1.00 56.00 42 GLU B O 1
ATOM 2706 N N . GLY B 1 65 ? -11.850 -5.001 -42.742 1.00 55.95 43 GLY B N 1
ATOM 2707 C CA . GLY B 1 65 ? -11.047 -5.971 -42.029 1.00 54.24 43 GLY B CA 1
ATOM 2708 C C . GLY B 1 65 ? -11.605 -6.335 -40.665 1.00 55.75 43 GLY B C 1
ATOM 2709 O O . GLY B 1 65 ? -10.844 -6.488 -39.704 1.00 53.94 43 GLY B O 1
ATOM 2710 N N . ILE B 1 66 ? -12.931 -6.462 -40.576 1.00 55.31 44 ILE B N 1
ATOM 2711 C CA . ILE B 1 66 ? -13.576 -7.023 -39.380 1.00 56.12 44 ILE B CA 1
ATOM 2712 C C . ILE B 1 66 ? -14.168 -8.404 -39.680 1.00 51.94 44 ILE B C 1
ATOM 2713 O O . ILE B 1 66 ? -14.783 -8.605 -40.732 1.00 52.17 44 ILE B O 1
ATOM 2718 N N . ALA B 1 67 ? -13.983 -9.349 -38.759 1.00 49.91 45 ALA B N 1
ATOM 2719 C CA . ALA B 1 67 ? -14.449 -10.721 -38.975 1.00 50.90 45 ALA B CA 1
ATOM 2720 C C . ALA B 1 67 ? -15.948 -10.751 -39.245 1.00 49.14 45 ALA B C 1
ATOM 2721 O O . ALA B 1 67 ? -16.721 -10.117 -38.532 1.00 48.17 45 ALA B O 1
ATOM 2723 N N . GLY B 1 68 ? -16.350 -11.476 -40.285 1.00 49.21 46 GLY B N 1
ATOM 2724 C CA . GLY B 1 68 ? -17.750 -11.591 -40.632 1.00 46.18 46 GLY B CA 1
ATOM 2725 C C . GLY B 1 68 ? -18.290 -12.986 -40.388 1.00 47.79 46 GLY B C 1
ATOM 2726 O O . GLY B 1 68 ? -17.640 -13.833 -39.777 1.00 48.36 46 GLY B O 1
ATOM 2727 N N . ALA B 1 69 ? -19.498 -13.217 -40.877 1.00 47.98 47 ALA B N 1
ATOM 2728 C CA . ALA B 1 69 ? -20.160 -14.494 -40.752 1.00 47.28 47 ALA B CA 1
ATOM 2729 C C . ALA B 1 69 ? -21.298 -14.470 -41.756 1.00 49.61 47 ALA B C 1
ATOM 2730 O O . ALA B 1 69 ? -21.949 -13.433 -41.935 1.00 44.85 47 ALA B O 1
ATOM 2732 N N . ARG B 1 70 ? -21.528 -15.595 -42.434 1.00 50.06 48 ARG B N 1
ATOM 2733 C CA . ARG B 1 70 ? -22.569 -15.632 -43.461 1.00 50.06 48 ARG B CA 1
ATOM 2734 C C . ARG B 1 70 ? -23.857 -16.286 -43.009 1.00 47.28 48 ARG B C 1
ATOM 2735 O O . ARG B 1 70 ? -24.778 -16.459 -43.799 1.00 48.68 48 ARG B O 1
ATOM 2743 N N . SER B 1 71 ? -23.935 -16.634 -41.735 1.00 45.19 49 SER B N 1
ATOM 2744 C CA . SER B 1 71 ? -25.161 -17.206 -41.215 1.00 45.02 49 SER B CA 1
ATOM 2745 C C . SER B 1 71 ? -25.159 -17.057 -39.717 1.00 41.95 49 SER B C 1
ATOM 2746 O O . SER B 1 71 ? -24.108 -16.910 -39.104 1.00 41.18 49 SER B O 1
ATOM 2749 N N . ILE B 1 72 ? -26.335 -17.107 -39.119 1.00 43.08 50 ILE B N 1
ATOM 2750 C CA . ILE B 1 72 ? -26.389 -17.124 -37.673 1.00 42.39 50 ILE B CA 1
ATOM 2751 C C . ILE B 1 72 ? -25.502 -18.255 -37.122 1.00 42.36 50 ILE B C 1
ATOM 2752 O O . ILE B 1 72 ? -24.829 -18.083 -36.095 1.00 39.26 50 ILE B O 1
ATOM 2757 N N . GLU B 1 73 ? -25.474 -19.387 -37.831 1.00 41.03 51 GLU B N 1
ATOM 2758 C CA . GLU B 1 73 ? -24.720 -20.562 -37.381 1.00 40.50 51 GLU B CA 1
ATOM 2759 C C . GLU B 1 73 ? -23.220 -20.312 -37.271 1.00 39.54 51 GLU B C 1
ATOM 2760 O O . GLU B 1 73 ? -22.622 -20.535 -36.214 1.00 36.98 51 GLU B O 1
ATOM 2766 N N . GLU B 1 74 ? -22.609 -19.848 -38.360 1.00 41.78 52 GLU B N 1
ATOM 2767 C CA . GLU B 1 74 ? -21.190 -19.500 -38.328 1.00 42.07 52 GLU B CA 1
ATOM 2768 C C . GLU B 1 74 ? -20.908 -18.407 -37.291 1.00 40.35 52 GLU B C 1
ATOM 2769 O O . GLU B 1 74 ? -19.867 -18.411 -36.620 1.00 39.81 52 GLU B O 1
ATOM 2775 N N . PHE B 1 75 ? -21.834 -17.462 -37.178 1.00 38.06 53 PHE B N 1
ATOM 2776 C CA . PHE B 1 75 ? -21.712 -16.406 -36.192 1.00 38.11 53 PHE B CA 1
ATOM 2777 C C . PHE B 1 75 ? -21.559 -17.006 -34.791 1.00 35.16 53 PHE B C 1
ATOM 2778 O O . PHE B 1 75 ? -20.574 -16.756 -34.106 1.00 34.99 53 PHE B O 1
ATOM 2786 N N . CYS B 1 76 ? -22.524 -17.803 -34.357 1.00 35.46 54 CYS B N 1
ATOM 2787 C CA . CYS B 1 76 ? -22.437 -18.390 -33.017 1.00 37.26 54 CYS B CA 1
ATOM 2788 C C . CYS B 1 76 ? -21.230 -19.312 -32.872 1.00 37.35 54 CYS B C 1
ATOM 2789 O O . CYS B 1 76 ? -20.569 -19.351 -31.814 1.00 34.60 54 CYS B O 1
ATOM 2792 N N . ALA B 1 77 ? -20.945 -20.034 -33.953 1.00 34.92 55 ALA B N 1
ATOM 2793 C CA . ALA B 1 77 ? -19.797 -20.922 -34.006 1.00 38.10 55 ALA B CA 1
ATOM 2794 C C . ALA B 1 77 ? -18.496 -20.173 -33.706 1.00 39.60 55 ALA B C 1
ATOM 2795 O O . ALA B 1 77 ? -17.620 -20.697 -33.000 1.00 36.81 55 ALA B O 1
ATOM 2797 N N . LYS B 1 78 ? -18.389 -18.950 -34.239 1.00 36.02 56 LYS B N 1
ATOM 2798 C CA . LYS B 1 78 ? -17.164 -18.168 -34.163 1.00 36.15 56 LYS B CA 1
ATOM 2799 C C . LYS B 1 78 ? -16.987 -17.482 -32.815 1.00 37.26 56 LYS B C 1
ATOM 2800 O O . LYS B 1 78 ? -15.894 -16.999 -32.496 1.00 36.98 56 LYS B O 1
ATOM 2806 N N . LEU B 1 79 ? -18.061 -17.412 -32.033 1.00 36.05 57 LEU B N 1
ATOM 2807 C CA . LEU B 1 79 ? -17.993 -16.758 -30.728 1.00 35.86 57 LEU B CA 1
ATOM 2808 C C . LEU B 1 79 ? -17.737 -17.774 -29.614 1.00 35.07 57 LEU B C 1
ATOM 2809 O O . LEU B 1 79 ? -18.549 -18.671 -29.369 1.00 34.83 57 LEU B O 1
ATOM 2814 N N . VAL B 1 80 ? -16.597 -17.617 -28.949 1.00 35.65 58 VAL B N 1
ATOM 2815 C CA . VAL B 1 80 ? -16.174 -18.480 -27.847 1.00 33.56 58 VAL B CA 1
ATOM 2816 C C . VAL B 1 80 ? -17.050 -18.281 -26.602 1.00 32.99 58 VAL B C 1
ATOM 2817 O O . VAL B 1 80 ? -17.369 -17.162 -26.240 1.00 34.60 58 VAL B O 1
ATOM 2821 N N . LYS B 1 81 ? -17.453 -19.368 -25.953 1.00 33.97 59 LYS B N 1
ATOM 2822 C CA . LYS B 1 81 ? -18.330 -19.288 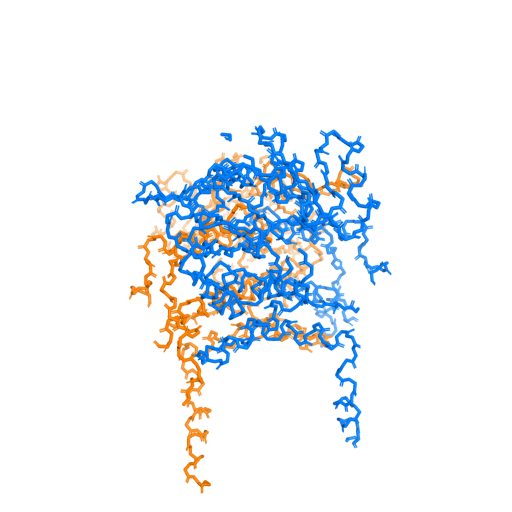-24.782 1.00 32.13 59 LYS B CA 1
ATOM 2823 C C . LYS B 1 81 ? -17.555 -18.930 -23.521 1.00 32.44 59 LYS B C 1
ATOM 2824 O O . LYS B 1 81 ? -16.398 -19.309 -23.406 1.00 32.67 59 LYS B O 1
ATOM 2830 N N . PRO B 1 82 ? -18.171 -18.164 -22.587 1.00 33.15 60 PRO B N 1
ATOM 2831 C CA . PRO B 1 82 ? -19.500 -17.536 -22.661 1.00 31.72 60 PRO B CA 1
ATOM 2832 C C . PRO B 1 82 ? -19.489 -16.413 -23.685 1.00 31.12 60 PRO B C 1
ATOM 2833 O O . PRO B 1 82 ? -18.535 -15.646 -23.753 1.00 32.01 60 PRO B O 1
ATOM 2837 N N . ARG B 1 83 ? -20.539 -16.318 -24.481 1.00 30.11 61 ARG B N 1
ATOM 2838 C CA . ARG B 1 83 ? -20.573 -15.336 -25.547 1.00 31.73 61 ARG B CA 1
ATOM 2839 C C . ARG B 1 83 ? -21.089 -14.001 -25.059 1.00 31.00 61 ARG B C 1
ATOM 2840 O O . ARG B 1 83 ? -21.822 -13.944 -24.075 1.00 29.72 61 ARG B O 1
ATOM 2848 N N . VAL B 1 84 ? -20.680 -12.936 -25.750 1.00 32.13 62 VAL B N 1
ATOM 2849 C CA . VAL B 1 84 ? -21.298 -11.618 -25.615 1.00 30.75 62 VAL B CA 1
ATOM 2850 C C . VAL B 1 84 ? -21.879 -11.174 -26.961 1.00 31.58 62 VAL B C 1
ATOM 2851 O O . VAL B 1 84 ? -21.130 -10.874 -27.899 1.00 32.69 62 VAL B O 1
ATOM 2855 N N . VAL B 1 85 ? -23.208 -11.142 -27.059 1.00 30.86 63 VAL B N 1
ATOM 2856 C CA . VAL B 1 85 ? -23.870 -10.802 -28.321 1.00 30.90 63 VAL B CA 1
ATOM 2857 C C . VAL B 1 85 ? -24.659 -9.487 -28.250 1.00 30.80 63 VAL B C 1
ATOM 2858 O O . VAL B 1 85 ? -25.601 -9.373 -27.475 1.00 30.89 63 VAL B O 1
ATOM 2862 N N . TRP B 1 86 ? -24.283 -8.514 -29.075 1.00 29.43 64 TRP B N 1
ATOM 2863 C CA . TRP B 1 86 ? -24.952 -7.212 -29.114 1.00 28.19 64 TRP B CA 1
ATOM 2864 C C . TRP B 1 86 ? -25.897 -7.111 -30.315 1.00 30.64 64 TRP B C 1
ATOM 2865 O O . TRP B 1 86 ? -25.497 -7.406 -31.448 1.00 31.91 64 TRP B O 1
ATOM 2876 N N . LEU B 1 87 ? -27.155 -6.733 -30.069 1.00 29.98 65 LEU B N 1
ATOM 2877 C CA . LEU B 1 87 ? -28.125 -6.521 -31.149 1.00 30.23 65 LEU B CA 1
ATOM 2878 C C . LEU B 1 87 ? -28.319 -5.025 -31.415 1.00 3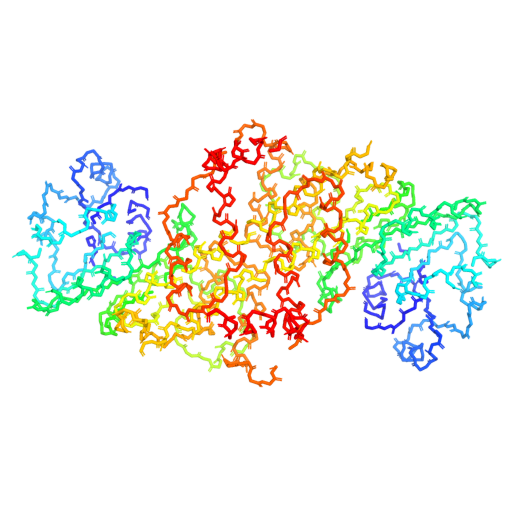2.35 65 LEU B C 1
ATOM 2879 O O . LEU B 1 87 ? -28.552 -4.255 -30.487 1.00 32.76 65 LEU B O 1
ATOM 2892 N N . VAL B 1 89 ? -30.542 -4.220 -34.188 1.00 32.94 67 VAL B N 1
ATOM 2893 C CA . VAL B 1 89 ? -31.534 -4.411 -35.240 1.00 34.17 67 VAL B CA 1
ATOM 2894 C C . VAL B 1 89 ? -32.798 -3.576 -34.964 1.00 34.33 67 VAL B C 1
ATOM 2895 O O . VAL B 1 89 ? -32.966 -3.037 -33.868 1.00 32.89 67 VAL B O 1
ATOM 2899 N N . PRO B 1 90 ? -33.674 -3.436 -35.973 1.00 33.82 68 PRO B N 1
ATOM 2900 C CA . PRO B 1 90 ? -34.988 -2.842 -35.721 1.00 34.11 68 PRO B CA 1
ATOM 2901 C C . PRO B 1 90 ? -35.720 -3.527 -34.581 1.00 33.81 68 PRO B C 1
ATOM 2902 O O . PRO B 1 90 ? -35.547 -4.729 -34.360 1.00 35.33 68 PRO B O 1
ATOM 2906 N N . ALA B 1 91 ? -36.523 -2.755 -33.857 1.00 31.92 69 ALA B N 1
ATOM 2907 C CA . ALA B 1 91 ? -37.264 -3.258 -32.713 1.00 33.61 69 ALA B CA 1
ATOM 2908 C C . ALA B 1 91 ? -38.126 -4.443 -33.112 1.00 33.45 69 ALA B C 1
ATOM 2909 O O . ALA B 1 91 ? -38.332 -5.386 -32.328 1.00 29.88 69 ALA B O 1
ATOM 2911 N N . ALA B 1 92 ? -38.617 -4.373 -34.349 1.00 33.53 70 ALA B N 1
ATOM 2912 C CA . ALA B 1 92 ? -39.623 -5.298 -34.868 1.00 34.38 70 ALA B CA 1
ATOM 2913 C C . ALA B 1 92 ? -39.023 -6.643 -35.273 1.00 32.91 70 ALA B C 1
ATOM 2914 O O . ALA B 1 92 ? -39.745 -7.602 -35.537 1.00 31.80 70 ALA B O 1
ATOM 2916 N N . VAL B 1 93 ? -37.698 -6.686 -35.325 1.00 33.63 71 VAL B N 1
ATOM 2917 C CA . VAL B 1 93 ? -36.959 -7.844 -35.808 1.00 35.08 71 VAL B CA 1
ATOM 2918 C C . VAL B 1 93 ? -36.365 -8.633 -34.632 1.00 34.98 71 VAL B C 1
ATOM 2919 O O . VAL B 1 93 ? -35.910 -9.773 -34.790 1.00 35.61 71 VAL B O 1
ATOM 2923 N N . VAL B 1 94 ? -36.394 -8.019 -33.450 1.00 32.60 72 VAL B N 1
ATOM 2924 C CA . VAL B 1 94 ? -35.725 -8.550 -32.273 1.00 31.84 72 VAL B CA 1
ATOM 2925 C C . VAL B 1 94 ? -36.209 -9.936 -31.871 1.00 32.50 72 VAL B C 1
ATOM 2926 O O . VAL B 1 94 ? -35.416 -10.851 -31.755 1.00 32.37 72 VAL B O 1
ATOM 2930 N N . ASP B 1 95 ? -37.505 -10.085 -31.654 1.00 33.11 73 ASP B N 1
ATOM 2931 C CA . ASP B 1 95 ? -38.030 -11.344 -31.148 1.00 32.59 73 ASP B CA 1
ATOM 2932 C C . ASP B 1 95 ? -37.675 -12.500 -32.090 1.00 36.95 73 ASP B C 1
ATOM 2933 O O . ASP B 1 95 ? -37.361 -13.602 -31.641 1.00 38.19 73 ASP B O 1
ATOM 2938 N N . SER B 1 96 ? -37.694 -12.240 -33.392 1.00 35.88 74 SER B N 1
ATOM 2939 C CA . SER B 1 96 ? -37.438 -13.296 -34.355 1.00 37.86 74 SER B CA 1
ATOM 2940 C C . SER B 1 96 ? -35.938 -13.536 -34.489 1.00 37.13 74 SER B C 1
ATOM 2941 O O . SER B 1 96 ? -35.502 -14.583 -34.963 1.00 36.94 74 SER B O 1
ATOM 2952 N N . LEU B 1 98 ? -34.179 -13.549 -31.786 1.00 35.20 76 LEU B N 1
ATOM 2953 C CA . LEU B 1 98 ? -33.971 -14.350 -30.590 1.00 33.85 76 LEU B CA 1
ATOM 2954 C C . LEU B 1 98 ? -34.452 -15.792 -30.799 1.00 35.34 76 LEU B C 1
ATOM 2955 O O . LEU B 1 98 ? -33.810 -16.736 -30.347 1.00 33.32 76 LEU B O 1
ATOM 2960 N N . GLN B 1 99 ? -35.584 -15.951 -31.478 1.00 35.76 77 GLN B N 1
ATOM 2961 C CA . GLN B 1 99 ? -36.105 -17.271 -31.817 1.00 37.58 77 GLN B CA 1
ATOM 2962 C C . GLN B 1 99 ? -35.085 -18.052 -32.641 1.00 36.13 77 GLN B C 1
ATOM 2963 O O . GLN B 1 99 ? -34.819 -19.221 -32.373 1.00 37.74 77 GLN B O 1
ATOM 2969 N N . ARG B 1 100 ? -34.513 -17.377 -33.628 1.00 36.93 78 ARG B N 1
ATOM 2970 C CA . ARG B 1 100 ? -33.548 -17.954 -34.551 1.00 37.97 78 ARG B CA 1
ATOM 2971 C C . ARG B 1 100 ? -32.187 -18.313 -33.930 1.00 39.00 78 ARG B C 1
ATOM 2972 O O . ARG B 1 100 ? -31.651 -19.387 -34.205 1.00 40.33 78 ARG B O 1
ATOM 2988 N N . THR B 1 102 ? -31.177 -18.284 -30.406 1.00 33.47 80 THR B N 1
ATOM 2989 C CA . THR B 1 102 ? -31.143 -18.858 -29.062 1.00 33.47 80 THR B CA 1
ATOM 2990 C C . THR B 1 102 ? -30.841 -20.381 -28.993 1.00 35.24 80 THR B C 1
ATOM 2991 O O . THR B 1 102 ? -30.122 -20.822 -28.086 1.00 34.05 80 THR B O 1
ATOM 2995 N N . PRO B 1 103 ? -31.374 -21.179 -29.943 1.00 34.97 81 PRO B N 1
ATOM 2996 C CA . PRO B 1 103 ? -31.039 -22.616 -29.997 1.00 34.33 81 PRO B CA 1
ATOM 2997 C C . PRO B 1 103 ? -29.556 -22.908 -30.210 1.00 34.58 81 PRO B C 1
ATOM 2998 O O . PRO B 1 103 ? -29.124 -24.015 -29.902 1.00 35.13 81 PRO B O 1
ATOM 3002 N N . LEU B 1 104 ? -28.794 -21.945 -30.725 1.00 34.26 82 LEU B N 1
ATOM 3003 C CA . LEU B 1 104 ? -27.347 -22.100 -30.865 1.00 33.33 82 LEU B CA 1
ATOM 3004 C C . LEU B 1 104 ? -26.577 -21.528 -29.683 1.00 33.58 82 LEU B C 1
ATOM 3005 O O . LEU B 1 104 ? -25.369 -21.706 -29.594 1.00 34.70 82 LEU B O 1
ATOM 3010 N N . LEU B 1 105 ? -27.260 -20.824 -28.786 1.00 32.76 83 LEU B N 1
ATOM 3011 C CA . LEU B 1 105 ? -26.568 -20.177 -27.667 1.00 32.99 83 LEU B CA 1
ATOM 3012 C C . LEU B 1 105 ? -26.500 -21.133 -26.476 1.00 31.86 83 LEU B C 1
ATOM 3013 O O . LEU B 1 105 ? -27.068 -22.229 -26.511 1.00 29.01 83 LEU B O 1
ATOM 3018 N N . ALA B 1 106 ? -25.817 -20.711 -25.420 1.00 29.10 84 ALA B N 1
ATOM 3019 C CA . ALA B 1 106 ? -25.584 -21.599 -24.296 1.00 29.28 84 ALA B CA 1
ATOM 3020 C C . ALA B 1 106 ? -25.715 -20.850 -22.989 1.00 28.83 84 ALA B C 1
ATOM 3021 O O . ALA B 1 106 ? -25.510 -19.630 -22.935 1.00 29.15 84 ALA B O 1
ATOM 3023 N N . ALA B 1 107 ? -26.050 -21.580 -21.935 1.00 26.34 85 ALA B N 1
ATOM 3024 C CA . ALA B 1 107 ? -26.089 -21.016 -20.596 1.00 30.25 85 ALA B CA 1
ATOM 3025 C C . ALA B 1 107 ? -24.821 -20.194 -20.265 1.00 30.94 85 ALA B C 1
ATOM 3026 O O . ALA B 1 107 ? -23.705 -20.552 -20.639 1.00 31.24 85 ALA B O 1
ATOM 3028 N N . ASN B 1 108 ? -25.022 -19.070 -19.588 1.00 31.97 86 ASN B N 1
ATOM 3029 C CA . ASN B 1 108 ? -23.944 -18.133 -19.258 1.00 34.13 86 ASN B CA 1
ATOM 3030 C C . ASN B 1 108 ? -23.556 -17.194 -20.402 1.00 31.49 86 ASN B C 1
ATOM 3031 O O . ASN B 1 108 ? -22.761 -16.281 -20.212 1.00 33.47 86 ASN B O 1
ATOM 3036 N N . ASP B 1 109 ? -24.119 -17.403 -21.585 1.00 28.70 87 ASP B N 1
ATOM 3037 C CA . ASP B 1 109 ? -24.052 -16.366 -22.612 1.00 31.22 87 ASP B CA 1
ATOM 3038 C C . ASP B 1 109 ? -24.836 -15.117 -22.177 1.00 30.88 87 ASP B C 1
ATOM 3039 O O . ASP B 1 109 ? -25.771 -15.194 -21.369 1.00 28.11 87 ASP B O 1
ATOM 3044 N N . ILE B 1 110 ? -24.439 -13.978 -22.733 1.00 29.85 88 ILE B N 1
ATOM 3045 C CA . ILE B 1 110 ? -25.100 -12.697 -22.527 1.00 28.11 88 ILE B CA 1
ATOM 3046 C C . ILE B 1 110 ? -25.528 -12.120 -23.878 1.00 30.15 88 ILE B C 1
ATOM 3047 O O . ILE B 1 110 ? -24.723 -12.061 -24.827 1.00 28.69 88 ILE B O 1
ATOM 3052 N N . VAL B 1 111 ? -26.786 -11.688 -23.957 1.00 28.66 89 VAL B N 1
ATOM 3053 C CA . VAL B 1 111 ? -27.326 -11.026 -25.145 1.00 26.49 89 VAL B CA 1
ATOM 3054 C C . VAL B 1 111 ? -27.731 -9.596 -24.778 1.00 26.38 89 VAL B C 1
ATOM 3055 O O . VAL B 1 111 ? -28.418 -9.351 -23.784 1.00 25.30 89 VAL B O 1
ATOM 3059 N N . ILE B 1 112 ? -27.268 -8.643 -25.563 1.00 26.03 90 ILE B N 1
ATOM 3060 C CA . ILE B 1 112 ? -27.570 -7.253 -25.304 1.00 27.03 90 ILE B CA 1
ATOM 3061 C C . ILE B 1 112 ? -28.464 -6.703 -26.407 1.00 27.22 90 ILE B C 1
ATOM 3062 O O . ILE B 1 112 ? -28.147 -6.863 -27.585 1.00 29.64 90 ILE B O 1
ATOM 3067 N N . ASP B 1 113 ? -29.588 -6.097 -26.035 1.00 23.78 91 ASP B N 1
ATOM 3068 C CA . ASP B 1 113 ? -30.410 -5.357 -27.008 1.00 25.31 91 ASP B CA 1
ATOM 3069 C C . ASP B 1 113 ? -30.161 -3.862 -26.811 1.00 26.10 91 ASP B C 1
ATOM 3070 O O . ASP B 1 113 ? -30.530 -3.273 -25.787 1.00 24.24 91 ASP B O 1
ATOM 3075 N N . GLY B 1 114 ? -29.483 -3.267 -27.778 1.00 28.95 92 GLY B N 1
ATOM 3076 C CA . GLY B 1 114 ? -29.060 -1.893 -27.685 1.00 29.29 92 GLY B CA 1
ATOM 3077 C C . GLY B 1 114 ? -29.908 -0.985 -28.546 1.00 29.03 92 GLY B C 1
ATOM 3078 O O . GLY B 1 114 ? -29.653 0.208 -28.623 1.00 31.31 92 GLY B O 1
ATOM 3079 N N . GLY B 1 115 ? -30.926 -1.545 -29.184 1.00 30.69 93 GLY B N 1
ATOM 3080 C CA . GLY B 1 115 ? -31.782 -0.763 -30.057 1.00 29.86 93 GLY B CA 1
ATOM 3081 C C . GLY B 1 115 ? -32.902 -0.076 -29.299 1.00 31.53 93 GLY B C 1
ATOM 3082 O O . GLY B 1 115 ? -32.870 0.029 -28.071 1.00 29.64 93 GLY B O 1
ATOM 3083 N N . ASN B 1 116 ? -33.904 0.377 -30.045 1.00 33.19 94 ASN B N 1
ATOM 3084 C CA . ASN B 1 116 ? -35.052 1.079 -29.491 1.00 33.47 94 ASN B CA 1
ATOM 3085 C C . ASN B 1 116 ? -36.231 0.160 -29.204 1.00 32.47 94 ASN B C 1
ATOM 3086 O O . ASN B 1 116 ? -37.276 0.261 -29.830 1.00 33.60 94 ASN B O 1
ATOM 3091 N N . SER B 1 117 ? -36.048 -0.755 -28.263 1.00 32.46 95 SER B N 1
ATOM 3092 C CA . SER B 1 117 ? -37.120 -1.635 -27.843 1.00 30.69 95 SER B CA 1
ATOM 3093 C C . SER B 1 117 ? -37.873 -0.964 -26.708 1.00 27.63 95 SER B C 1
ATOM 3094 O O . SER B 1 117 ? -37.296 -0.163 -25.973 1.00 27.40 95 SER B O 1
ATOM 3097 N N . HIS B 1 118 ? -39.157 -1.282 -26.572 1.00 25.80 96 HIS B N 1
ATOM 3098 C CA . HIS B 1 118 ? -39.925 -0.815 -25.437 1.00 25.72 96 HIS B CA 1
ATOM 3099 C C . HIS B 1 118 ? -39.616 -1.677 -24.203 1.00 26.59 96 HIS B C 1
ATOM 3100 O O . HIS B 1 118 ? -39.597 -2.904 -24.280 1.00 27.35 96 HIS B O 1
ATOM 3107 N N . TYR B 1 119 ? -39.379 -1.042 -23.065 1.00 25.88 97 TYR B N 1
ATOM 3108 C CA . TYR B 1 119 ? -38.922 -1.773 -21.886 1.00 25.72 97 TYR B CA 1
ATOM 3109 C C . TYR B 1 119 ? -39.824 -2.930 -21.454 1.00 25.53 97 TYR B C 1
ATOM 3110 O O . TYR B 1 119 ? -39.333 -3.911 -20.916 1.00 26.33 97 TYR B O 1
ATOM 3119 N N . GLN B 1 120 ? -41.128 -2.836 -21.670 1.00 26.34 98 GLN B N 1
ATOM 3120 C CA . GLN B 1 120 ? -41.994 -3.963 -21.306 1.00 27.81 98 GLN B CA 1
ATOM 3121 C C . GLN B 1 120 ? -41.632 -5.247 -22.080 1.00 30.25 98 GLN B C 1
ATOM 3122 O O . GLN B 1 120 ? -41.783 -6.365 -21.556 1.00 26.18 98 GLN B O 1
ATOM 3128 N N . ASP B 1 121 ? -41.130 -5.080 -23.304 1.00 27.77 99 ASP B N 1
ATOM 3129 C CA . ASP B 1 121 ? -40.627 -6.204 -24.075 1.00 27.35 99 ASP B CA 1
ATOM 3130 C C . ASP B 1 121 ? -39.302 -6.751 -23.515 1.00 28.41 99 ASP B C 1
ATOM 3131 O O . ASP B 1 121 ? -39.055 -7.948 -23.604 1.00 31.08 99 ASP B O 1
ATOM 3136 N N . ASP B 1 122 ? -38.442 -5.897 -22.962 1.00 27.55 100 ASP B N 1
ATOM 3137 C CA . ASP B 1 122 ? -37.213 -6.386 -22.322 1.00 27.12 100 ASP B CA 1
ATOM 3138 C C . ASP B 1 122 ? -37.536 -7.262 -21.121 1.00 27.71 100 ASP B C 1
ATOM 3139 O O . ASP B 1 122 ? -36.872 -8.284 -20.873 1.00 27.38 100 ASP B O 1
ATOM 3144 N N . ILE B 1 123 ? -38.543 -6.845 -20.356 1.00 26.58 101 ILE B N 1
ATOM 3145 C CA . ILE B 1 123 ? -38.970 -7.621 -19.208 1.00 28.86 101 ILE B CA 1
ATOM 3146 C C . ILE B 1 123 ? -39.396 -9.046 -19.609 1.00 31.34 101 ILE B C 1
ATOM 3147 O O . ILE B 1 123 ? -38.981 -10.026 -18.978 1.00 30.46 101 ILE B O 1
ATOM 3152 N N . ARG B 1 124 ? -40.201 -9.160 -20.663 1.00 30.36 102 ARG B N 1
ATOM 3153 C CA . ARG B 1 124 ? -40.649 -10.466 -21.124 1.00 29.85 102 ARG B CA 1
ATOM 3154 C C . ARG B 1 124 ? -39.469 -11.256 -21.686 1.00 32.24 102 ARG B C 1
ATOM 3155 O O . ARG B 1 124 ? -39.231 -12.411 -21.307 1.00 31.45 102 ARG B O 1
ATOM 3163 N N . ARG B 1 125 ? -38.733 -10.625 -22.594 1.00 30.99 103 ARG B N 1
ATOM 3164 C CA . ARG B 1 125 ? -37.589 -11.267 -23.223 1.00 29.84 103 ARG B CA 1
ATOM 3165 C C . ARG B 1 125 ? -36.565 -11.743 -22.195 1.00 30.69 103 ARG B C 1
ATOM 3166 O O . ARG B 1 125 ? -35.995 -12.816 -22.349 1.00 28.89 103 ARG B O 1
ATOM 3174 N N . ALA B 1 126 ? -36.319 -10.944 -21.155 1.00 30.12 104 ALA B N 1
ATOM 3175 C CA . ALA B 1 126 ? -35.289 -11.307 -20.188 1.00 30.32 104 ALA B CA 1
ATOM 3176 C C . ALA B 1 126 ? -35.688 -12.594 -19.493 1.00 30.96 104 ALA B C 1
ATOM 3177 O O . ALA B 1 126 ? -34.836 -13.418 -19.183 1.00 30.01 104 ALA B O 1
ATOM 3179 N N . ASP B 1 127 ? -36.989 -12.749 -19.260 1.00 31.53 105 ASP B N 1
ATOM 3180 C CA . ASP B 1 127 ? -37.540 -13.921 -18.588 1.00 33.52 105 ASP B CA 1
ATOM 3181 C C . ASP B 1 127 ? -37.435 -15.176 -19.427 1.00 34.34 105 ASP B C 1
ATOM 3182 O O . ASP B 1 127 ? -37.101 -16.255 -18.933 1.00 34.04 105 ASP B O 1
ATOM 3187 N N . GLN B 1 128 ? -37.749 -15.034 -20.701 1.00 31.26 106 GLN B N 1
ATOM 3188 C CA . GLN B 1 128 ? -37.620 -16.146 -21.599 1.00 32.55 106 GLN B CA 1
ATOM 3189 C C . GLN B 1 128 ? -36.179 -16.661 -21.645 1.00 32.14 106 GLN B C 1
ATOM 3190 O O . GLN B 1 128 ? -35.939 -17.850 -21.493 1.00 35.35 106 GLN B O 1
ATOM 3204 N N . ARG B 1 130 ? -33.731 -16.233 -19.556 1.00 31.29 108 ARG B N 1
ATOM 3205 C CA . ARG B 1 130 ? -33.168 -16.690 -18.298 1.00 31.41 108 ARG B CA 1
ATOM 3206 C C . ARG B 1 130 ? -33.509 -18.161 -18.097 1.00 32.92 108 ARG B C 1
ATOM 3207 O O . ARG B 1 130 ? -32.729 -18.921 -17.525 1.00 34.33 108 ARG B O 1
ATOM 3215 N N . ALA B 1 131 ? -34.684 -18.552 -18.572 1.00 31.49 109 ALA B N 1
ATOM 3216 C CA . ALA B 1 131 ? -35.109 -19.944 -18.535 1.00 35.57 109 ALA B CA 1
ATOM 3217 C C . ALA B 1 131 ? -34.129 -20.838 -19.298 1.00 34.27 109 ALA B C 1
ATOM 3218 O O . ALA B 1 131 ? -34.184 -22.044 -19.185 1.00 36.32 109 ALA B O 1
ATOM 3220 N N . GLN B 1 132 ? -33.234 -20.249 -20.081 1.00 34.35 110 GLN B N 1
ATOM 3221 C CA . GLN B 1 132 ? -32.227 -21.038 -20.792 1.00 32.04 110 GLN B CA 1
ATOM 3222 C C . GLN B 1 132 ? -30.830 -20.689 -20.329 1.00 31.74 110 GLN B C 1
ATOM 3223 O O . GLN B 1 132 ? -29.848 -20.970 -21.021 1.00 29.19 110 GLN B O 1
ATOM 3229 N N . GLY B 1 133 ? -30.755 -20.085 -19.145 1.00 29.51 111 GLY B N 1
ATOM 3230 C CA . GLY B 1 133 ? -29.483 -19.770 -18.532 1.00 30.92 111 GLY B CA 1
ATOM 3231 C C . GLY B 1 133 ? -28.757 -18.625 -19.214 1.00 30.91 111 GLY B C 1
ATOM 3232 O O . GLY B 1 133 ? -27.563 -18.428 -18.999 1.00 31.03 111 GLY B O 1
ATOM 3233 N N . ILE B 1 134 ? -29.480 -17.867 -20.034 1.00 30.25 112 ILE B N 1
ATOM 3234 C CA . ILE B 1 134 ? -28.890 -16.744 -20.766 1.00 28.84 112 ILE B CA 1
ATOM 3235 C C . ILE B 1 134 ? -29.291 -15.384 -20.183 1.00 27.56 112 ILE B C 1
ATOM 3236 O O . ILE B 1 134 ? -30.467 -15.115 -19.952 1.00 27.64 112 ILE B O 1
ATOM 3241 N N . THR B 1 135 ? -28.308 -14.522 -19.959 1.00 26.10 113 THR B N 1
ATOM 3242 C CA . THR B 1 135 ? -28.590 -13.243 -19.335 1.00 27.86 113 THR B CA 1
ATOM 3243 C C . THR B 1 135 ? -28.882 -12.164 -20.376 1.00 28.73 113 THR B C 1
ATOM 3244 O O . THR B 1 135 ? -28.067 -11.881 -21.264 1.00 28.77 113 THR B O 1
ATOM 3248 N N . TYR B 1 136 ? -30.076 -11.597 -20.282 1.00 27.15 114 TYR B N 1
ATOM 3249 C CA . TYR B 1 136 ? -30.524 -10.602 -21.259 1.00 29.05 114 TYR B CA 1
ATOM 3250 C C . TYR B 1 136 ? -30.378 -9.161 -20.737 1.00 25.87 114 TYR B C 1
ATOM 3251 O O . TYR B 1 136 ? -30.991 -8.792 -19.730 1.00 24.80 114 TYR B O 1
ATOM 3260 N N . VAL B 1 137 ? -29.569 -8.364 -21.439 1.00 25.75 115 VAL B N 1
ATOM 3261 C CA . VAL B 1 137 ? -29.239 -6.997 -21.028 1.00 24.24 115 VAL B CA 1
ATOM 3262 C C . VAL B 1 137 ? -29.780 -5.933 -21.995 1.00 25.01 115 VAL B C 1
ATOM 3263 O O . VAL B 1 137 ? -29.551 -6.012 -23.207 1.00 24.81 115 VAL B O 1
ATOM 3267 N N . ASP B 1 138 ? -30.518 -4.951 -21.461 1.00 25.07 116 ASP B N 1
ATOM 3268 C CA . ASP B 1 138 ? -31.034 -3.854 -22.287 1.00 24.71 116 ASP B CA 1
ATOM 3269 C C . ASP B 1 138 ? -30.154 -2.615 -22.180 1.00 24.14 116 ASP B C 1
ATOM 3270 O O . ASP B 1 138 ? -29.778 -2.185 -21.088 1.00 24.83 116 ASP B O 1
ATOM 3275 N N . VAL B 1 139 ? -29.785 -2.070 -23.326 1.00 22.33 117 VAL B N 1
ATOM 3276 C CA . VAL B 1 139 ? -28.993 -0.856 -23.346 1.00 23.63 117 VAL B CA 1
ATOM 3277 C C . VAL B 1 139 ? -29.686 0.196 -24.195 1.00 25.57 117 VAL B C 1
ATOM 3278 O O . VAL B 1 139 ? -29.926 -0.010 -25.382 1.00 26.96 117 VAL B O 1
ATOM 3282 N N . GLY B 1 140 ? -30.059 1.303 -23.566 1.00 24.82 118 GLY B N 1
ATOM 3283 C CA . GLY B 1 140 ? -30.504 2.465 -24.299 1.00 22.87 118 GLY B CA 1
ATOM 3284 C C . GLY B 1 140 ? -29.262 3.268 -24.608 1.00 25.82 118 GLY B C 1
ATOM 3285 O O . GLY B 1 140 ? -28.503 3.630 -23.704 1.00 25.44 118 GLY B O 1
ATOM 3286 N N . THR B 1 141 ? -29.024 3.530 -25.885 1.00 26.54 119 THR B N 1
ATOM 3287 C CA . THR B 1 141 ? -27.832 4.266 -26.251 1.00 27.62 119 THR B CA 1
ATOM 3288 C C . THR B 1 141 ? -28.226 5.617 -26.836 1.00 31.06 119 THR B C 1
ATOM 3289 O O . THR B 1 141 ? -29.198 5.742 -27.588 1.00 33.26 119 THR B O 1
ATOM 3293 N N . SER B 1 142 ? -27.519 6.653 -26.418 1.00 30.34 120 SER B N 1
ATOM 3294 C CA . SER B 1 142 ? -27.774 7.971 -26.956 1.00 28.06 120 SER B CA 1
ATOM 3295 C C . SER B 1 142 ? -26.472 8.483 -27.556 1.00 30.80 120 SER B C 1
ATOM 3296 O O . SER B 1 142 ? -25.386 8.023 -27.186 1.00 30.37 120 SER B O 1
ATOM 3299 N N . GLY B 1 143 ? -26.569 9.432 -28.481 1.00 33.00 121 GLY B N 1
ATOM 3300 C CA . GLY B 1 143 ? -25.375 10.060 -29.021 1.00 33.48 121 GLY B CA 1
ATOM 3301 C C . GLY B 1 143 ? -25.252 9.896 -30.523 1.00 33.99 121 GLY B C 1
ATOM 3302 O O . GLY B 1 143 ? -24.542 10.651 -31.169 1.00 35.03 121 GLY B O 1
ATOM 3303 N N . GLY B 1 144 ? -25.943 8.904 -31.076 1.00 34.41 122 GLY B N 1
ATOM 3304 C CA . GLY B 1 144 ? -26.046 8.748 -32.519 1.00 35.54 122 GLY B CA 1
ATOM 3305 C C . GLY B 1 144 ? -24.729 8.696 -33.282 1.00 37.56 122 GLY B C 1
ATOM 3306 O O . GLY B 1 144 ? -23.808 7.968 -32.911 1.00 34.08 122 GLY B O 1
ATOM 3307 N N . ILE B 1 145 ? -24.641 9.493 -34.345 1.00 37.40 123 ILE B N 1
ATOM 3308 C CA . ILE B 1 145 ? -23.505 9.443 -35.249 1.00 37.69 123 ILE B CA 1
ATOM 3309 C C . ILE B 1 145 ? -22.246 9.968 -34.574 1.00 38.16 123 ILE B C 1
ATOM 3310 O O . ILE B 1 145 ? -21.133 9.658 -34.993 1.00 37.22 123 ILE B O 1
ATOM 3315 N N . PHE B 1 146 ? -22.441 10.723 -33.497 1.00 37.09 124 PHE B N 1
ATOM 3316 C CA . PHE B 1 146 ? -21.352 11.367 -32.772 1.00 35.55 124 PHE B CA 1
ATOM 3317 C C . PHE B 1 146 ? -20.654 10.429 -31.806 1.00 34.72 124 PHE B C 1
ATOM 3318 O O . PHE B 1 146 ? -19.586 10.758 -31.292 1.00 34.51 124 PHE B O 1
ATOM 3326 N N . GLY B 1 147 ? -21.267 9.268 -31.565 1.00 35.82 125 GLY B N 1
ATOM 3327 C CA . GLY B 1 147 ? -20.772 8.298 -30.590 1.00 34.05 125 GLY B CA 1
ATOM 3328 C C . GLY B 1 147 ? -19.442 7.662 -30.962 1.00 33.99 125 GLY B C 1
ATOM 3329 O O . GLY B 1 147 ? -18.635 7.336 -30.082 1.00 31.71 125 GLY B O 1
ATOM 3330 N N . LEU B 1 148 ? -19.208 7.503 -32.266 1.00 33.66 126 LEU B N 1
ATOM 3331 C CA . LEU B 1 148 ? -17.985 6.871 -32.760 1.00 36.59 126 LEU B CA 1
ATOM 3332 C C . LEU B 1 148 ? -16.750 7.574 -32.233 1.00 38.06 126 LEU B C 1
ATOM 3333 O O . LEU B 1 148 ? -15.896 6.962 -31.583 1.00 38.23 126 LEU B O 1
ATOM 3338 N N . GLU B 1 149 ? -16.662 8.870 -32.502 1.00 40.72 127 GLU B N 1
ATOM 3339 C CA . GLU B 1 149 ? -15.551 9.672 -31.998 1.00 41.84 127 GLU B CA 1
ATOM 3340 C C . GLU B 1 149 ? -15.739 10.113 -30.543 1.00 38.98 127 GLU B C 1
ATOM 3341 O O . GLU B 1 149 ? -14.767 10.200 -29.800 1.00 39.94 127 GLU B O 1
ATOM 3347 N N . ARG B 1 150 ? -16.972 10.387 -30.124 1.00 36.45 128 ARG B N 1
ATOM 3348 C CA . ARG B 1 150 ? -17.159 10.974 -28.792 1.00 37.81 128 ARG B CA 1
ATOM 3349 C C . ARG B 1 150 ? -17.649 10.032 -27.690 1.00 36.74 128 ARG B C 1
ATOM 3350 O O . ARG B 1 150 ? -17.697 10.419 -26.518 1.00 37.42 128 ARG B O 1
ATOM 3358 N N . GLY B 1 151 ? -17.996 8.800 -28.038 1.00 31.94 129 GLY B N 1
ATOM 3359 C CA . GLY B 1 151 ? -18.557 7.911 -27.033 1.00 33.43 129 GLY B CA 1
ATOM 3360 C C . GLY B 1 151 ? -20.069 8.084 -26.919 1.00 31.88 129 GLY B C 1
ATOM 3361 O O . GLY B 1 151 ? -20.607 9.156 -27.186 1.00 33.15 129 GLY B O 1
ATOM 3362 N N . TYR B 1 152 ? -20.744 7.003 -26.543 1.00 30.45 130 TYR B N 1
ATOM 3363 C CA . TYR B 1 152 ? -22.194 6.943 -26.462 1.00 29.21 130 TYR B CA 1
ATOM 3364 C C . TYR B 1 152 ? -22.561 7.000 -24.999 1.00 29.43 130 TYR B C 1
ATOM 3365 O O . TYR B 1 152 ? -21.880 6.398 -24.156 1.00 28.38 130 TYR B O 1
ATOM 3374 N N . CYS B 1 153 ? -23.624 7.729 -24.687 1.00 27.74 131 CYS B N 1
ATOM 3375 C CA . CYS B 1 153 ? -24.205 7.653 -23.354 1.00 26.40 131 CYS B CA 1
ATOM 3376 C C . CYS B 1 153 ? -25.015 6.359 -23.292 1.00 24.14 131 CYS B C 1
ATOM 3377 O O . CYS B 1 15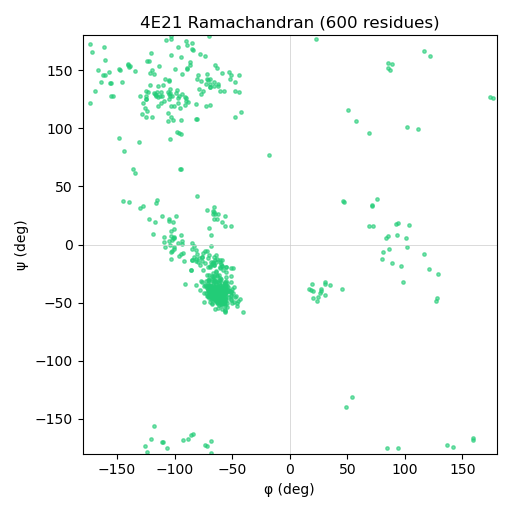3 ? -25.821 6.104 -24.174 1.00 23.48 131 CYS B O 1
ATOM 3380 N N . LEU B 1 154 ? -24.788 5.555 -22.258 1.00 23.59 132 LEU B N 1
ATOM 3381 C CA . LEU B 1 154 ? -25.358 4.201 -22.163 1.00 26.36 132 LEU B CA 1
ATOM 3382 C C . LEU B 1 154 ? -26.166 4.011 -20.892 1.00 25.28 132 LEU B C 1
ATOM 3383 O O . LEU B 1 154 ? -25.679 4.242 -19.773 1.00 26.14 132 LEU B O 1
ATOM 3396 N N . ILE B 1 156 ? -28.294 1.226 -18.885 1.00 26.42 134 ILE B N 1
ATOM 3397 C CA . ILE B 1 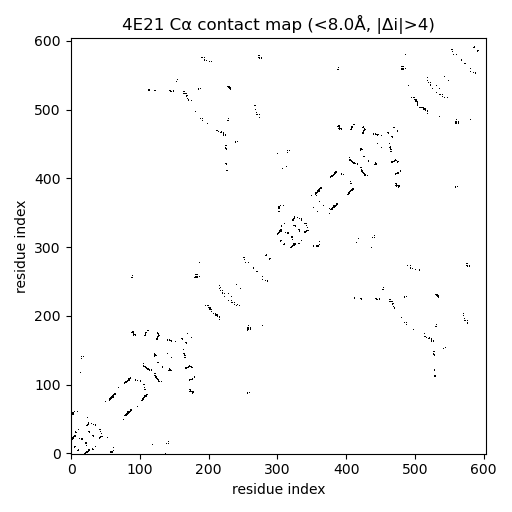156 ? -28.194 -0.231 -18.868 1.00 23.21 134 ILE B CA 1
ATOM 3398 C C . ILE B 1 156 ? -29.123 -0.858 -17.839 1.00 23.26 134 ILE B C 1
ATOM 3399 O O . ILE B 1 156 ? -29.127 -0.454 -16.674 1.00 23.93 134 ILE B O 1
ATOM 3404 N N . GLY B 1 157 ? -29.937 -1.815 -18.281 1.00 21.71 135 GLY B N 1
ATOM 3405 C CA . GLY B 1 157 ? -30.775 -2.591 -17.376 1.00 22.71 135 GLY B CA 1
ATOM 3406 C C . GLY B 1 157 ? -30.464 -4.086 -17.439 1.00 24.82 135 GLY B C 1
ATOM 3407 O O . GLY B 1 157 ? -30.069 -4.609 -18.486 1.00 24.21 135 GLY B O 1
ATOM 3408 N N . GLY B 1 158 ? -30.660 -4.786 -16.325 1.00 27.17 136 GLY B N 1
ATOM 3409 C CA . GLY B 1 158 ? -30.462 -6.229 -16.289 1.00 26.37 136 GLY B CA 1
ATOM 3410 C C . GLY B 1 158 ? -29.715 -6.689 -15.054 1.00 27.18 136 GLY B C 1
ATOM 3411 O O . GLY B 1 158 ? -29.477 -5.891 -14.153 1.00 26.93 136 GLY B O 1
ATOM 3412 N N . GLU B 1 159 ? -29.344 -7.967 -15.001 1.00 26.43 137 GLU B N 1
ATOM 3413 C CA . GLU B 1 159 ? -28.711 -8.521 -13.802 1.00 27.84 137 GLU B CA 1
ATOM 3414 C C . GLU B 1 159 ? -27.339 -7.920 -13.498 1.00 28.16 137 GLU B C 1
ATOM 3415 O O . GLU B 1 159 ? -26.528 -7.703 -14.395 1.00 26.54 137 GLU B O 1
ATOM 3421 N N . LYS B 1 160 ? -27.067 -7.678 -12.225 1.00 28.26 138 LYS B N 1
ATOM 3422 C CA . LYS B 1 160 ? -25.790 -7.092 -11.849 1.00 32.55 138 LYS B CA 1
ATOM 3423 C C . LYS B 1 160 ? -24.577 -7.876 -12.380 1.00 33.51 138 LYS B C 1
ATOM 3424 O O . LYS B 1 160 ? -23.684 -7.296 -13.003 1.00 32.16 138 LYS B O 1
ATOM 3430 N N . GLN B 1 161 ? -24.552 -9.187 -12.149 1.00 31.67 139 GLN B N 1
ATOM 3431 C CA . GLN B 1 161 ? -23.425 -10.011 -12.591 1.00 35.27 139 GLN B CA 1
ATOM 3432 C C . GLN B 1 161 ? -23.065 -9.807 -14.066 1.00 34.04 139 GLN B C 1
ATOM 3433 O O . GLN B 1 161 ? -21.893 -9.711 -14.415 1.00 33.30 139 GLN B O 1
ATOM 3439 N N . ALA B 1 162 ? -24.073 -9.746 -14.928 1.00 31.90 140 ALA B N 1
ATOM 3440 C CA . ALA B 1 162 ? -23.828 -9.647 -16.361 1.00 32.20 140 ALA B CA 1
ATOM 3441 C C . ALA B 1 162 ? -23.311 -8.277 -16.714 1.00 32.54 140 ALA B C 1
ATOM 3442 O O . ALA B 1 162 ? -22.452 -8.126 -17.585 1.00 31.87 140 ALA B O 1
ATOM 3444 N N . VAL B 1 163 ? -23.847 -7.270 -16.038 1.00 32.08 141 VAL B N 1
ATOM 3445 C CA . VAL B 1 163 ? -23.455 -5.900 -16.313 1.00 32.56 141 VAL B CA 1
ATOM 3446 C C . VAL B 1 163 ? -22.018 -5.633 -15.869 1.00 33.53 141 VAL B C 1
ATOM 3447 O O . VAL B 1 163 ? -21.279 -4.878 -16.530 1.00 33.70 141 VAL B O 1
ATOM 3451 N N . GLU B 1 164 ? -21.627 -6.244 -14.753 1.00 32.64 142 GLU B N 1
ATOM 3452 C CA . GLU B 1 164 ? -20.234 -6.187 -14.309 1.00 35.78 142 GLU B CA 1
ATOM 3453 C C . GLU B 1 164 ? -19.304 -6.909 -15.281 1.00 34.75 142 GLU B C 1
ATOM 3454 O O . GLU B 1 164 ? -18.252 -6.382 -15.645 1.00 34.79 142 GLU B O 1
ATOM 3460 N N . ARG B 1 165 ? -19.705 -8.092 -15.731 1.00 31.34 143 ARG B N 1
ATOM 3461 C CA . ARG B 1 165 ? -18.936 -8.792 -16.749 1.00 33.86 143 ARG B CA 1
ATOM 3462 C C . ARG B 1 165 ? -18.767 -7.905 -17.980 1.00 36.58 143 ARG B C 1
ATOM 3463 O O . ARG B 1 165 ? -17.746 -7.959 -18.664 1.00 37.98 143 ARG B O 1
ATOM 3471 N N . LEU B 1 166 ? -19.762 -7.070 -18.262 1.00 35.07 144 LEU B N 1
ATOM 3472 C CA . LEU B 1 166 ? -19.727 -6.267 -19.477 1.00 32.47 144 LEU B CA 1
ATOM 3473 C C . LEU B 1 166 ? -18.949 -4.954 -19.324 1.00 32.60 144 LEU B C 1
ATOM 3474 O O . LEU B 1 166 ? -18.782 -4.216 -20.297 1.00 31.71 144 LEU B O 1
ATOM 3479 N N . ASP B 1 167 ? -18.475 -4.664 -18.116 1.00 33.01 145 ASP B N 1
ATOM 3480 C CA . ASP B 1 167 ? -17.846 -3.363 -17.838 1.00 33.48 145 ASP B CA 1
ATOM 3481 C C . ASP B 1 167 ? -16.819 -2.869 -18.864 1.00 33.66 145 ASP B C 1
ATOM 3482 O O . ASP B 1 167 ? -16.837 -1.699 -19.223 1.00 34.85 145 ASP B O 1
ATOM 3487 N N . PRO B 1 168 ? -15.913 -3.749 -19.335 1.00 34.36 146 PRO B N 1
ATOM 3488 C CA . PRO B 1 168 ? -14.904 -3.292 -20.311 1.00 35.53 146 PRO B CA 1
ATOM 3489 C C . PRO B 1 168 ? -15.503 -2.836 -21.643 1.00 34.01 146 PRO B C 1
ATOM 3490 O O . PRO B 1 168 ? -14.963 -1.948 -22.315 1.00 32.85 146 PRO B O 1
ATOM 3494 N N . VAL B 1 169 ? -16.608 -3.457 -22.034 1.00 34.96 147 VAL B N 1
ATOM 3495 C CA . VAL B 1 169 ? -17.278 -3.077 -23.272 1.00 33.84 147 VAL B CA 1
ATOM 3496 C C . VAL B 1 169 ? -17.935 -1.708 -23.119 1.00 30.31 147 VAL B C 1
ATOM 3497 O O . VAL B 1 169 ? -17.899 -0.897 -24.034 1.00 29.38 147 VAL B O 1
ATOM 3501 N N . PHE B 1 170 ? -18.516 -1.453 -21.954 1.00 29.94 148 PHE B N 1
ATOM 3502 C CA . PHE B 1 170 ? -19.178 -0.174 -21.711 1.00 31.15 148 PHE B CA 1
ATOM 3503 C C . PHE B 1 170 ? -18.164 0.966 -21.611 1.00 33.32 148 PHE B C 1
ATOM 3504 O O . PHE B 1 170 ? -18.341 2.021 -22.233 1.00 32.76 148 PHE B O 1
ATOM 3512 N N . ARG B 1 171 ? -17.093 0.741 -20.850 1.00 32.78 149 ARG B N 1
ATOM 3513 C CA . ARG B 1 171 ? -16.011 1.713 -20.749 1.00 33.30 149 ARG B CA 1
ATOM 3514 C C . ARG B 1 171 ? -15.505 2.174 -22.101 1.00 33.35 149 ARG B C 1
ATOM 3515 O O . ARG B 1 171 ? -15.331 3.372 -22.333 1.00 33.74 149 ARG B O 1
ATOM 3523 N N . THR B 1 172 ? -15.264 1.223 -22.994 1.00 31.03 150 THR B N 1
ATOM 3524 C CA . THR B 1 172 ? -14.784 1.551 -24.332 1.00 31.11 150 THR B CA 1
ATOM 3525 C C . THR B 1 172 ? -15.810 2.374 -25.089 1.00 31.78 150 THR B C 1
ATOM 3526 O O . THR B 1 172 ? -15.468 3.359 -25.747 1.00 34.21 150 THR B O 1
ATOM 3530 N N . LEU B 1 173 ? -17.070 1.963 -24.984 1.00 30.20 151 LEU B N 1
ATOM 3531 C CA . LEU B 1 173 ? -18.159 2.567 -25.731 1.00 30.44 151 LEU B CA 1
ATOM 3532 C C . LEU B 1 173 ? -18.510 3.985 -25.238 1.00 30.88 151 LEU B C 1
ATOM 3533 O O . LEU B 1 173 ? -18.866 4.848 -26.029 1.00 29.75 151 LEU B O 1
ATOM 3538 N N . ALA B 1 174 ? -18.402 4.198 -23.928 1.00 29.85 152 ALA B N 1
ATOM 3539 C CA . ALA B 1 174 ? -18.779 5.451 -23.282 1.00 29.68 152 ALA B CA 1
ATOM 3540 C C . ALA B 1 174 ? -17.712 6.548 -23.485 1.00 31.06 152 ALA B C 1
ATOM 3541 O O . ALA B 1 174 ? -16.563 6.257 -23.872 1.00 32.82 152 ALA B O 1
ATOM 3543 N N . PRO B 1 175 ? -18.091 7.812 -23.238 1.00 30.76 153 PRO B N 1
ATOM 3544 C CA . PRO B 1 175 ? -17.204 8.959 -23.502 1.00 31.56 153 PRO B CA 1
ATOM 3545 C C . PRO B 1 175 ? -16.014 9.043 -22.553 1.00 30.78 153 PRO B C 1
ATOM 3546 O O . PRO B 1 175 ? -14.964 9.519 -22.962 1.00 32.45 153 PRO B O 1
ATOM 3550 N N . GLY B 1 176 ? -16.163 8.566 -21.322 1.00 29.97 154 GLY B N 1
ATOM 3551 C CA . GLY B 1 176 ? -15.139 8.775 -20.315 1.00 28.95 154 GLY B CA 1
ATOM 3552 C C . GLY B 1 176 ? -15.289 10.112 -19.605 1.00 31.71 154 GLY B C 1
ATOM 3553 O O . GLY B 1 176 ? -15.793 11.082 -20.174 1.00 30.04 154 GLY B O 1
ATOM 3554 N N . ILE B 1 177 ? -14.835 10.160 -18.358 1.00 30.29 155 ILE B N 1
ATOM 3555 C CA . ILE B 1 177 ? -15.009 11.325 -17.513 1.00 31.32 155 ILE B CA 1
ATOM 3556 C C . ILE B 1 177 ? -14.559 12.624 -18.183 1.00 34.01 155 ILE B C 1
ATOM 3557 O O . ILE B 1 177 ? -15.146 13.684 -17.944 1.00 34.97 155 ILE B O 1
ATOM 3562 N N . GLY B 1 178 ? -13.541 12.543 -19.040 1.00 35.14 156 GLY B N 1
ATOM 3563 C CA . GLY B 1 178 ? -12.957 13.735 -19.645 1.00 32.21 156 GLY B CA 1
ATOM 3564 C C . GLY B 1 178 ? -13.889 14.587 -20.488 1.00 34.67 156 GLY B C 1
ATOM 3565 O O . GLY B 1 178 ? -13.613 15.760 -20.756 1.00 35.66 156 GLY B O 1
ATOM 3566 N N . ALA B 1 179 ? -14.995 13.987 -20.913 1.00 36.13 157 ALA B N 1
ATOM 3567 C CA . ALA B 1 179 ? -15.939 14.609 -21.838 1.00 32.87 157 ALA B CA 1
ATOM 3568 C C . ALA B 1 179 ? -16.696 15.819 -21.259 1.00 33.16 157 ALA B C 1
ATOM 3569 O O . ALA B 1 179 ? -17.288 16.583 -22.000 1.00 33.35 157 ALA B O 1
ATOM 3571 N N . ALA B 1 180 ? -16.695 15.978 -19.939 1.00 32.77 158 ALA B N 1
ATOM 3572 C CA . ALA B 1 180 ? -17.307 17.144 -19.314 1.00 33.42 158 ALA B CA 1
ATOM 3573 C C . ALA B 1 180 ? -16.719 17.400 -17.918 1.00 35.91 158 ALA B C 1
ATOM 3574 O O . ALA B 1 180 ? -16.346 16.463 -17.209 1.00 37.29 158 ALA B O 1
ATOM 3576 N N . PRO B 1 181 ? -16.653 18.670 -17.504 1.00 34.98 159 PRO B N 1
ATOM 3577 C CA . PRO B 1 181 ? -16.120 18.979 -16.169 1.00 37.60 159 PRO B CA 1
ATOM 3578 C C . PRO B 1 181 ? -16.910 18.307 -15.040 1.00 35.62 159 PRO B C 1
ATOM 3579 O O . PRO B 1 181 ? -18.119 18.146 -15.148 1.00 36.40 159 PRO B O 1
ATOM 3583 N N . ARG B 1 182 ? -16.234 17.949 -13.954 1.00 37.05 160 ARG B N 1
ATOM 3584 C CA . ARG B 1 182 ? -16.888 17.241 -12.857 1.00 37.45 160 ARG B CA 1
ATOM 3585 C C . ARG B 1 182 ? -17.858 18.097 -12.034 1.00 37.81 160 ARG B C 1
ATOM 3586 O O . ARG B 1 182 ? -17.627 19.272 -11.755 1.00 39.67 160 ARG B O 1
ATOM 3594 N N . THR B 1 183 ? -18.958 17.465 -11.660 1.00 37.78 161 THR B N 1
ATOM 3595 C CA . THR B 1 183 ? -19.978 18.028 -10.805 1.00 37.58 161 THR B CA 1
ATOM 3596 C C . THR B 1 183 ? -19.429 18.180 -9.391 1.00 40.32 161 THR B C 1
ATOM 3597 O O . THR B 1 183 ? -19.038 17.199 -8.767 1.00 40.75 161 THR B O 1
ATOM 3601 N N . PRO B 1 184 ? -19.397 19.421 -8.881 1.00 43.66 162 PRO B N 1
ATOM 3602 C CA . PRO B 1 184 ? -18.915 19.705 -7.525 1.00 44.73 162 PRO B CA 1
ATOM 3603 C C . PRO B 1 184 ? -19.531 18.762 -6.503 1.00 44.86 162 PRO B C 1
ATOM 3604 O O . PRO B 1 184 ? -20.726 18.863 -6.222 1.00 44.38 162 PRO B O 1
ATOM 3608 N N . GLY B 1 185 ? -18.724 17.855 -5.960 1.00 49.89 163 GLY B N 1
ATOM 3609 C CA . GLY B 1 185 ? -19.212 16.890 -4.986 1.00 50.88 163 GLY B CA 1
ATOM 3610 C C . GLY B 1 185 ? -19.146 15.435 -5.413 1.00 50.92 163 GLY B C 1
ATOM 3611 O O . GLY B 1 185 ? -19.395 14.557 -4.599 1.00 55.17 163 GLY B O 1
ATOM 3612 N N . ARG B 1 186 ? -18.812 15.161 -6.672 1.00 49.04 164 ARG B N 1
ATOM 3613 C CA . ARG B 1 186 ? -18.852 13.784 -7.167 1.00 49.44 164 ARG B CA 1
ATOM 3614 C C . ARG B 1 186 ? -17.802 12.876 -6.515 1.00 56.13 164 ARG B C 1
ATOM 3615 O O . ARG B 1 186 ? -17.962 11.645 -6.485 1.00 55.42 164 ARG B O 1
ATOM 3623 N N . GLU B 1 187 ? -16.722 13.476 -6.012 1.00 57.97 165 GLU B N 1
ATOM 3624 C CA . GLU B 1 187 ? -15.676 12.714 -5.324 1.00 59.21 165 GLU B CA 1
ATOM 3625 C C . GLU B 1 187 ? -16.282 12.025 -4.099 1.00 61.77 165 GLU B C 1
ATOM 3626 O O . GLU B 1 187 ? -15.686 11.111 -3.525 1.00 62.23 165 GLU B O 1
ATOM 3632 N N . LYS B 1 188 ? -17.481 12.474 -3.725 1.00 60.38 166 LYS B N 1
ATOM 3633 C CA . LYS B 1 188 ? -18.239 11.931 -2.603 1.00 59.07 166 LYS B CA 1
ATOM 3634 C C . LYS B 1 188 ? -18.987 10.660 -3.019 1.00 62.82 166 LYS B C 1
ATOM 3635 O O . LYS B 1 188 ? -19.636 10.010 -2.195 1.00 60.85 166 LYS B O 1
ATOM 3641 N N . ARG B 1 189 ? -18.911 10.317 -4.302 1.00 62.00 167 ARG B N 1
ATOM 3642 C CA . ARG B 1 189 ? -19.687 9.198 -4.830 1.00 60.29 167 ARG B CA 1
ATOM 3643 C C . ARG B 1 189 ? -18.893 8.354 -5.811 1.00 58.30 167 ARG B C 1
ATOM 3644 O O . ARG B 1 189 ? -17.968 8.832 -6.471 1.00 57.90 167 ARG B O 1
ATOM 3652 N N . GLU B 1 190 ? -19.268 7.085 -5.892 1.00 59.46 168 GLU B N 1
ATOM 3653 C CA . GLU B 1 190 ? -18.643 6.171 -6.830 1.00 59.27 168 GLU B CA 1
ATOM 3654 C C . GLU B 1 190 ? -19.661 5.654 -7.840 1.00 54.15 168 GLU B C 1
ATOM 3655 O O . GLU B 1 190 ? -20.690 6.290 -8.085 1.00 53.24 168 GLU B O 1
ATOM 3661 N N . GLY B 1 191 ? -19.381 4.492 -8.414 1.00 48.67 169 GLY B N 1
ATOM 3662 C CA . GLY B 1 191 ? -20.164 4.018 -9.530 1.00 39.85 169 GLY B CA 1
ATOM 3663 C C . GLY B 1 191 ? -19.606 4.632 -10.790 1.00 34.48 169 GLY B C 1
ATOM 3664 O O . GLY B 1 191 ? -18.612 5.352 -10.733 1.00 37.38 169 GLY B O 1
ATOM 3665 N N . THR B 1 192 ? -20.273 4.378 -11.912 1.00 31.51 170 THR B N 1
ATOM 3666 C CA . THR B 1 192 ? -19.765 4.727 -13.238 1.00 28.27 170 THR B CA 1
ATOM 3667 C C . THR B 1 192 ? -20.422 5.959 -13.876 1.00 29.34 170 THR B C 1
ATOM 3668 O O . THR B 1 192 ? -20.067 6.327 -14.983 1.00 29.63 170 THR B O 1
ATOM 3672 N N . ALA B 1 193 ? -21.381 6.585 -13.207 1.00 27.64 171 ALA B N 1
ATOM 3673 C CA . ALA B 1 193 ? -22.154 7.654 -13.838 1.00 27.46 171 ALA B CA 1
ATOM 3674 C C . ALA B 1 193 ? -21.281 8.704 -14.541 1.00 27.96 171 ALA B C 1
ATOM 3675 O O . ALA B 1 193 ? -21.626 9.187 -15.636 1.00 25.13 171 ALA B O 1
ATOM 3677 N N . GLU B 1 194 ? -20.126 9.015 -13.948 1.00 29.18 172 GLU B N 1
ATOM 3678 C CA . GLU B 1 194 ? -19.254 10.082 -14.463 1.00 28.67 172 GLU B CA 1
ATOM 3679 C C . GLU B 1 194 ? -18.567 9.730 -15.764 1.00 28.90 172 GLU B C 1
ATOM 3680 O O . GLU B 1 194 ? -17.966 10.590 -16.413 1.00 27.45 172 GLU B O 1
ATOM 3686 N N . LEU B 1 195 ? -18.641 8.457 -16.131 1.00 28.40 173 LEU B N 1
ATOM 3687 C CA . LEU B 1 195 ? -17.959 7.957 -17.321 1.00 28.67 173 LEU B CA 1
ATOM 3688 C C . LEU B 1 195 ? -18.875 8.031 -18.545 1.00 29.15 173 LEU B C 1
ATOM 3689 O O . LEU B 1 195 ? -18.415 7.897 -19.692 1.00 27.98 173 LEU B O 1
ATOM 3694 N N . GLY B 1 196 ? -20.174 8.236 -18.296 1.00 28.28 174 GLY B N 1
ATOM 3695 C CA . GLY B 1 196 ? -21.155 8.252 -19.363 1.00 27.45 174 GLY B CA 1
ATOM 3696 C C . GLY B 1 196 ? -21.845 6.908 -19.622 1.00 27.13 174 GLY B C 1
ATOM 3697 O O . GLY B 1 196 ? -22.432 6.700 -20.679 1.00 25.78 174 GLY B O 1
ATOM 3698 N N . TYR B 1 197 ? -21.787 5.996 -18.656 1.00 25.74 175 TYR B N 1
ATOM 3699 C CA . TYR B 1 197 ? -22.648 4.825 -18.685 1.00 25.60 175 TYR B CA 1
ATOM 3700 C C . TYR B 1 197 ? -23.134 4.507 -17.281 1.00 26.08 175 TYR B C 1
ATOM 3701 O O . TYR B 1 197 ? -22.497 4.884 -16.292 1.00 24.91 175 TYR B O 1
ATOM 3710 N N . LEU B 1 198 ? -24.279 3.836 -17.191 1.00 23.52 176 LEU B N 1
ATOM 3711 C CA . LEU B 1 198 ? -24.948 3.700 -15.906 1.00 25.59 176 LEU B CA 1
ATOM 3712 C C . LEU B 1 198 ? -25.813 2.476 -15.918 1.00 25.94 176 LEU B C 1
ATOM 3713 O O . LEU B 1 198 ? -26.645 2.316 -16.814 1.00 24.17 176 LEU B O 1
ATOM 3718 N N . HIS B 1 199 ? -25.636 1.633 -14.909 1.00 25.48 177 HIS B N 1
ATOM 3719 C CA . HIS B 1 199 ? -26.525 0.501 -14.689 1.00 26.79 177 HIS B CA 1
ATOM 3720 C C . HIS B 1 199 ? -27.732 1.062 -13.956 1.00 26.89 177 HIS B C 1
ATOM 3721 O O . HIS B 1 199 ? -27.645 1.426 -12.782 1.00 26.37 177 HIS B O 1
ATOM 3728 N N . CYS B 1 200 ? -28.854 1.153 -14.660 1.00 25.69 178 CYS B N 1
ATOM 3729 C CA . CYS B 1 200 ? -29.999 1.896 -14.154 1.00 23.55 178 CYS B CA 1
ATOM 3730 C C . CYS B 1 200 ? -30.911 1.089 -13.246 1.00 26.56 178 CYS B C 1
ATOM 3731 O O . CYS B 1 200 ? -31.653 1.660 -12.446 1.00 27.28 178 CYS B O 1
ATOM 3734 N N . GLY B 1 201 ? -30.864 -0.239 -13.368 1.00 25.55 179 GLY B N 1
ATOM 3735 C CA . GLY B 1 201 ? -31.787 -1.091 -12.637 1.00 25.60 179 GLY B CA 1
ATOM 3736 C C . GLY B 1 201 ? -31.919 -2.457 -13.278 1.00 25.52 179 GLY B C 1
ATOM 3737 O O . GLY B 1 201 ? -31.137 -2.813 -14.163 1.00 24.96 179 GLY B O 1
ATOM 3738 N N . PRO B 1 202 ? -32.912 -3.236 -12.839 1.00 25.19 180 PRO B N 1
ATOM 3739 C CA . PRO B 1 202 ? -33.058 -4.585 -13.390 1.00 25.98 180 PRO B CA 1
ATOM 3740 C C . PRO B 1 202 ? -33.605 -4.518 -14.813 1.00 26.82 180 PRO B C 1
ATOM 3741 O O . PRO B 1 202 ? -33.765 -3.447 -15.379 1.00 25.40 180 PRO B O 1
ATOM 3745 N N . SER B 1 203 ? -33.937 -5.664 -15.380 1.00 27.27 181 SER B N 1
ATOM 3746 C CA . SER B 1 203 ? -34.326 -5.713 -16.778 1.00 26.79 181 SER B CA 1
ATOM 3747 C C . SER B 1 203 ? -35.367 -4.626 -17.181 1.00 25.99 181 SER B C 1
ATOM 3748 O O . SER B 1 203 ? -36.381 -4.418 -16.493 1.00 24.18 181 SER B O 1
ATOM 3751 N N . GLY B 1 204 ? -35.094 -3.933 -18.288 1.00 25.17 182 GLY B N 1
ATOM 3752 C CA . GLY B 1 204 ? -35.981 -2.902 -18.812 1.00 23.10 182 GLY B CA 1
ATOM 3753 C C . GLY B 1 204 ? -35.596 -1.485 -18.399 1.00 24.89 182 GLY B C 1
ATOM 3754 O O . GLY B 1 204 ? -36.018 -0.508 -19.022 1.00 25.12 182 GLY B O 1
ATOM 3755 N N . ALA B 1 205 ? -34.787 -1.366 -17.349 1.00 24.59 183 ALA B N 1
ATOM 3756 C CA . ALA B 1 205 ? -34.516 -0.074 -16.728 1.00 23.79 183 ALA B CA 1
ATOM 3757 C C . ALA B 1 205 ? -33.705 0.845 -17.646 1.00 25.29 183 ALA B C 1
ATOM 3758 O O . ALA B 1 205 ? -33.908 2.076 -17.638 1.00 20.95 183 ALA B O 1
ATOM 3760 N N . GLY B 1 206 ? -32.787 0.254 -18.417 1.00 21.90 184 GLY B N 1
ATOM 3761 C CA . GLY B 1 206 ? -31.982 1.004 -19.364 1.00 21.51 184 GLY B CA 1
ATOM 3762 C C . GLY B 1 206 ? -32.863 1.623 -20.448 1.00 23.91 184 GLY B C 1
ATOM 3763 O O . GLY B 1 206 ? -32.742 2.808 -20.752 1.00 19.31 184 GLY B O 1
ATOM 3764 N N . HIS B 1 207 ? -33.748 0.812 -21.035 1.00 23.15 185 HIS B N 1
ATOM 3765 C CA . HIS B 1 207 ? -34.654 1.303 -22.068 1.00 23.35 185 HIS B CA 1
ATOM 3766 C C . HIS B 1 207 ? -35.713 2.223 -21.472 1.00 22.40 185 HIS B C 1
ATOM 3767 O O . HIS B 1 207 ? -36.175 3.127 -22.144 1.00 20.77 185 HIS B O 1
ATOM 3774 N N . PHE B 1 208 ? -36.089 1.998 -20.217 1.00 21.49 186 PHE B N 1
ATOM 3775 C CA . PHE B 1 208 ? -37.037 2.895 -19.561 1.00 21.82 186 PHE B CA 1
ATOM 3776 C C . PHE B 1 208 ? -36.432 4.303 -19.448 1.00 22.16 186 PHE B C 1
ATOM 3777 O O . PHE B 1 208 ? -37.063 5.305 -19.794 1.00 21.89 186 PHE B O 1
ATOM 3785 N N . VAL B 1 209 ? -35.196 4.372 -18.981 1.00 22.11 187 VAL B N 1
ATOM 3786 C CA . VAL B 1 209 ? -34.541 5.655 -18.843 1.00 21.68 187 VAL B CA 1
ATOM 3787 C C . VAL B 1 209 ? -34.222 6.291 -20.195 1.00 21.89 187 VAL B C 1
ATOM 3788 O O . VAL B 1 209 ? -34.311 7.508 -20.338 1.00 23.84 187 VAL B O 1
ATOM 3792 N N . LYS B 1 210 ? -33.860 5.491 -21.192 1.00 21.52 188 LYS B N 1
ATOM 3793 C CA . LYS B 1 210 ? -33.557 6.050 -22.514 1.00 22.61 188 LYS B CA 1
ATOM 3794 C C . LYS B 1 210 ? -34.819 6.657 -23.146 1.00 21.82 188 LYS B C 1
ATOM 3795 O O . LYS B 1 210 ? -34.771 7.694 -23.815 1.00 21.21 188 LYS B O 1
ATOM 3809 N N . VAL B 1 212 ? -37.340 8.125 -21.620 1.00 18.71 190 VAL B N 1
ATOM 3810 C CA . VAL B 1 212 ? -37.670 9.392 -20.988 1.00 21.39 190 VAL B CA 1
ATOM 3811 C C . VAL B 1 212 ? -36.671 10.468 -21.450 1.00 21.85 190 VAL B C 1
ATOM 3812 O O . VAL B 1 212 ? -37.055 11.602 -21.713 1.00 21.36 190 VAL B O 1
ATOM 3816 N N . HIS B 1 213 ? -35.403 10.083 -21.573 1.00 20.78 191 HIS B N 1
ATOM 3817 C CA . HIS B 1 213 ? -34.390 10.904 -22.220 1.00 20.59 191 HIS B CA 1
ATOM 3818 C C . HIS B 1 213 ? -34.881 11.441 -23.554 1.00 20.18 191 HIS B C 1
ATOM 3819 O O . HIS B 1 213 ? -34.717 12.614 -23.847 1.00 18.35 191 HIS B O 1
ATOM 3826 N N . ASN B 1 214 ? -35.498 10.582 -24.357 1.00 20.50 192 ASN B N 1
ATOM 3827 C CA . ASN B 1 214 ? -36.031 11.001 -25.646 1.00 20.86 192 ASN B CA 1
ATOM 3828 C C . ASN B 1 214 ? -37.246 11.919 -25.497 1.00 21.38 192 ASN B C 1
ATOM 3829 O O . ASN B 1 214 ? -37.437 12.822 -26.299 1.00 21.33 192 ASN B O 1
ATOM 3834 N N . GLY B 1 215 ? -38.069 11.660 -24.482 1.00 20.81 193 GLY B N 1
ATOM 3835 C CA . GLY B 1 215 ? -39.237 12.474 -24.217 1.00 20.49 193 GLY B CA 1
ATOM 3836 C C . GLY B 1 215 ? -38.770 13.872 -23.840 1.00 20.15 193 GLY B C 1
ATOM 3837 O O . GLY B 1 215 ? -39.288 14.852 -24.341 1.00 18.29 193 GLY B O 1
ATOM 3838 N N . ILE B 1 216 ? -37.780 13.943 -22.956 1.00 19.00 194 ILE B N 1
ATOM 3839 C CA . ILE B 1 216 ? -37.183 15.203 -22.560 1.00 19.50 194 ILE B CA 1
ATOM 3840 C C . ILE B 1 216 ? -36.609 15.925 -23.784 1.00 19.71 194 ILE B C 1
ATOM 3841 O O . ILE B 1 216 ? -36.824 17.125 -23.981 1.00 18.53 194 ILE B O 1
ATOM 3846 N N . GLU B 1 217 ? -35.923 15.166 -24.625 1.00 19.09 195 GLU B N 1
ATOM 3847 C CA . GLU B 1 217 ? -35.342 15.702 -25.835 1.00 20.56 195 GLU B CA 1
ATOM 3848 C C . GLU B 1 217 ? -36.390 16.365 -26.724 1.00 18.36 195 GLU B C 1
ATOM 3849 O O . GLU B 1 217 ? -36.116 17.385 -27.317 1.00 17.12 195 GLU B O 1
ATOM 3855 N N . TYR B 1 218 ? -37.583 15.790 -26.790 1.00 19.92 196 TYR B N 1
ATOM 3856 C CA . TYR B 1 218 ? -38.674 16.358 -27.574 1.00 20.62 196 TYR B CA 1
ATOM 3857 C C . TYR B 1 218 ? -39.089 17.709 -26.971 1.00 18.74 196 TYR B C 1
ATOM 3858 O O . TYR B 1 218 ? -39.267 18.685 -27.695 1.00 18.64 196 TYR B O 1
ATOM 3867 N N . GLY B 1 219 ? -39.277 17.731 -25.648 1.00 17.87 197 GLY B N 1
ATOM 3868 C CA . GLY B 1 219 ? -39.621 18.934 -24.918 1.00 16.93 197 GLY B CA 1
ATOM 3869 C C . GLY B 1 219 ? -38.585 20.036 -25.112 1.00 17.46 197 GLY B C 1
ATOM 3870 O O . GLY B 1 219 ? -38.945 21.195 -25.314 1.00 16.93 197 GLY B O 1
ATOM 3871 N N . LEU B 1 220 ? -37.300 19.677 -25.064 1.00 17.94 198 LEU B N 1
ATOM 3872 C CA . LEU B 1 220 ? -36.223 20.656 -25.216 1.00 18.68 198 LEU B CA 1
ATOM 3873 C C . LEU B 1 220 ? -36.207 21.252 -26.615 1.00 18.58 198 LEU B C 1
ATOM 3874 O O . LEU B 1 220 ? -36.114 22.460 -26.754 1.00 17.67 198 LEU B O 1
ATOM 3887 N N . ALA B 1 222 ? -38.740 21.354 -28.775 1.00 18.31 200 ALA B N 1
ATOM 3888 C CA . ALA B 1 222 ? -39.945 22.171 -28.847 1.00 18.42 200 ALA B CA 1
ATOM 3889 C C . ALA B 1 222 ? -39.801 23.551 -28.171 1.00 18.36 200 ALA B C 1
ATOM 3890 O O . ALA B 1 222 ? -40.326 24.540 -28.673 1.00 20.06 200 ALA B O 1
ATOM 3892 N N . ALA B 1 223 ? -39.104 23.629 -27.043 1.00 16.96 201 ALA B N 1
ATOM 3893 C CA . ALA B 1 223 ? -38.897 24.926 -26.390 1.00 17.80 201 ALA B CA 1
ATOM 3894 C C . ALA B 1 223 ? -38.069 25.871 -27.273 1.00 18.99 201 ALA B C 1
ATOM 3895 O O . ALA B 1 223 ? -38.413 27.047 -27.454 1.00 17.37 201 ALA B O 1
ATOM 3897 N N . TYR B 1 224 ? -36.965 25.361 -27.811 1.00 17.71 202 TYR B N 1
ATOM 3898 C CA . TYR B 1 224 ? -36.132 26.174 -28.684 1.00 19.05 202 TYR B CA 1
ATOM 3899 C C . TYR B 1 224 ? -36.892 26.591 -29.937 1.00 19.75 202 TYR B C 1
ATOM 3900 O O . TYR B 1 224 ? -36.869 27.759 -30.352 1.00 20.84 202 TYR B O 1
ATOM 3909 N N . ALA B 1 225 ? -37.563 25.619 -30.541 1.00 20.28 203 ALA B N 1
ATOM 3910 C CA . ALA B 1 225 ? -38.252 25.818 -31.801 1.00 20.55 203 ALA B CA 1
ATOM 3911 C C . ALA B 1 225 ? -39.347 26.874 -31.653 1.00 19.29 203 ALA B C 1
ATOM 3912 O O . ALA B 1 225 ? -39.444 27.776 -32.479 1.00 22.45 203 ALA B O 1
ATOM 3914 N N . GLU B 1 226 ? -40.164 26.763 -30.607 1.00 18.57 204 GLU B N 1
ATOM 3915 C CA . GLU B 1 226 ? -41.266 27.697 -30.368 1.00 18.83 204 GLU B CA 1
ATOM 3916 C C . GLU B 1 226 ? -40.721 29.107 -30.130 1.00 19.71 204 GLU B C 1
ATOM 3917 O O . GLU B 1 226 ? -41.267 30.085 -30.650 1.00 19.51 204 GLU B O 1
ATOM 3923 N N . GLY B 1 227 ? -39.642 29.201 -29.357 1.00 19.06 205 GLY B N 1
ATOM 3924 C CA . GLY B 1 227 ? -39.057 30.488 -29.033 1.00 19.57 205 GLY B CA 1
ATOM 3925 C C . GLY B 1 227 ? -38.441 31.138 -30.257 1.00 20.53 205 GLY B C 1
ATOM 3926 O O . GLY B 1 227 ? -38.652 32.327 -30.510 1.00 19.78 205 GLY B O 1
ATOM 3927 N N . LEU B 1 228 ? -37.670 30.358 -31.010 1.00 20.22 206 LEU B N 1
ATOM 3928 C CA . LEU B 1 228 ? -37.126 30.830 -32.279 1.00 20.87 206 LEU B CA 1
ATOM 3929 C C . LEU B 1 228 ? -38.251 31.232 -33.239 1.00 19.62 206 LEU B C 1
ATOM 3930 O O . LEU B 1 228 ? -38.098 32.172 -34.000 1.00 21.43 206 LEU B O 1
ATOM 3935 N N . ASN B 1 229 ? -39.390 30.552 -33.175 1.00 19.44 207 ASN B N 1
ATOM 3936 C CA . ASN B 1 229 ? -40.523 30.897 -34.029 1.00 19.42 207 ASN B CA 1
ATOM 3937 C C . ASN B 1 229 ? -41.114 32.269 -33.659 1.00 19.71 207 ASN B C 1
ATOM 3938 O O . ASN B 1 229 ? -41.535 33.040 -34.527 1.00 19.17 207 ASN B O 1
ATOM 3943 N N . ILE B 1 230 ? -41.148 32.560 -32.361 1.00 18.79 208 ILE B N 1
ATOM 3944 C CA . ILE B 1 230 ? -41.553 33.883 -31.874 1.00 19.99 208 ILE B CA 1
ATOM 3945 C C . ILE B 1 230 ? -40.591 34.992 -32.391 1.00 20.33 208 ILE B C 1
ATOM 3946 O O . ILE B 1 230 ? -41.035 36.047 -32.881 1.00 19.72 208 ILE B O 1
ATOM 3951 N N . LEU B 1 231 ? -39.288 34.747 -32.286 1.00 18.94 209 LEU B N 1
ATOM 3952 C CA . LEU B 1 231 ? -38.286 35.666 -32.831 1.00 19.70 209 LEU B CA 1
ATOM 3953 C C . LEU B 1 231 ? -38.461 35.834 -34.339 1.00 20.65 209 LEU B C 1
ATOM 3954 O O . LEU B 1 231 ? -38.325 36.918 -34.855 1.00 20.97 209 LEU B O 1
ATOM 3959 N N . HIS B 1 232 ? -38.784 34.740 -35.024 1.00 20.60 210 HIS B N 1
ATOM 3960 C CA . HIS B 1 232 ? -38.933 34.701 -36.474 1.00 22.49 210 HIS B CA 1
ATOM 3961 C C . HIS B 1 232 ? -40.115 35.558 -36.926 1.00 22.86 210 HIS B C 1
ATOM 3962 O O . HIS B 1 232 ? -40.143 36.063 -38.032 1.00 26.05 210 HIS B O 1
ATOM 3969 N N . HIS B 1 233 ? -41.088 35.716 -36.043 1.00 22.12 211 HIS B N 1
ATOM 3970 C CA . HIS B 1 233 ? -42.308 36.449 -36.335 1.00 23.70 211 HIS B CA 1
ATOM 3971 C C . HIS B 1 233 ? -42.296 37.852 -35.711 1.00 22.99 211 HIS B C 1
ATOM 3972 O O . HIS B 1 233 ? -43.329 38.511 -35.663 1.00 21.59 211 HIS B O 1
ATOM 3979 N N . ALA B 1 234 ? -41.134 38.288 -35.220 1.00 22.41 212 ALA B N 1
ATOM 3980 C CA . ALA B 1 234 ? -41.027 39.561 -34.515 1.00 23.22 212 ALA B CA 1
ATOM 3981 C C . ALA B 1 234 ? -41.171 40.718 -35.513 1.00 26.16 212 ALA B C 1
ATOM 3982 O O . ALA B 1 234 ? -41.226 41.867 -35.121 1.00 22.71 212 ALA B O 1
ATOM 3984 N N . ASN B 1 235 ? -41.247 40.397 -36.804 1.00 25.59 213 ASN B N 1
ATOM 3985 C CA . ASN B 1 235 ? -41.513 41.411 -37.822 1.00 27.12 213 ASN B CA 1
ATOM 3986 C C . ASN B 1 235 ? -42.946 41.354 -38.361 1.00 29.75 213 ASN B C 1
ATOM 3987 O O . ASN B 1 235 ? -43.218 41.861 -39.461 1.00 29.60 213 ASN B O 1
ATOM 3992 N N . ALA B 1 236 ? -43.853 40.734 -37.600 1.00 27.60 214 ALA B N 1
ATOM 3993 C CA . ALA B 1 236 ? -45.262 40.611 -37.999 1.00 27.48 214 ALA B CA 1
ATOM 3994 C C . ALA B 1 236 ? -45.950 41.959 -38.323 1.00 30.72 214 ALA B C 1
ATOM 3995 O O . ALA B 1 236 ? -46.922 41.979 -39.071 1.00 30.32 214 ALA B O 1
ATOM 3997 N N . GLY B 1 237 ? -45.443 43.069 -37.773 1.00 29.89 215 GLY B N 1
ATOM 3998 C CA . GLY B 1 237 ? -46.068 44.386 -37.923 1.00 33.37 215 GLY B CA 1
ATOM 3999 C C . GLY B 1 237 ? -45.810 45.172 -39.215 1.00 35.66 215 GLY B C 1
ATOM 4000 O O . GLY B 1 237 ? -44.901 44.861 -40.013 1.00 39.08 215 GLY B O 1
ATOM 4001 N N . PRO B 1 249 ? -56.643 42.544 -36.454 1.00 57.82 227 PRO B N 1
ATOM 4002 C CA . PRO B 1 249 ? -55.681 42.266 -35.381 1.00 56.18 227 PRO B CA 1
ATOM 4003 C C . PRO B 1 249 ? -54.370 43.084 -35.460 1.00 55.46 227 PRO B C 1
ATOM 4004 O O . PRO B 1 249 ? -54.142 43.826 -36.414 1.00 55.67 227 PRO B O 1
ATOM 4008 N N . LEU B 1 250 ? -53.515 42.905 -34.471 1.00 55.45 228 LEU B N 1
ATOM 4009 C CA . LEU B 1 250 ? -52.263 43.634 -34.282 1.00 48.20 228 LEU B CA 1
ATOM 4010 C C . LEU B 1 250 ? -52.464 45.093 -33.925 1.00 47.26 228 LEU B C 1
ATOM 4011 O O . LEU B 1 250 ? -52.645 45.930 -34.761 1.00 48.10 228 LEU B O 1
ATOM 4016 N N . ARG B 1 251 ? -52.422 45.347 -32.634 1.00 20.00 229 ARG B N 1
ATOM 4017 C CA . ARG B 1 251 ? -52.819 46.594 -32.041 1.00 20.00 229 ARG B CA 1
ATOM 4018 C C . ARG B 1 251 ? -51.809 47.659 -32.276 1.00 20.00 229 ARG B C 1
ATOM 4019 O O . ARG B 1 251 ? -52.150 48.788 -32.554 1.00 50.08 229 ARG B O 1
ATOM 4027 N N . ASN B 1 252 ? -50.555 47.299 -32.140 1.00 46.01 230 ASN B N 1
ATOM 4028 C CA . ASN B 1 252 ? -49.475 48.221 -32.378 1.00 43.39 230 ASN B CA 1
ATOM 4029 C C . ASN B 1 252 ? -48.474 47.567 -33.287 1.00 40.20 230 ASN B C 1
ATOM 4030 O O . ASN B 1 252 ? -47.569 46.947 -32.822 1.00 36.84 230 ASN B O 1
ATOM 4035 N N . PRO B 1 253 ? -48.646 47.692 -34.581 1.00 41.16 231 PRO B N 1
ATOM 4036 C CA . PRO B 1 253 ? -47.699 47.096 -35.530 1.00 38.42 231 PRO B CA 1
ATOM 4037 C C . PRO B 1 253 ? -46.246 47.563 -35.302 1.00 37.81 231 PRO B C 1
ATOM 4038 O O . PRO B 1 253 ? -45.342 46.744 -35.511 1.00 37.55 231 PRO B O 1
ATOM 4042 N N . ASP B 1 254 ? -46.029 48.805 -34.852 1.00 38.02 232 ASP B N 1
ATOM 4043 C CA . ASP B 1 254 ? -44.680 49.306 -34.524 1.00 37.56 232 ASP B CA 1
ATOM 4044 C C . ASP B 1 254 ? -43.941 48.487 -33.466 1.00 32.87 232 ASP B C 1
ATOM 4045 O O . ASP B 1 254 ? -42.719 48.559 -33.366 1.00 30.69 232 ASP B O 1
ATOM 4050 N N . PHE B 1 255 ? -44.676 47.735 -32.653 1.00 31.94 233 PHE B N 1
ATOM 4051 C CA . PHE B 1 255 ? -44.040 46.883 -31.650 1.00 30.39 233 PHE B CA 1
ATOM 4052 C C . PHE B 1 255 ? -43.565 45.523 -32.234 1.00 28.78 233 PHE B C 1
ATOM 4053 O O . PHE B 1 255 ? -42.999 44.679 -31.534 1.00 27.10 233 PHE B O 1
ATOM 4061 N N . TYR B 1 256 ? -43.812 45.306 -33.518 1.00 28.20 234 TYR B N 1
ATOM 4062 C CA . TYR B 1 256 ? -43.356 44.075 -34.165 1.00 26.68 234 TYR B CA 1
ATOM 4063 C C . TYR B 1 256 ? -42.734 44.351 -35.534 1.00 26.51 234 TYR B C 1
ATOM 4064 O O . TYR B 1 256 ? -43.249 43.937 -36.563 1.00 29.00 234 TYR B O 1
ATOM 4073 N N . ARG B 1 257 ? -41.616 45.057 -35.542 1.00 26.21 235 ARG B N 1
ATOM 4074 C CA . ARG B 1 257 ? -40.927 45.348 -36.790 1.00 28.11 235 ARG B CA 1
ATOM 4075 C C . ARG B 1 257 ? -39.457 45.000 -36.671 1.00 27.33 235 ARG B C 1
ATOM 4076 O O . ARG B 1 257 ? -38.599 45.633 -37.282 1.00 29.91 235 ARG B O 1
ATOM 4084 N N . TYR B 1 258 ? -39.160 43.990 -35.871 1.00 24.88 236 TYR B N 1
ATOM 4085 C CA . TYR B 1 258 ? -37.784 43.544 -35.741 1.00 24.79 236 TYR B CA 1
ATOM 4086 C C . TYR B 1 258 ? -37.498 42.468 -36.790 1.00 25.21 236 TYR B C 1
ATOM 4087 O O . TYR B 1 258 ? -38.219 41.481 -36.871 1.00 27.03 236 TYR B O 1
ATOM 4096 N N . ASP B 1 259 ? -36.479 42.689 -37.616 1.00 24.22 237 ASP B N 1
ATOM 4097 C CA . ASP B 1 259 ? -35.922 41.649 -38.474 1.00 26.46 237 ASP B CA 1
ATOM 4098 C C . ASP B 1 259 ? -34.716 41.050 -37.754 1.00 25.92 237 ASP B C 1
ATOM 4099 O O . ASP B 1 259 ? -33.605 41.600 -37.824 1.00 21.72 237 ASP B O 1
ATOM 4104 N N . LEU B 1 260 ? -34.933 39.938 -37.047 1.00 23.11 238 LEU B N 1
ATOM 4105 C CA . LEU B 1 260 ? -33.903 39.418 -36.174 1.00 23.14 238 LEU B CA 1
ATOM 4106 C C . LEU B 1 260 ? -33.083 38.382 -36.900 1.00 25.23 238 LEU B C 1
ATOM 4107 O O . LEU B 1 260 ? -33.592 37.666 -37.753 1.00 24.96 238 LEU B O 1
ATOM 4112 N N . ASP B 1 261 ? -31.802 38.326 -36.563 1.00 27.76 239 ASP B N 1
ATOM 4113 C CA . ASP B 1 261 ? -30.893 37.361 -37.152 1.00 26.89 239 ASP B CA 1
ATOM 4114 C C . ASP B 1 261 ? -30.802 36.119 -36.258 1.00 26.27 239 ASP B C 1
ATOM 4115 O O . ASP B 1 261 ? -30.028 36.081 -35.294 1.00 25.27 239 ASP B O 1
ATOM 4120 N N . LEU B 1 262 ? -31.604 35.109 -36.582 1.00 23.61 240 LEU B N 1
ATOM 4121 C CA . LEU B 1 262 ? -31.701 33.910 -35.756 1.00 24.85 240 LEU B CA 1
ATOM 4122 C C . LEU B 1 262 ? -30.391 33.119 -35.702 1.00 26.33 240 LEU B C 1
ATOM 4123 O O . LEU B 1 262 ? -30.083 32.467 -34.688 1.00 26.66 240 LEU B O 1
ATOM 4128 N N . ALA B 1 263 ? -29.608 33.168 -36.779 1.00 25.72 241 ALA B N 1
ATOM 4129 C CA . ALA B 1 263 ? -28.310 32.503 -36.742 1.00 26.27 241 ALA B CA 1
ATOM 4130 C C . ALA B 1 263 ? -27.448 33.161 -35.682 1.00 24.71 241 ALA B C 1
ATOM 4131 O O . ALA B 1 263 ? -26.913 32.481 -34.809 1.00 26.43 241 ALA B O 1
ATOM 4133 N N . ASP B 1 264 ? -27.345 34.486 -35.722 1.00 25.99 242 ASP B N 1
ATOM 4134 C CA . ASP B 1 264 ? -26.515 35.196 -34.741 1.00 27.29 242 ASP B CA 1
ATOM 4135 C C . ASP B 1 264 ? -26.997 35.017 -33.315 1.00 25.50 242 ASP B C 1
ATOM 4136 O O . ASP B 1 264 ? -26.185 34.848 -32.398 1.00 24.64 242 ASP B O 1
ATOM 4141 N N . ILE B 1 265 ? -28.315 35.068 -33.126 1.00 23.97 243 ILE B N 1
ATOM 4142 C CA . ILE B 1 265 ? -28.880 34.986 -31.786 1.00 22.56 243 ILE B CA 1
ATOM 4143 C C . ILE B 1 265 ? -28.610 33.634 -31.118 1.00 23.29 243 ILE B C 1
ATOM 4144 O O . ILE B 1 265 ? -28.190 33.595 -29.953 1.00 22.05 243 ILE B O 1
ATOM 4149 N N . THR B 1 266 ? -28.852 32.535 -31.835 1.00 21.48 244 THR B N 1
ATOM 4150 C CA . THR B 1 266 ? -28.491 31.231 -31.301 1.00 22.42 244 THR B CA 1
ATOM 4151 C C . THR B 1 266 ? -26.990 31.148 -31.039 1.00 22.95 244 THR B C 1
ATOM 4152 O O . THR B 1 266 ? -26.572 30.593 -30.012 1.00 22.15 244 THR B O 1
ATOM 4156 N N . GLU B 1 267 ? -26.170 31.693 -31.944 1.00 23.54 245 GLU B N 1
ATOM 4157 C CA . GLU B 1 267 ? -24.723 31.697 -31.688 1.00 23.29 245 GLU B CA 1
ATOM 4158 C C . GLU B 1 267 ? -24.405 32.420 -30.375 1.00 24.67 245 GLU B C 1
ATOM 4159 O O . GLU B 1 267 ? -23.704 31.873 -29.532 1.00 23.06 245 GLU B O 1
ATOM 4165 N N . VAL B 1 268 ? -24.939 33.638 -30.191 1.00 23.12 246 VAL B N 1
ATOM 4166 C CA . VAL B 1 268 ? -24.649 34.417 -28.979 1.00 22.18 246 VAL B CA 1
ATOM 4167 C C . VAL B 1 268 ? -25.111 33.749 -27.682 1.00 21.94 246 VAL B C 1
ATOM 4168 O O . VAL B 1 268 ? -24.472 33.908 -26.630 1.00 21.32 246 VAL B O 1
ATOM 4172 N N . TRP B 1 269 ? -26.214 33.004 -27.751 1.00 20.79 247 TRP B N 1
ATOM 4173 C CA . TRP B 1 269 ? -26.673 32.238 -26.588 1.00 23.24 247 TRP B CA 1
ATOM 4174 C C . TRP B 1 269 ? -25.735 31.093 -26.141 1.00 24.26 247 TRP B C 1
ATOM 4175 O O . TRP B 1 269 ? -25.845 30.632 -25.011 1.00 23.99 247 TRP B O 1
ATOM 4186 N N . ARG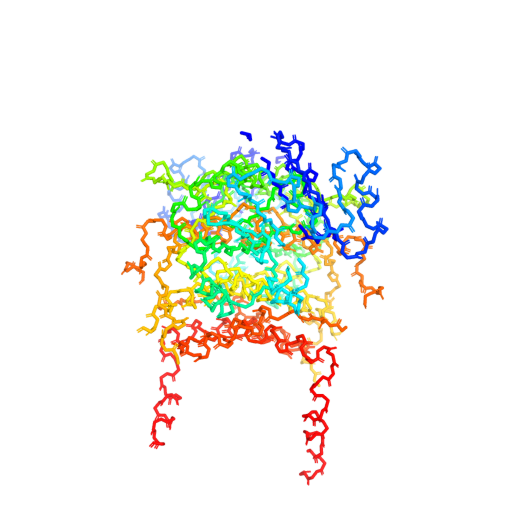 B 1 270 ? -24.816 30.654 -27.003 1.00 23.80 248 ARG B N 1
ATOM 4187 C CA . ARG B 1 270 ? -23.902 29.558 -26.648 1.00 25.38 248 ARG B CA 1
ATOM 4188 C C . ARG B 1 270 ? -22.888 29.958 -25.580 1.00 27.37 248 ARG B C 1
ATOM 4189 O O . ARG B 1 270 ? -22.306 29.089 -24.928 1.00 28.97 248 ARG B O 1
ATOM 4197 N N . ARG B 1 271 ? -22.688 31.265 -25.385 1.00 28.19 249 ARG B N 1
ATOM 4198 C CA . ARG B 1 271 ? -21.736 31.748 -24.384 1.00 25.37 249 ARG B CA 1
ATOM 4199 C C . ARG B 1 271 ? -22.359 32.705 -23.357 1.00 27.41 249 ARG B C 1
ATOM 4200 O O . ARG B 1 271 ? -22.818 33.810 -23.677 1.00 26.58 249 ARG B O 1
ATOM 4208 N N . GLY B 1 272 ? -22.384 32.261 -22.110 1.00 28.23 250 GLY B N 1
ATOM 4209 C CA . GLY B 1 272 ? -22.896 33.078 -21.037 1.00 27.42 250 GLY B CA 1
ATOM 4210 C C . GLY B 1 272 ? -24.391 33.058 -20.751 1.00 28.99 250 GLY B C 1
ATOM 4211 O O . GLY B 1 272 ? -24.821 33.706 -19.787 1.00 30.49 250 GLY B O 1
ATOM 4212 N N . SER B 1 273 ? -25.199 32.353 -21.547 1.00 27.32 251 SER B N 1
ATOM 4213 C CA . SER B 1 273 ? -26.643 32.360 -21.277 1.00 26.63 251 SER B CA 1
ATOM 4214 C C . SER B 1 273 ? -27.060 31.132 -20.483 1.00 26.85 251 SER B C 1
ATOM 4215 O O . SER B 1 273 ? -26.282 30.200 -20.308 1.00 26.02 251 SER B O 1
ATOM 4218 N N . VAL B 1 274 ? -28.295 31.134 -20.003 1.00 26.37 252 VAL B N 1
ATOM 4219 C CA . VAL B 1 274 ? -28.770 30.046 -19.165 1.00 24.79 252 VAL B CA 1
ATOM 4220 C C . VAL B 1 274 ? -29.109 28.832 -20.041 1.00 24.61 252 VAL B C 1
ATOM 4221 O O . VAL B 1 274 ? -29.180 27.687 -19.563 1.00 24.47 252 VAL B O 1
ATOM 4225 N N . ILE B 1 275 ? -29.265 29.064 -21.335 1.00 21.67 253 ILE B N 1
ATOM 4226 C CA . ILE B 1 275 ? -29.832 28.028 -22.185 1.00 22.51 253 ILE B CA 1
ATOM 4227 C C . ILE B 1 275 ? -28.844 27.406 -23.176 1.00 21.93 253 ILE B C 1
ATOM 4228 O O . ILE B 1 275 ? -29.247 26.889 -24.216 1.00 21.32 253 ILE B O 1
ATOM 4233 N N . SER B 1 276 ? -27.552 27.455 -22.879 1.00 22.52 254 SER B N 1
ATOM 4234 C CA . SER B 1 276 ? -26.619 26.789 -23.778 1.00 26.04 254 SER B CA 1
ATOM 4235 C C . SER B 1 276 ? -26.812 25.296 -23.564 1.00 22.41 254 SER B C 1
ATOM 4236 O O . SER B 1 276 ? -27.161 24.863 -22.465 1.00 22.73 254 SER B O 1
ATOM 4239 N N . SER B 1 277 ? -26.644 24.536 -24.631 1.00 19.22 255 SER B N 1
ATOM 4240 C CA . SER B 1 277 ? -26.835 23.101 -24.587 1.00 22.40 255 SER B CA 1
ATOM 4241 C C . SER B 1 277 ? -26.411 22.548 -25.932 1.00 24.59 255 SER B C 1
ATOM 4242 O O . SER B 1 277 ? -26.132 23.303 -26.874 1.00 23.85 255 SER B O 1
ATOM 4245 N N . TRP B 1 278 ? -26.379 21.225 -26.019 1.00 23.46 256 TRP B N 1
ATOM 4246 C CA . TRP B 1 278 ? -25.976 20.559 -27.238 1.00 25.74 256 TRP B CA 1
ATOM 4247 C C . TRP B 1 278 ? -26.993 20.857 -28.320 1.00 24.93 256 TRP B C 1
ATOM 4248 O O . TRP B 1 278 ? -26.631 21.202 -29.450 1.00 26.56 256 TRP B O 1
ATOM 4259 N N . LEU B 1 279 ? -28.270 20.770 -27.967 1.00 22.68 257 LEU B N 1
ATOM 4260 C CA . LEU B 1 279 ? -29.332 21.114 -28.909 1.00 24.80 257 LEU B CA 1
ATOM 4261 C C . LEU B 1 279 ? -29.228 22.547 -29.476 1.00 24.29 257 LEU B C 1
ATOM 4262 O O . LEU B 1 279 ? -29.524 22.768 -30.658 1.00 24.85 257 LEU B O 1
ATOM 4267 N N . LEU B 1 280 ? -28.782 23.499 -28.657 1.00 22.75 258 LEU B N 1
ATOM 4268 C CA . LEU B 1 280 ? -28.572 24.876 -29.131 1.00 25.30 258 LEU B CA 1
ATOM 4269 C C . LEU B 1 280 ? -27.435 24.901 -30.133 1.00 25.14 258 LEU B C 1
ATOM 4270 O O . LEU B 1 280 ? -27.556 25.506 -31.204 1.00 25.25 258 LEU B O 1
ATOM 4275 N N . ASP B 1 281 ? -26.336 24.238 -29.774 1.00 25.29 259 ASP B N 1
ATOM 4276 C CA . ASP B 1 281 ? -25.166 24.119 -30.657 1.00 25.54 259 ASP B CA 1
ATOM 4277 C C . ASP B 1 281 ? -25.598 23.626 -32.021 1.00 25.98 259 ASP B C 1
ATOM 4278 O O . ASP B 1 281 ? -25.092 24.095 -33.030 1.00 27.15 259 ASP B O 1
ATOM 4283 N N . LEU B 1 282 ? -26.538 22.678 -32.040 1.00 25.05 260 LEU B N 1
ATOM 4284 C CA . LEU B 1 282 ? -27.041 22.114 -33.287 1.00 24.95 260 LEU B CA 1
ATOM 4285 C C . LEU B 1 282 ? -27.941 23.090 -34.029 1.00 25.81 260 LEU B C 1
ATOM 4286 O O . LEU B 1 282 ? -27.892 23.184 -35.257 1.00 25.60 260 LEU B O 1
ATOM 4291 N N . SER B 1 283 ? -28.795 23.783 -33.281 1.00 25.55 261 SER B N 1
ATOM 4292 C CA . SER B 1 283 ? -29.670 24.794 -33.868 1.00 26.83 261 SER B CA 1
ATOM 4293 C C . SER B 1 283 ? -28.837 25.879 -34.525 1.00 26.29 261 SER B C 1
ATOM 4294 O O . SER B 1 283 ? -29.159 26.325 -35.620 1.00 25.33 261 SER B O 1
ATOM 4297 N N . ALA B 1 284 ? -27.776 26.300 -33.838 1.00 22.00 262 ALA B N 1
ATOM 4298 C CA . ALA B 1 284 ? -26.887 27.318 -34.372 1.00 26.53 262 ALA B CA 1
ATOM 4299 C C . ALA B 1 284 ? -26.238 26.847 -35.676 1.00 29.20 262 ALA B C 1
ATOM 4300 O O . ALA B 1 284 ? -26.083 27.619 -36.630 1.00 28.24 262 ALA B O 1
ATOM 4302 N N . THR B 1 285 ? -25.864 25.569 -35.716 1.00 27.36 263 THR B N 1
ATOM 4303 C CA . THR B 1 285 ? -25.186 25.027 -36.890 1.00 27.63 263 THR B CA 1
ATOM 4304 C C . THR B 1 285 ? -26.139 24.952 -38.057 1.00 29.97 263 THR B C 1
ATOM 4305 O O . THR B 1 285 ? -25.794 25.360 -39.165 1.00 30.73 263 THR B O 1
ATOM 4309 N N . ALA B 1 286 ? -27.353 24.472 -37.798 1.00 27.80 264 ALA B N 1
ATOM 4310 C CA . ALA B 1 286 ? -28.376 24.419 -38.838 1.00 27.81 264 ALA B CA 1
ATOM 4311 C C . ALA B 1 286 ? -28.748 25.813 -3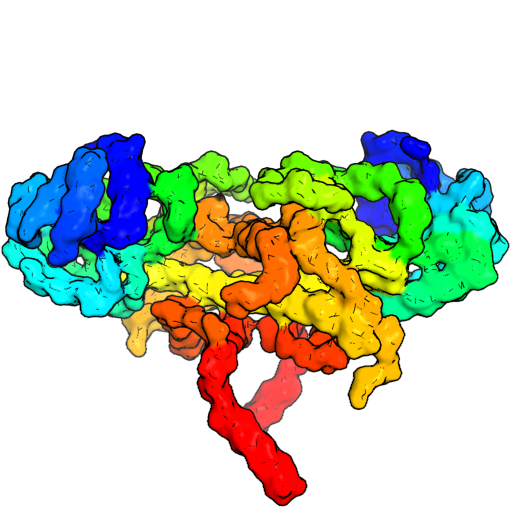9.364 1.00 30.63 264 ALA B C 1
ATOM 4312 O O . ALA B 1 286 ? -28.954 26.004 -40.557 1.00 30.50 264 ALA B O 1
ATOM 4314 N N . LEU B 1 287 ? -28.864 26.784 -38.471 1.00 29.80 265 LEU B N 1
ATOM 4315 C CA . LEU B 1 287 ? -29.287 28.116 -38.896 1.00 29.80 265 LEU B CA 1
ATOM 4316 C C . LEU B 1 287 ? -28.174 28.848 -39.639 1.00 28.87 265 LEU B C 1
ATOM 4317 O O . LEU B 1 287 ? -28.445 29.580 -40.580 1.00 30.14 265 LEU B O 1
ATOM 4322 N N . LEU B 1 288 ? -26.922 28.621 -39.230 1.00 30.51 266 LEU B N 1
ATOM 4323 C CA . LEU B 1 288 ? -25.760 29.127 -39.966 1.00 33.04 266 LEU B CA 1
ATOM 4324 C C . LEU B 1 288 ? -25.773 28.609 -41.398 1.00 35.06 266 LEU B C 1
ATOM 4325 O O . LEU B 1 288 ? -25.491 29.333 -42.338 1.00 35.80 266 LEU B O 1
ATOM 4330 N N . ASP B 1 289 ? -26.107 27.337 -41.550 1.00 36.76 267 ASP B N 1
ATOM 4331 C CA . ASP B 1 289 ? -26.096 26.702 -42.855 1.00 39.76 267 ASP B CA 1
ATOM 4332 C C . ASP B 1 289 ? -27.308 27.093 -43.669 1.00 38.93 267 ASP B C 1
ATOM 4333 O O . ASP B 1 289 ? -27.249 27.152 -44.894 1.00 41.03 267 ASP B O 1
ATOM 4338 N N . SER B 1 290 ? -28.414 27.345 -42.982 1.00 35.76 268 SER B N 1
ATOM 4339 C CA . SER B 1 290 ? -29.645 27.694 -43.663 1.00 37.73 268 SER B CA 1
ATOM 4340 C C . SER B 1 290 ? -30.480 28.637 -42.800 1.00 36.43 268 SER B C 1
ATOM 4341 O O . SER B 1 290 ? -31.271 28.193 -41.967 1.00 35.73 268 SER B O 1
ATOM 4344 N N . PRO B 1 291 ? -30.297 29.949 -42.989 1.00 36.82 269 PRO B N 1
ATOM 4345 C CA . PRO B 1 291 ? -30.984 30.943 -42.154 1.00 36.26 269 PRO B CA 1
ATOM 4346 C C . PRO B 1 291 ? -32.506 30.874 -42.266 1.00 39.48 269 PRO B C 1
ATOM 4347 O O . PRO B 1 291 ? -33.175 31.243 -41.314 1.00 40.83 269 PRO B O 1
ATOM 4351 N N . ASP B 1 292 ? -33.039 30.392 -43.389 1.00 41.49 270 ASP B N 1
ATOM 4352 C CA . ASP B 1 292 ? -34.485 30.225 -43.543 1.00 42.36 270 ASP B CA 1
ATOM 4353 C C . ASP B 1 292 ? -34.935 28.761 -43.544 1.00 42.16 270 ASP B C 1
ATOM 4354 O O . ASP B 1 292 ? -36.117 28.478 -43.724 1.00 42.82 270 ASP B O 1
ATOM 4359 N N . LEU B 1 293 ? -33.994 27.838 -43.360 1.00 40.32 271 LEU B N 1
ATOM 4360 C CA . LEU B 1 293 ? -34.308 26.410 -43.377 1.00 42.28 271 LEU B CA 1
ATOM 4361 C C . LEU B 1 293 ? -35.206 26.023 -44.549 1.00 42.74 271 LEU B C 1
ATOM 4362 O O . LEU B 1 293 ? -36.080 25.179 -44.394 1.00 40.85 271 LEU B O 1
ATOM 4367 N N . GLN B 1 294 ? -35.005 26.640 -45.712 1.00 43.83 272 GLN B N 1
ATOM 4368 C CA . GLN B 1 294 ? -35.922 26.438 -46.838 1.00 46.25 272 GLN B CA 1
ATOM 4369 C C . GLN B 1 294 ? -35.850 25.057 -47.492 1.00 46.37 272 GLN B C 1
ATOM 4370 O O . GLN B 1 294 ? -36.787 24.641 -48.175 1.00 48.06 272 GLN B O 1
ATOM 4376 N N . GLU B 1 295 ? -34.760 24.332 -47.287 1.00 44.28 273 GLU B N 1
ATOM 4377 C CA . GLU B 1 295 ? -34.678 23.001 -47.883 1.00 47.46 273 GLU B CA 1
ATOM 4378 C C . GLU B 1 295 ? -35.346 21.930 -47.011 1.00 50.34 273 GLU B C 1
ATOM 4379 O O . GLU B 1 295 ? -35.357 20.736 -47.367 1.00 52.82 273 GLU B O 1
ATOM 4385 N N . PHE B 1 296 ? -35.913 22.357 -45.881 1.00 46.15 274 PHE B N 1
ATOM 4386 C CA . PHE B 1 296 ? -36.533 21.431 -44.932 1.00 45.16 274 PHE B CA 1
ATOM 4387 C C . PHE B 1 296 ? -38.058 21.422 -45.006 1.00 42.45 274 PHE B C 1
ATOM 4388 O O . PHE B 1 296 ? -38.679 22.468 -45.187 1.00 45.44 274 PHE B O 1
ATOM 4396 N N . ARG B 1 299 ? -42.646 18.433 -42.103 1.00 30.04 277 ARG B N 1
ATOM 4397 C CA . ARG B 1 299 ? -43.252 17.231 -41.532 1.00 29.81 277 ARG B CA 1
ATOM 4398 C C . ARG B 1 299 ? -42.231 16.595 -40.608 1.00 28.88 277 ARG B C 1
ATOM 4399 O O . ARG B 1 299 ? -41.148 16.214 -41.035 1.00 27.99 277 ARG B O 1
ATOM 4407 N N . VAL B 1 300 ? -42.555 16.548 -39.324 1.00 27.54 278 VAL B N 1
ATOM 4408 C CA . VAL B 1 300 ? -41.620 16.024 -38.337 1.00 27.77 278 VAL B CA 1
ATOM 4409 C C . VAL B 1 300 ? -42.070 14.630 -37.913 1.00 28.69 278 VAL B C 1
ATOM 4410 O O . VAL B 1 300 ? -43.215 14.437 -37.496 1.00 28.12 278 VAL B O 1
ATOM 4414 N N . SER B 1 301 ? -41.166 13.668 -38.038 1.00 28.32 279 SER B N 1
ATOM 4415 C CA . SER B 1 301 ? -41.421 12.298 -37.646 1.00 30.22 279 SER B CA 1
ATOM 4416 C C . SER B 1 301 ? -41.168 12.156 -36.166 1.00 29.84 279 SER B C 1
ATOM 4417 O O . SER B 1 301 ? -40.583 13.036 -35.537 1.00 28.59 279 SER B O 1
ATOM 4420 N N . ASP B 1 302 ? -41.607 11.030 -35.621 1.00 28.02 280 ASP B N 1
ATOM 4421 C CA . ASP B 1 302 ? -41.344 10.685 -34.234 1.00 27.62 280 ASP B CA 1
ATOM 4422 C C . ASP B 1 302 ? -41.185 9.157 -34.207 1.00 27.86 280 ASP B C 1
ATOM 4423 O O . ASP B 1 302 ? -41.930 8.455 -34.893 1.00 28.10 280 ASP B O 1
ATOM 4428 N N . SER B 1 303 ? -40.234 8.639 -33.429 1.00 26.17 281 SER B N 1
ATOM 4429 C CA . SER B 1 303 ? -39.867 7.225 -33.535 1.00 29.50 281 SER B CA 1
ATOM 4430 C C . SER B 1 303 ? -40.452 6.283 -32.489 1.00 29.09 281 SER B C 1
ATOM 4431 O O . SER B 1 303 ? -40.244 5.070 -32.557 1.00 30.46 281 SER B O 1
ATOM 4434 N N . GLY B 1 304 ? -41.172 6.825 -31.523 1.00 27.02 282 GLY B N 1
ATOM 4435 C CA . GLY B 1 304 ? -41.858 5.971 -30.579 1.00 25.98 282 GLY B CA 1
ATOM 4436 C C . GLY B 1 304 ? -41.566 6.321 -29.143 1.00 24.98 282 GLY B C 1
ATOM 4437 O O . GLY B 1 304 ? -42.481 6.393 -28.331 1.00 26.80 282 GLY B O 1
ATOM 4438 N N . GLU B 1 305 ? -40.302 6.536 -28.812 1.00 25.86 283 GLU B N 1
ATOM 4439 C CA . GLU B 1 305 ? -39.932 6.791 -27.422 1.00 24.46 283 GLU B CA 1
ATOM 4440 C C . GLU B 1 305 ? -40.677 7.986 -26.836 1.00 24.30 283 GLU B C 1
ATOM 4441 O O . GLU B 1 305 ? -41.019 7.982 -25.667 1.00 23.78 283 GLU B O 1
ATOM 4447 N N . GLY B 1 306 ? -40.937 9.001 -27.653 1.00 23.86 284 GLY B N 1
ATOM 4448 C CA . GLY B 1 306 ? -41.748 10.125 -27.221 1.00 23.00 284 GLY B CA 1
ATOM 4449 C C . GLY B 1 306 ? -43.152 9.683 -26.848 1.00 23.45 284 GLY B C 1
ATOM 4450 O O . GLY B 1 306 ? -43.677 10.090 -25.805 1.00 24.20 284 GLY B O 1
ATOM 4451 N N . ARG B 1 307 ? -43.780 8.861 -27.686 1.00 20.88 285 ARG B N 1
ATOM 4452 C CA . ARG B 1 307 ? -45.098 8.351 -27.330 1.00 22.17 285 ARG B CA 1
ATOM 4453 C C . ARG B 1 307 ? -45.056 7.499 -26.065 1.00 21.93 285 ARG B C 1
ATOM 4454 O O . ARG B 1 307 ? -45.923 7.635 -25.199 1.00 21.97 285 ARG B O 1
ATOM 4462 N N . TRP B 1 308 ? -44.076 6.603 -25.973 1.00 21.61 286 TRP B N 1
ATOM 4463 C CA . TRP B 1 308 ? -43.987 5.699 -24.832 1.00 23.15 286 TRP B CA 1
ATOM 4464 C C . TRP B 1 308 ? -43.822 6.490 -23.546 1.00 20.25 286 TRP B C 1
ATOM 4465 O O . TRP B 1 308 ? -44.317 6.098 -22.507 1.00 20.44 286 TRP B O 1
ATOM 4476 N N . THR B 1 309 ? -43.112 7.602 -23.625 1.00 20.92 287 THR B N 1
ATOM 4477 C CA . THR B 1 309 ? -42.875 8.448 -22.456 1.00 22.27 287 THR B CA 1
ATOM 4478 C C . THR B 1 309 ? -44.179 9.018 -21.924 1.00 20.34 287 THR B C 1
ATOM 4479 O O . THR B 1 309 ? -44.428 8.995 -20.716 1.00 21.14 287 THR B O 1
ATOM 4483 N N . VAL B 1 310 ? -45.005 9.538 -22.825 1.00 19.85 288 VAL B N 1
ATOM 4484 C CA . VAL B 1 310 ? -46.311 10.070 -22.438 1.00 21.12 288 VAL B CA 1
ATOM 4485 C C . VAL B 1 310 ? -47.237 8.964 -21.878 1.00 21.92 288 VAL B C 1
ATOM 4486 O O . VAL B 1 310 ? -47.966 9.187 -20.903 1.00 20.36 288 VAL B O 1
ATOM 4490 N N . ALA B 1 311 ? -47.191 7.778 -22.486 1.00 19.63 289 ALA B N 1
ATOM 4491 C CA . ALA B 1 311 ? -47.917 6.619 -21.954 1.00 22.35 289 ALA B CA 1
ATOM 4492 C C . ALA B 1 311 ? -47.503 6.304 -20.508 1.00 21.19 289 ALA B C 1
ATOM 4493 O O . ALA B 1 311 ? -48.364 6.044 -19.670 1.00 21.66 289 ALA B O 1
ATOM 4495 N N . ALA B 1 312 ? -46.200 6.337 -20.216 1.00 20.08 290 ALA B N 1
ATOM 4496 C CA . ALA B 1 312 ? -45.715 6.100 -18.854 1.00 19.38 290 ALA B CA 1
ATOM 4497 C C . ALA B 1 312 ? -46.223 7.182 -17.921 1.00 19.05 290 ALA B C 1
ATOM 4498 O O . ALA B 1 312 ? -46.707 6.901 -16.831 1.00 19.33 290 ALA B O 1
ATOM 4500 N N . ALA B 1 313 ? -46.146 8.425 -18.372 1.00 18.88 291 ALA B N 1
ATOM 4501 C CA . ALA B 1 313 ? -46.672 9.542 -17.602 1.00 19.72 291 ALA B CA 1
ATOM 4502 C C . ALA B 1 313 ? -48.137 9.342 -17.251 1.00 19.61 291 ALA B C 1
ATOM 4503 O O . ALA B 1 313 ? -48.554 9.547 -16.109 1.00 19.26 291 ALA B O 1
ATOM 4505 N N . ILE B 1 314 ? -48.931 8.973 -18.245 1.00 20.51 292 ILE B N 1
ATOM 4506 C CA . ILE B 1 314 ? -50.353 8.755 -18.024 1.00 21.89 292 ILE B CA 1
ATOM 4507 C C . ILE B 1 314 ? -50.586 7.652 -16.975 1.00 21.69 292 ILE B C 1
ATOM 4508 O O . ILE B 1 314 ? -51.386 7.819 -16.051 1.00 22.21 292 ILE B O 1
ATOM 4513 N N . ASP B 1 315 ? -49.896 6.530 -17.119 1.00 19.67 293 ASP B N 1
ATOM 4514 C CA . ASP B 1 315 ? -50.063 5.422 -16.163 1.00 21.75 293 ASP B CA 1
ATOM 4515 C C . ASP B 1 315 ? -49.704 5.832 -14.749 1.00 22.12 293 ASP B C 1
ATOM 4516 O O . ASP B 1 315 ? -50.340 5.392 -13.786 1.00 23.39 293 ASP B O 1
ATOM 4521 N N . GLU B 1 316 ? -48.651 6.645 -14.642 1.00 20.01 294 GLU B N 1
ATOM 4522 C CA . GLU B 1 316 ? -48.087 7.064 -13.367 1.00 21.93 294 GLU B CA 1
ATOM 4523 C C . GLU B 1 316 ? -48.848 8.225 -12.724 1.00 22.66 294 GLU B C 1
ATOM 4524 O O . GLU B 1 316 ? -48.641 8.509 -11.550 1.00 26.25 294 GLU B O 1
ATOM 4530 N N . GLY B 1 317 ? -49.709 8.902 -13.483 1.00 22.68 295 GLY B N 1
ATOM 4531 C CA . GLY B 1 317 ? -50.394 10.097 -12.995 1.00 18.60 295 GLY B CA 1
ATOM 4532 C C . GLY B 1 317 ? -49.460 11.291 -12.865 1.00 22.23 295 GLY B C 1
ATOM 4533 O O . GLY B 1 317 ? -49.629 12.141 -11.959 1.00 22.57 295 GLY B O 1
ATOM 4534 N N . VAL B 1 318 ? -48.476 11.377 -13.762 1.00 19.05 296 VAL B N 1
ATOM 4535 C CA . VAL B 1 318 ? -47.549 12.515 -13.761 1.00 19.30 296 VAL B CA 1
ATOM 4536 C C . VAL B 1 318 ? -47.953 13.590 -14.779 1.00 20.06 296 VAL B C 1
ATOM 4537 O O . VAL B 1 318 ? -48.128 13.285 -15.952 1.00 22.87 296 VAL B O 1
ATOM 4541 N N . PRO B 1 319 ? -48.097 14.855 -14.347 1.00 19.96 297 PRO B N 1
ATOM 4542 C CA . PRO B 1 319 ? -48.462 15.884 -15.326 1.00 19.83 297 PRO B CA 1
ATOM 4543 C C . PRO B 1 319 ? -47.356 15.998 -16.367 1.00 20.00 297 PRO B C 1
ATOM 4544 O O . PRO B 1 319 ? -46.191 15.943 -15.986 1.00 19.98 297 PRO B O 1
ATOM 4548 N N . ALA B 1 320 ? -47.703 16.133 -17.646 1.00 18.73 298 ALA B N 1
ATOM 4549 C CA . ALA B 1 320 ? -46.709 16.050 -18.712 1.00 18.11 298 ALA B CA 1
ATOM 4550 C C . ALA B 1 320 ? -47.052 16.999 -19.850 1.00 18.08 298 ALA B C 1
ATOM 4551 O O . ALA B 1 320 ? -46.847 16.669 -21.023 1.00 15.33 298 ALA B O 1
ATOM 4553 N N . HIS B 1 321 ? -47.577 18.174 -19.484 1.00 17.95 299 HIS B N 1
ATOM 4554 C CA . HIS B 1 321 ? -47.983 19.183 -20.456 1.00 16.68 299 HIS B CA 1
ATOM 4555 C C . HIS B 1 321 ? -46.934 19.393 -21.534 1.00 17.40 299 HIS B C 1
ATOM 4556 O O . HIS B 1 321 ? -47.236 19.348 -22.724 1.00 16.09 299 HIS B O 1
ATOM 4563 N N . VAL B 1 322 ? -45.693 19.655 -21.142 1.00 16.17 300 VAL B N 1
ATOM 4564 C CA . VAL B 1 322 ? -44.769 20.040 -22.182 1.00 16.89 300 VAL B CA 1
ATOM 4565 C C . VAL B 1 322 ? -44.234 18.891 -23.019 1.00 18.30 300 VAL B C 1
ATOM 4566 O O . VAL B 1 322 ? -44.099 19.046 -24.241 1.00 19.50 300 VAL B O 1
ATOM 4570 N N . LEU B 1 323 ? -43.946 17.751 -22.395 1.00 16.51 301 LEU B N 1
ATOM 4571 C CA . LEU B 1 323 ? -43.559 16.580 -23.166 1.00 19.40 301 LEU B CA 1
ATOM 4572 C C . LEU B 1 323 ? -44.664 16.202 -24.150 1.00 18.64 301 LEU B C 1
ATOM 4573 O O . LEU B 1 323 ? -44.375 15.882 -25.316 1.00 19.22 301 LEU B O 1
ATOM 4578 N N . SER B 1 324 ? -45.921 16.253 -23.707 1.00 17.41 302 SER B N 1
ATOM 4579 C CA . SER B 1 324 ? -47.018 15.820 -24.586 1.00 19.62 302 SER B CA 1
ATOM 4580 C C . SER B 1 324 ? -47.229 16.812 -25.717 1.00 19.00 302 SER B C 1
ATOM 4581 O O . SER B 1 324 ? -47.420 16.435 -26.883 1.00 18.13 302 SER B O 1
ATOM 4584 N N . SER B 1 325 ? -47.217 18.085 -25.369 1.00 17.34 303 SER B N 1
ATOM 4585 C CA . SER B 1 325 ? -47.409 19.097 -26.382 1.00 18.62 303 SER B CA 1
ATOM 4586 C C . SER B 1 325 ? -46.319 19.082 -27.453 1.00 17.65 303 SER B C 1
ATOM 4587 O O . SER B 1 325 ? -46.612 19.271 -28.626 1.00 17.00 303 SER B O 1
ATOM 4590 N N . ALA B 1 326 ? -45.080 18.799 -27.056 1.00 17.70 304 ALA B N 1
ATOM 4591 C CA . ALA B 1 326 ? -43.984 18.683 -28.025 1.00 19.34 304 ALA B CA 1
ATOM 4592 C C . ALA B 1 326 ? -44.237 17.515 -28.980 1.00 18.96 304 ALA B C 1
ATOM 4593 O O . ALA B 1 326 ? -43.976 17.604 -30.193 1.00 18.59 304 ALA B O 1
ATOM 4595 N N . LEU B 1 327 ? -44.755 16.426 -28.437 1.00 17.29 305 LEU B N 1
ATOM 4596 C CA . LEU B 1 327 ? -45.147 15.294 -29.267 1.00 19.80 305 LEU B CA 1
ATOM 4597 C C . LEU B 1 327 ? -46.293 15.669 -30.219 1.00 19.19 305 LEU B C 1
ATOM 4598 O O . LEU B 1 327 ? -46.237 15.350 -31.421 1.00 19.27 305 LEU B O 1
ATOM 4603 N N . TYR B 1 328 ? -47.324 16.332 -29.686 1.00 17.93 306 TYR B N 1
ATOM 4604 C CA . TYR B 1 328 ? -48.512 16.646 -30.482 1.00 19.11 306 TYR B CA 1
ATOM 4605 C C . TYR B 1 328 ? -48.172 17.611 -31.608 1.00 20.04 306 TYR B C 1
ATOM 4606 O O . TYR B 1 328 ? -48.804 17.584 -32.677 1.00 19.85 306 TYR B O 1
ATOM 4615 N N . GLU B 1 329 ? -47.180 18.467 -31.369 1.00 17.43 307 GLU B N 1
ATOM 4616 C CA . GLU B 1 329 ? -46.775 19.391 -32.405 1.00 18.58 307 GLU B CA 1
ATOM 4617 C C . GLU B 1 329 ? -46.199 18.627 -33.576 1.00 18.54 307 GLU B C 1
ATOM 4618 O O . GLU B 1 329 ? -46.393 19.011 -34.727 1.00 19.13 307 GLU B O 1
ATOM 4624 N N . ARG B 1 330 ? -45.485 17.549 -33.287 1.00 17.23 308 ARG B N 1
ATOM 4625 C CA . ARG B 1 330 ? -45.001 16.688 -34.356 1.00 20.78 308 ARG B CA 1
ATOM 4626 C C . ARG B 1 330 ? -46.178 16.069 -35.117 1.00 21.03 308 ARG B C 1
ATOM 4627 O O . ARG B 1 330 ? -46.154 16.034 -36.353 1.00 23.24 308 ARG B O 1
ATOM 4635 N N . PHE B 1 331 ? -47.209 15.612 -34.397 1.00 19.28 309 PHE B N 1
ATOM 4636 C CA . PHE B 1 331 ? -48.408 15.066 -35.059 1.00 20.38 309 PHE B CA 1
ATOM 4637 C C . PHE B 1 331 ? -49.053 16.070 -36.012 1.00 23.29 309 PHE B C 1
ATOM 4638 O O . PHE B 1 331 ? -49.365 15.725 -37.155 1.00 22.22 309 PHE B O 1
ATOM 4646 N N . SER B 1 332 ? -49.269 17.304 -35.544 1.00 21.18 310 SER B N 1
ATOM 4647 C CA . SER B 1 332 ? -49.960 18.298 -36.371 1.00 22.89 310 SER B CA 1
ATOM 4648 C C . SER B 1 332 ? -49.070 18.761 -37.514 1.00 21.91 310 SER B C 1
ATOM 4649 O O . SER B 1 332 ? -49.565 19.179 -38.559 1.00 22.47 310 SER B O 1
ATOM 4652 N N . SER B 1 333 ? -47.758 18.673 -37.319 1.00 21.35 311 SER B N 1
ATOM 4653 C CA . SER B 1 333 ? -46.818 19.022 -38.373 1.00 20.76 311 SER B CA 1
ATOM 4654 C C . SER B 1 333 ? -46.989 18.066 -39.558 1.00 24.72 311 SER B C 1
ATOM 4655 O O . SER B 1 333 ? -46.633 18.400 -40.695 1.00 23.15 311 SER B O 1
ATOM 4658 N N . ARG B 1 334 ? -47.549 16.884 -39.299 1.00 24.24 312 ARG B N 1
ATOM 4659 C CA . ARG B 1 334 ? -47.887 15.983 -40.392 1.00 25.93 312 ARG B CA 1
ATOM 4660 C C . ARG B 1 334 ? -49.337 16.108 -40.861 1.00 26.20 312 ARG B C 1
ATOM 4661 O O . ARG B 1 334 ? -49.780 15.292 -41.659 1.00 28.29 312 ARG B O 1
ATOM 4669 N N . GLY B 1 335 ? -50.079 17.099 -40.368 1.00 24.01 313 GLY B N 1
ATOM 4670 C CA . GLY B 1 335 ? -51.462 17.295 -40.799 1.00 21.00 313 GLY B CA 1
ATOM 4671 C C . GLY B 1 335 ? -52.523 16.446 -40.103 1.00 24.92 313 GLY B C 1
ATOM 4672 O O . GLY B 1 335 ? -53.697 16.486 -40.470 1.00 24.31 313 GLY B O 1
ATOM 4673 N N . GLU B 1 336 ? -52.119 15.684 -39.092 1.00 23.25 314 GLU B N 1
ATOM 4674 C CA . GLU B 1 336 ? -53.020 14.797 -38.375 1.00 23.75 314 GLU B CA 1
ATOM 4675 C C . GLU B 1 336 ? -54.088 15.573 -37.622 1.00 24.24 314 GLU B C 1
ATOM 4676 O O . GLU B 1 336 ? -55.065 15.002 -37.177 1.00 23.88 314 GLU B O 1
ATOM 4682 N N . ASP B 1 337 ? -53.903 16.879 -37.496 1.00 22.90 315 ASP B N 1
ATOM 4683 C CA . ASP B 1 337 ? -54.930 17.752 -36.933 1.00 23.49 315 ASP B CA 1
ATOM 4684 C C . ASP B 1 337 ? -56.016 18.119 -37.955 1.00 24.64 315 ASP B C 1
ATOM 4685 O O . ASP B 1 337 ? -57.031 18.736 -37.588 1.00 23.93 315 ASP B O 1
ATOM 4690 N N . ASP B 1 338 ? -55.811 17.754 -39.226 1.00 24.09 316 ASP B N 1
ATOM 4691 C CA . ASP B 1 338 ? -56.659 18.280 -40.300 1.00 24.36 316 ASP B CA 1
ATOM 4692 C C . ASP B 1 338 ? -58.155 18.136 -40.048 1.00 25.54 316 ASP B C 1
ATOM 4693 O O . ASP B 1 338 ? -58.927 19.076 -40.261 1.00 25.71 316 ASP B O 1
ATOM 4698 N N . PHE B 1 339 ? -58.561 16.969 -39.572 1.00 24.23 317 PHE B N 1
ATOM 4699 C CA . PHE B 1 339 ? -59.972 16.723 -39.320 1.00 25.86 317 PHE B CA 1
ATOM 4700 C C . PHE B 1 339 ? -60.529 17.560 -38.156 1.00 23.39 317 PHE B C 1
ATOM 4701 O O . PHE B 1 339 ? -61.635 18.079 -38.241 1.00 24.44 317 PHE B O 1
ATOM 4709 N N . ALA B 1 340 ? -59.771 17.696 -37.073 1.00 23.26 318 ALA B N 1
ATOM 4710 C CA . ALA B 1 340 ? -60.180 18.597 -35.993 1.00 21.71 318 ALA B CA 1
ATOM 4711 C C . ALA B 1 340 ? -60.361 20.026 -36.513 1.00 24.33 318 ALA B C 1
ATOM 4712 O O . ALA B 1 340 ? -61.326 20.715 -36.138 1.00 23.74 318 ALA B O 1
ATOM 4714 N N . ASN B 1 341 ? -59.445 20.463 -37.385 1.00 23.44 319 ASN B N 1
ATOM 4715 C CA . ASN B 1 341 ? -59.509 21.820 -37.964 1.00 24.56 319 ASN B CA 1
ATOM 4716 C C . ASN B 1 341 ? -60.749 22.072 -38.825 1.00 26.17 319 ASN B C 1
ATOM 4717 O O . ASN B 1 341 ? -61.381 23.131 -38.730 1.00 26.17 319 ASN B O 1
ATOM 4722 N N . ARG B 1 342 ? -61.105 21.091 -39.654 1.00 25.92 320 ARG B N 1
ATOM 4723 C CA . ARG B 1 342 ? -62.267 21.235 -40.509 1.00 27.42 320 ARG B CA 1
ATOM 4724 C C . ARG B 1 342 ? -63.506 21.322 -39.645 1.00 29.17 320 ARG B C 1
ATOM 4725 O O . ARG B 1 342 ? -64.414 22.085 -39.940 1.00 31.31 320 ARG B O 1
ATOM 4733 N N . LEU B 1 343 ? -63.535 20.558 -38.562 1.00 26.84 321 LEU B N 1
ATOM 4734 C CA . LEU B 1 343 ? -64.667 20.611 -37.657 1.00 27.25 321 LEU B CA 1
ATOM 4735 C C . LEU B 1 343 ? -64.842 21.986 -36.994 1.00 29.56 321 LEU B C 1
ATOM 4736 O O . LEU B 1 343 ? -65.970 22.435 -36.784 1.00 31.19 321 LEU B O 1
ATOM 4741 N N . LEU B 1 344 ? -63.737 22.641 -36.644 1.00 27.37 322 LEU B N 1
ATOM 4742 C CA . LEU B 1 344 ? -63.804 23.984 -36.070 1.00 30.58 322 LEU B CA 1
ATOM 4743 C C . LEU B 1 344 ? -64.316 24.991 -37.107 1.00 31.76 322 LEU B C 1
ATOM 4744 O O . LEU B 1 344 ? -65.159 25.823 -36.800 1.00 33.60 322 LEU B O 1
ATOM 4749 N N . SER B 1 345 ? -63.794 24.917 -38.331 1.00 31.35 323 SER B N 1
ATOM 4750 C CA . SER B 1 345 ? -64.284 25.762 -39.423 1.00 33.23 323 SER B CA 1
ATOM 4751 C C . SER B 1 345 ? -65.775 25.570 -39.645 1.00 36.77 323 SER B C 1
ATOM 4752 O O . SER B 1 345 ? -66.496 26.508 -39.927 1.00 41.32 323 SER B O 1
ATOM 4755 N N . ALA B 1 346 ? -66.221 24.329 -39.532 1.00 37.63 324 ALA B N 1
ATOM 4756 C CA . ALA B 1 346 ? -67.605 23.989 -39.782 1.00 40.41 324 ALA B CA 1
ATOM 4757 C C . ALA B 1 346 ? -68.486 24.527 -38.655 1.00 41.77 324 ALA B C 1
ATOM 4758 O O . ALA B 1 346 ? -69.576 25.048 -38.903 1.00 44.48 324 ALA B O 1
ATOM 4768 N N . ARG B 1 348 ? -67.907 27.155 -36.884 1.00 39.22 326 ARG B N 1
ATOM 4769 C CA . ARG B 1 348 ? -67.929 28.556 -37.145 1.00 42.62 326 ARG B CA 1
ATOM 4770 C C . ARG B 1 348 ? -68.959 28.876 -38.199 1.00 45.37 326 ARG B C 1
ATOM 4771 O O . ARG B 1 348 ? -69.718 29.776 -38.027 1.00 47.41 326 ARG B O 1
ATOM 4779 N N . TYR B 1 349 ? -69.012 28.082 -39.256 1.00 47.16 327 TYR B N 1
ATOM 4780 C CA . TYR B 1 349 ? -70.004 28.194 -40.314 1.00 48.71 327 TYR B CA 1
ATOM 4781 C C . TYR B 1 349 ? -71.413 28.044 -39.797 1.00 50.26 327 TYR B C 1
ATOM 4782 O O . TYR B 1 349 ? -72.277 28.831 -40.093 1.00 50.73 327 TYR B O 1
ATOM 4791 N N . GLU B 1 350 ? -71.632 26.988 -39.031 1.00 50.11 328 GLU B N 1
ATOM 4792 C CA . GLU B 1 350 ? -72.883 26.782 -38.280 1.00 46.64 328 GLU B CA 1
ATOM 4793 C C . GLU B 1 350 ? -73.395 27.973 -37.450 1.00 48.07 328 GLU B C 1
ATOM 4794 O O . GLU B 1 350 ? -74.576 28.301 -37.542 1.00 52.89 328 GLU B O 1
ATOM 4800 N N . PHE B 1 351 ? -72.540 28.602 -36.633 1.00 46.89 329 PHE B N 1
ATOM 4801 C CA . PHE B 1 351 ? -72.996 29.677 -35.719 1.00 47.10 329 PHE B CA 1
ATOM 4802 C C . PHE B 1 351 ? -72.704 31.070 -36.249 1.00 43.67 329 PHE B C 1
ATOM 4803 O O . PHE B 1 351 ? -72.496 31.243 -37.443 1.00 48.00 329 PHE B O 1
#